Protein AF-A0A6A9T187-F1 (afdb_monomer_lite)

Structure (mmCIF, N/CA/C/O backbone):
data_AF-A0A6A9T187-F1
#
_entry.id   AF-A0A6A9T187-F1
#
loop_
_atom_site.group_PDB
_atom_site.id
_atom_site.type_symbol
_atom_site.label_atom_id
_atom_site.label_alt_id
_atom_site.label_comp_id
_atom_site.label_asym_id
_atom_site.label_entity_id
_atom_site.label_seq_id
_atom_site.pdbx_PDB_ins_code
_atom_site.Cartn_x
_atom_site.Cartn_y
_atom_site.Cartn_z
_atom_site.occupancy
_atom_site.B_iso_or_equiv
_atom_site.auth_seq_id
_atom_site.auth_comp_id
_atom_site.auth_asym_id
_atom_site.auth_atom_id
_atom_site.pdbx_PDB_model_num
ATOM 1 N N . MET A 1 1 ? 7.239 -6.940 -0.121 1.00 44.53 1 MET A N 1
ATOM 2 C CA . MET A 1 1 ? 7.703 -5.577 -0.457 1.00 44.53 1 MET A CA 1
ATOM 3 C C . MET A 1 1 ? 7.553 -4.678 0.780 1.00 44.53 1 MET A C 1
ATOM 5 O O . MET A 1 1 ? 7.033 -5.153 1.780 1.00 44.53 1 MET A O 1
ATOM 9 N N . CYS A 1 2 ? 8.043 -3.435 0.741 1.00 51.69 2 CYS A N 1
ATOM 10 C CA . CYS A 1 2 ? 7.421 -2.275 1.405 1.00 51.69 2 CYS A CA 1
ATOM 11 C C . CYS A 1 2 ? 7.199 -2.208 2.934 1.00 51.69 2 CYS A C 1
ATOM 13 O O . CYS A 1 2 ? 6.478 -1.318 3.389 1.00 51.69 2 CYS A O 1
ATOM 15 N N . LEU A 1 3 ? 7.871 -3.014 3.761 1.00 50.22 3 LEU A N 1
ATOM 16 C CA . LEU A 1 3 ? 7.910 -2.721 5.200 1.00 50.22 3 LEU A CA 1
ATOM 17 C C . LEU A 1 3 ? 8.682 -1.417 5.413 1.00 50.22 3 LEU A C 1
ATOM 19 O O . LEU A 1 3 ? 9.899 -1.395 5.205 1.00 50.22 3 LEU A O 1
ATOM 23 N N . ALA A 1 4 ? 7.987 -0.344 5.810 1.00 59.81 4 ALA A N 1
ATOM 24 C CA . ALA A 1 4 ? 8.684 0.866 6.204 1.00 59.81 4 ALA A CA 1
ATOM 25 C C . ALA A 1 4 ? 9.255 0.712 7.610 1.00 59.81 4 ALA A C 1
ATOM 27 O O . ALA A 1 4 ? 8.564 0.776 8.626 1.00 59.81 4 ALA A O 1
ATOM 28 N N . ILE A 1 5 ? 10.541 0.378 7.625 1.00 65.00 5 ILE A N 1
ATOM 29 C CA . ILE A 1 5 ? 11.295 0.021 8.817 1.00 65.00 5 ILE A CA 1
ATOM 30 C C . ILE A 1 5 ? 12.191 1.214 9.151 1.00 65.00 5 ILE A C 1
ATOM 32 O O . ILE A 1 5 ? 12.871 1.726 8.256 1.00 65.00 5 ILE A O 1
ATOM 36 N N . PRO A 1 6 ? 12.207 1.669 10.414 1.00 72.81 6 PRO A N 1
ATOM 37 C CA . PRO A 1 6 ? 13.209 2.612 10.883 1.00 72.81 6 PRO A CA 1
ATOM 38 C C . PRO A 1 6 ? 14.618 2.034 10.708 1.00 72.81 6 PRO A C 1
ATOM 40 O O . PRO A 1 6 ? 14.881 0.918 11.159 1.00 72.81 6 PRO A O 1
ATOM 43 N N . GLY A 1 7 ? 15.516 2.786 10.081 1.00 77.50 7 GLY A N 1
ATOM 44 C CA . GLY A 1 7 ? 16.931 2.432 9.966 1.00 77.50 7 GLY A CA 1
ATOM 45 C C . GLY A 1 7 ? 17.828 3.582 10.394 1.00 77.50 7 GLY A C 1
ATOM 46 O O . GLY A 1 7 ? 17.470 4.741 10.193 1.00 77.50 7 GLY A O 1
ATOM 47 N N . GLU A 1 8 ? 18.974 3.260 10.986 1.00 83.31 8 GLU A N 1
ATOM 48 C CA . GLU A 1 8 ? 20.003 4.244 11.344 1.00 83.31 8 GLU A CA 1
ATOM 49 C C . GLU A 1 8 ? 20.921 4.486 10.144 1.00 83.31 8 GLU A C 1
ATOM 51 O O . GLU A 1 8 ? 21.403 3.533 9.533 1.00 83.31 8 GLU A O 1
ATOM 56 N N . ILE A 1 9 ? 21.188 5.743 9.797 1.00 88.69 9 ILE A N 1
ATOM 57 C CA . ILE A 1 9 ? 22.170 6.074 8.766 1.00 88.69 9 ILE A CA 1
ATOM 58 C C . ILE A 1 9 ? 23.578 5.832 9.298 1.00 88.69 9 ILE A C 1
ATOM 60 O O . ILE A 1 9 ? 24.022 6.500 10.230 1.00 88.69 9 ILE A O 1
ATOM 64 N N . VAL A 1 10 ? 24.304 4.918 8.658 1.00 91.06 10 VAL A N 1
ATOM 65 C CA . VAL A 1 10 ? 25.684 4.575 9.028 1.00 91.06 10 VAL A CA 1
ATOM 66 C C . VAL A 1 10 ? 26.727 5.253 8.142 1.00 91.06 10 VAL A C 1
ATOM 68 O O . VAL A 1 10 ? 27.875 5.386 8.554 1.00 91.06 10 VAL A O 1
ATOM 71 N N . GLU A 1 11 ? 26.350 5.649 6.927 1.00 93.50 11 GLU A N 1
ATOM 72 C CA . GLU A 1 11 ? 27.231 6.293 5.948 1.00 93.50 11 GLU A CA 1
ATOM 73 C C . GLU A 1 11 ? 26.389 7.052 4.919 1.00 93.50 11 GLU A C 1
ATOM 75 O O . GLU A 1 11 ? 25.315 6.583 4.538 1.00 93.50 11 GLU A O 1
ATOM 80 N N . ILE A 1 12 ? 26.877 8.201 4.448 1.00 92.81 12 ILE A N 1
ATOM 81 C CA . ILE A 1 12 ? 26.240 8.992 3.384 1.00 92.81 12 ILE A CA 1
ATOM 82 C C . ILE A 1 12 ? 27.222 9.165 2.223 1.00 92.81 12 ILE A C 1
ATOM 84 O O . ILE A 1 12 ? 28.358 9.592 2.430 1.00 92.81 12 ILE A O 1
ATOM 88 N N . ASP A 1 13 ? 26.758 8.883 1.006 1.00 88.94 13 ASP A N 1
ATOM 89 C CA . ASP A 1 13 ? 27.475 9.118 -0.246 1.00 88.94 13 ASP A CA 1
ATOM 90 C C . ASP A 1 13 ? 26.566 9.866 -1.231 1.00 88.94 13 ASP A C 1
ATOM 92 O O . ASP A 1 13 ? 25.694 9.284 -1.872 1.00 88.94 13 ASP A O 1
ATOM 96 N N . GLY A 1 14 ? 26.748 11.187 -1.314 1.00 87.56 14 GLY A N 1
ATOM 97 C CA . GLY A 1 14 ? 25.956 12.051 -2.190 1.00 87.56 14 GLY A CA 1
ATOM 98 C C . GLY A 1 14 ? 24.475 12.106 -1.807 1.00 87.56 14 GLY A C 1
ATOM 99 O O . GLY A 1 14 ? 24.124 12.563 -0.719 1.00 87.56 14 GLY A O 1
ATOM 100 N N . ASP A 1 15 ? 23.631 11.687 -2.742 1.00 84.94 15 ASP A N 1
ATOM 101 C CA . ASP A 1 15 ? 22.172 11.555 -2.655 1.00 84.94 15 ASP A CA 1
ATOM 102 C C . ASP A 1 15 ? 21.723 10.197 -2.089 1.00 84.94 15 ASP A C 1
ATOM 104 O O . ASP A 1 15 ? 20.531 9.942 -1.909 1.00 84.94 15 ASP A O 1
ATOM 108 N N . ARG A 1 16 ? 22.670 9.321 -1.746 1.00 89.69 16 ARG A N 1
ATOM 109 C CA . ARG A 1 16 ? 22.404 8.004 -1.173 1.00 89.69 16 ARG A CA 1
ATOM 110 C C . ARG A 1 16 ? 22.979 7.878 0.223 1.00 89.69 16 ARG A C 1
ATOM 112 O O . ARG A 1 16 ? 23.977 8.496 0.589 1.00 89.69 16 ARG A O 1
ATOM 119 N N . ALA A 1 17 ? 22.365 7.012 1.014 1.00 89.94 17 ALA A N 1
ATOM 120 C CA . ALA A 1 17 ? 22.880 6.644 2.319 1.00 89.94 17 ALA A CA 1
ATOM 121 C C . ALA A 1 17 ? 22.838 5.136 2.522 1.00 89.94 17 ALA A C 1
ATOM 123 O O . ALA A 1 17 ? 21.914 4.455 2.076 1.00 89.94 17 ALA A O 1
ATOM 124 N N . ARG A 1 18 ? 23.828 4.606 3.235 1.00 89.81 18 ARG A N 1
ATOM 125 C CA . ARG A 1 18 ? 23.768 3.254 3.775 1.00 89.81 18 ARG A CA 1
ATOM 126 C C . ARG A 1 18 ? 23.070 3.328 5.125 1.00 89.81 18 ARG A C 1
ATOM 128 O O . ARG A 1 18 ? 23.533 4.011 6.037 1.00 89.81 18 ARG A O 1
ATOM 135 N N . ALA A 1 19 ? 21.956 2.619 5.234 1.00 84.88 19 ALA A N 1
ATOM 136 C CA . ALA A 1 19 ? 21.136 2.545 6.431 1.00 84.88 19 ALA A CA 1
ATOM 137 C C . ALA A 1 19 ? 21.166 1.123 7.009 1.00 84.88 19 ALA A C 1
ATOM 139 O O . ALA A 1 19 ? 21.118 0.136 6.268 1.00 84.88 19 ALA A O 1
ATOM 140 N N . GLU A 1 20 ? 21.257 1.022 8.331 1.00 77.19 20 GLU A N 1
ATOM 141 C CA . GLU A 1 20 ? 21.214 -0.223 9.090 1.00 77.19 20 GLU A CA 1
ATOM 142 C C . GLU A 1 20 ? 19.792 -0.483 9.594 1.00 77.19 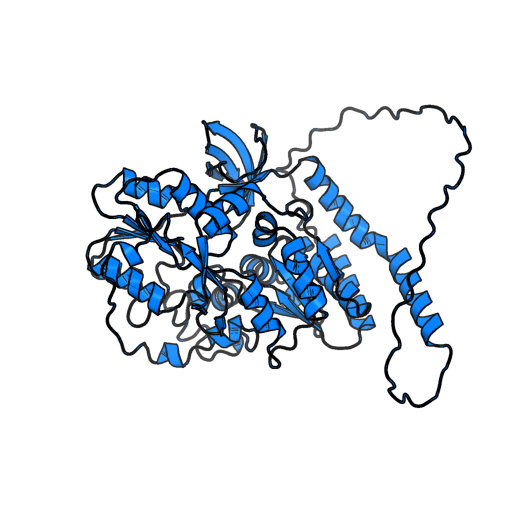20 GLU A C 1
ATOM 144 O O . GLU A 1 20 ? 19.235 0.282 10.382 1.00 77.19 20 GLU A O 1
ATOM 149 N N . PHE A 1 21 ? 19.203 -1.579 9.117 1.00 71.88 21 PHE A N 1
ATOM 150 C CA . PHE A 1 21 ? 17.890 -2.076 9.510 1.00 71.88 21 PHE A CA 1
ATOM 151 C C . PHE A 1 21 ? 18.087 -3.392 10.259 1.00 71.88 21 PHE A C 1
ATOM 153 O O . PHE A 1 21 ? 18.258 -4.451 9.644 1.00 71.88 21 PHE A O 1
ATOM 160 N N . TRP A 1 22 ? 18.084 -3.328 11.591 1.00 66.44 22 TRP A N 1
ATOM 161 C CA . TRP A 1 22 ? 18.511 -4.451 12.436 1.00 66.44 22 TRP A CA 1
ATOM 162 C C . TRP A 1 22 ? 19.930 -4.901 12.045 1.00 66.44 22 TRP A C 1
ATOM 164 O O . TRP A 1 22 ? 20.823 -4.072 12.003 1.00 66.44 22 TRP A O 1
ATOM 174 N N . ASP A 1 23 ? 20.147 -6.174 11.710 1.00 66.75 23 ASP A N 1
ATOM 175 C CA . ASP A 1 23 ? 21.468 -6.696 11.326 1.00 66.75 23 ASP A CA 1
ATOM 176 C C . ASP A 1 23 ? 21.751 -6.614 9.807 1.00 66.75 23 ASP A C 1
ATOM 178 O O . ASP A 1 23 ? 22.689 -7.243 9.309 1.00 66.75 23 ASP A O 1
ATOM 182 N N . VAL A 1 24 ? 20.924 -5.894 9.034 1.00 72.38 24 VAL A N 1
ATOM 183 C CA . VAL A 1 24 ? 21.046 -5.788 7.569 1.00 72.38 24 VAL A CA 1
ATOM 184 C C . VAL A 1 24 ? 21.294 -4.343 7.156 1.00 72.38 24 VAL A C 1
ATOM 186 O O . VAL A 1 24 ? 20.483 -3.462 7.425 1.00 72.38 24 VAL A O 1
ATOM 189 N N . GLN A 1 25 ? 22.380 -4.106 6.421 1.00 83.00 25 GLN A N 1
ATOM 190 C CA . GLN A 1 25 ? 22.677 -2.801 5.829 1.00 83.00 25 GLN A CA 1
ATOM 191 C C . GLN A 1 25 ? 22.238 -2.751 4.366 1.00 83.00 25 GLN A C 1
ATOM 193 O O . GLN A 1 25 ? 22.510 -3.682 3.603 1.00 83.00 25 GLN A O 1
ATOM 198 N N . LYS A 1 26 ? 21.577 -1.662 3.966 1.00 82.19 26 LYS A N 1
ATOM 199 C CA . LYS A 1 26 ? 21.155 -1.420 2.579 1.00 82.19 26 LYS A CA 1
ATOM 200 C C . LYS A 1 26 ? 21.381 0.031 2.175 1.00 82.19 26 LYS A C 1
ATOM 202 O O . LYS A 1 26 ? 21.327 0.922 3.018 1.00 82.19 26 LYS A O 1
ATOM 207 N N . TRP A 1 27 ? 21.605 0.246 0.883 1.00 86.06 27 TRP A N 1
ATOM 208 C CA . TRP A 1 27 ? 21.588 1.579 0.293 1.00 86.06 27 TRP A CA 1
ATOM 209 C C . TRP A 1 27 ? 20.149 2.059 0.119 1.00 86.06 27 TRP A C 1
ATOM 211 O O . TRP A 1 27 ? 19.282 1.285 -0.292 1.00 86.06 27 TRP A O 1
ATOM 221 N N . VAL A 1 28 ? 19.913 3.324 0.451 1.00 87.75 28 VAL A N 1
ATOM 222 C CA . VAL A 1 28 ? 18.643 4.025 0.262 1.00 87.75 28 VAL A CA 1
ATOM 223 C C . VAL A 1 28 ? 18.897 5.370 -0.413 1.00 87.75 28 VAL A C 1
ATOM 225 O O . VAL A 1 28 ? 19.903 6.020 -0.126 1.00 87.75 28 VAL A O 1
ATOM 228 N N . SER A 1 29 ? 17.997 5.783 -1.303 1.00 86.38 29 SER A N 1
ATOM 229 C CA . SER A 1 29 ? 17.996 7.147 -1.851 1.00 86.38 29 SER A CA 1
ATOM 230 C C . SER A 1 29 ? 17.461 8.136 -0.807 1.00 86.38 29 SER A C 1
ATOM 232 O O . SER A 1 29 ? 16.551 7.813 -0.035 1.00 86.38 29 SER A O 1
ATOM 234 N N . LEU A 1 30 ? 18.041 9.336 -0.776 1.00 89.06 30 LEU A N 1
ATOM 235 C CA . LEU A 1 30 ? 17.619 10.463 0.051 1.00 89.06 30 LEU A CA 1
ATOM 236 C C . LEU A 1 30 ? 16.797 11.504 -0.729 1.00 89.06 30 LEU A C 1
ATOM 238 O O . LEU A 1 30 ? 16.356 12.478 -0.123 1.00 89.06 30 LEU A O 1
ATOM 242 N N . ASP A 1 31 ? 16.553 11.313 -2.028 1.00 85.62 31 ASP A N 1
ATOM 243 C CA . ASP A 1 31 ? 16.024 12.352 -2.934 1.00 85.62 31 ASP A CA 1
ATOM 244 C C . ASP A 1 31 ? 14.688 12.941 -2.476 1.00 85.62 31 ASP A C 1
ATOM 246 O O . ASP A 1 31 ? 14.421 14.136 -2.612 1.00 85.62 31 ASP A O 1
ATOM 250 N N . ILE A 1 32 ? 13.858 12.102 -1.856 1.00 85.94 32 ILE A N 1
ATOM 251 C CA . ILE A 1 32 ? 12.515 12.471 -1.415 1.00 85.94 32 ILE A CA 1
ATOM 252 C C . ILE A 1 32 ? 12.385 12.602 0.101 1.00 85.94 32 ILE A C 1
ATOM 254 O O . ILE A 1 32 ? 11.271 12.769 0.580 1.00 85.94 32 ILE A O 1
ATOM 258 N N . VAL A 1 33 ? 13.464 12.539 0.888 1.00 88.19 33 VAL A N 1
ATOM 259 C CA . VAL A 1 33 ? 13.360 12.517 2.364 1.00 88.19 33 VAL A CA 1
ATOM 260 C C . VAL A 1 33 ? 12.836 13.833 2.953 1.00 88.19 33 VAL A C 1
ATOM 262 O O . VAL A 1 33 ? 12.320 13.850 4.071 1.00 88.19 33 VAL A O 1
ATOM 265 N N . GLY A 1 34 ? 12.951 14.932 2.200 1.00 75.81 34 GLY A N 1
ATOM 266 C CA . GLY A 1 34 ? 12.460 16.271 2.547 1.00 75.81 34 GLY A CA 1
ATOM 267 C C . GLY A 1 34 ? 13.310 17.032 3.574 1.00 75.81 34 GLY A C 1
ATOM 268 O O . GLY A 1 34 ? 13.391 18.256 3.505 1.00 75.81 34 GLY A O 1
ATOM 269 N N . ASP A 1 35 ? 13.991 16.323 4.478 1.00 80.81 35 ASP A N 1
ATOM 270 C CA . ASP A 1 35 ? 14.840 16.886 5.534 1.00 80.81 35 ASP A CA 1
ATOM 271 C C . ASP A 1 35 ? 16.339 16.651 5.290 1.00 80.81 35 ASP A C 1
ATOM 273 O O . ASP A 1 35 ? 16.749 15.688 4.652 1.00 80.81 35 ASP A O 1
ATOM 277 N N . SER A 1 36 ? 17.209 17.488 5.865 1.00 82.81 36 SER A N 1
ATOM 278 C CA . SER A 1 36 ? 18.649 17.200 5.851 1.00 82.81 36 SER A CA 1
ATOM 279 C C . SER A 1 36 ? 18.977 16.010 6.761 1.00 82.81 36 SER A C 1
ATOM 281 O O . SER A 1 36 ? 18.654 16.039 7.957 1.00 82.81 36 SER A O 1
ATOM 283 N N . VAL A 1 37 ? 19.678 15.018 6.215 1.00 88.06 37 VAL A N 1
ATOM 284 C CA . VAL A 1 37 ? 20.084 13.792 6.915 1.00 88.06 37 VAL A CA 1
ATOM 285 C C . VAL A 1 37 ? 21.600 13.777 7.137 1.00 88.06 37 VAL A C 1
ATOM 287 O O . VAL A 1 37 ? 22.374 14.237 6.300 1.00 88.06 37 VAL A O 1
ATOM 290 N N . THR A 1 38 ? 22.019 13.271 8.291 1.00 89.81 38 THR A N 1
ATOM 291 C CA . THR A 1 38 ? 23.404 13.108 8.745 1.00 89.81 38 THR A CA 1
ATOM 292 C C . THR A 1 38 ? 23.615 11.709 9.330 1.00 89.81 38 THR A C 1
ATOM 294 O O . THR A 1 38 ? 22.657 11.037 9.704 1.00 89.81 38 THR A O 1
ATOM 297 N N . GLU A 1 39 ? 24.864 11.243 9.396 1.00 89.75 39 GLU A N 1
ATOM 298 C CA . GLU A 1 39 ? 25.197 9.959 10.033 1.00 89.75 39 GLU A CA 1
ATOM 299 C C . GLU A 1 39 ? 24.721 9.918 11.495 1.00 89.75 39 GLU A C 1
ATOM 301 O O . GLU A 1 39 ? 24.909 10.879 12.244 1.00 89.75 39 GLU A O 1
ATOM 306 N N . GLY A 1 40 ? 24.111 8.800 11.889 1.00 83.69 40 GLY A N 1
ATOM 307 C CA . GLY A 1 40 ? 23.449 8.604 13.180 1.00 83.69 40 GLY A CA 1
ATOM 308 C C . GLY A 1 40 ? 21.968 8.997 13.201 1.00 83.69 40 GLY A C 1
ATOM 309 O O . GLY A 1 40 ? 21.253 8.585 14.111 1.00 83.69 40 GLY A O 1
ATOM 310 N N . ASP A 1 41 ? 21.475 9.737 12.200 1.00 86.69 41 ASP A N 1
ATOM 311 C CA . ASP A 1 41 ? 20.040 10.001 12.083 1.00 86.69 41 ASP A CA 1
ATOM 312 C C . ASP A 1 41 ? 19.267 8.720 11.755 1.00 86.69 41 ASP A C 1
ATOM 314 O O . ASP A 1 41 ? 19.745 7.841 11.036 1.00 86.69 41 ASP A O 1
ATOM 318 N N . TYR A 1 42 ? 18.017 8.658 12.211 1.00 83.50 42 TYR A N 1
ATOM 319 C CA . TYR A 1 42 ? 17.094 7.594 11.840 1.00 83.50 42 TYR A CA 1
ATOM 320 C C . TYR A 1 42 ? 16.184 8.043 10.703 1.00 83.50 42 TYR A C 1
ATOM 322 O O . TYR A 1 42 ? 15.677 9.165 10.691 1.00 83.50 42 TYR A O 1
ATOM 330 N N . ILE A 1 43 ? 15.930 7.145 9.759 1.00 85.38 43 ILE A N 1
ATOM 331 C CA . ILE A 1 43 ? 15.031 7.371 8.627 1.00 85.38 43 ILE A CA 1
ATOM 332 C C . ILE A 1 43 ? 13.976 6.279 8.555 1.00 85.38 43 ILE A C 1
ATOM 334 O O . ILE A 1 43 ? 14.200 5.139 8.963 1.00 85.38 43 ILE A O 1
ATOM 338 N N . LEU A 1 44 ? 12.820 6.627 8.005 1.00 82.19 44 LEU A N 1
ATOM 339 C CA . LEU A 1 44 ? 11.816 5.668 7.579 1.00 82.19 44 LEU A CA 1
ATOM 340 C C . LEU A 1 44 ? 12.069 5.332 6.107 1.00 82.19 44 LEU A C 1
ATOM 342 O O . LEU A 1 44 ? 11.943 6.202 5.248 1.00 82.19 44 LEU A O 1
ATOM 346 N N . ASN A 1 45 ? 12.451 4.089 5.821 1.00 81.00 45 ASN A N 1
ATOM 347 C CA . ASN A 1 45 ? 12.732 3.634 4.459 1.00 81.00 45 ASN A CA 1
ATOM 348 C C . ASN A 1 45 ? 11.514 2.950 3.856 1.00 81.00 45 ASN A C 1
ATOM 350 O O . ASN A 1 45 ? 10.989 2.043 4.480 1.00 81.00 45 ASN A O 1
ATOM 354 N N . HIS A 1 46 ? 11.129 3.274 2.630 1.00 79.62 46 HIS A N 1
ATOM 355 C CA . HIS A 1 46 ? 10.094 2.560 1.894 1.00 79.62 46 HIS A CA 1
ATOM 356 C C . HIS A 1 46 ? 10.521 2.372 0.438 1.00 79.62 46 HIS A C 1
ATOM 358 O O . HIS A 1 46 ? 10.950 3.320 -0.208 1.00 79.62 46 HIS A O 1
ATOM 364 N N . ALA A 1 47 ? 10.436 1.135 -0.062 1.00 77.12 47 ALA A N 1
ATOM 365 C CA . ALA A 1 47 ? 10.819 0.771 -1.432 1.00 77.12 47 ALA A CA 1
ATOM 366 C C . ALA A 1 47 ? 12.222 1.262 -1.869 1.00 77.12 47 ALA A C 1
ATOM 368 O O . ALA A 1 47 ? 12.431 1.571 -3.036 1.00 77.12 47 ALA A O 1
ATOM 369 N N . GLY A 1 48 ? 13.183 1.337 -0.936 1.00 77.62 48 GLY A N 1
ATOM 370 C CA . GLY A 1 48 ? 14.559 1.780 -1.207 1.00 77.62 48 GLY A CA 1
ATOM 371 C C . GLY A 1 48 ? 14.790 3.289 -1.077 1.00 77.62 48 GLY A C 1
ATOM 372 O O . GLY A 1 48 ? 15.881 3.756 -1.393 1.00 77.62 48 GLY A O 1
ATOM 373 N N . PHE A 1 49 ? 13.800 4.046 -0.604 1.00 85.25 49 PHE A N 1
ATOM 374 C CA . PHE A 1 49 ? 13.878 5.493 -0.428 1.00 85.25 49 PHE A CA 1
ATOM 375 C C . PHE A 1 49 ? 13.631 5.877 1.025 1.00 85.25 49 PHE A C 1
ATOM 377 O O . PHE A 1 49 ? 12.699 5.387 1.667 1.00 85.25 49 PHE A O 1
ATOM 384 N N . ALA A 1 50 ? 14.429 6.805 1.543 1.00 85.50 50 ALA A N 1
ATOM 385 C CA . ALA A 1 50 ? 14.131 7.483 2.790 1.00 85.50 50 ALA A CA 1
ATOM 386 C C . ALA A 1 50 ? 12.940 8.422 2.557 1.00 85.50 50 ALA A C 1
ATOM 388 O O . ALA A 1 50 ? 13.069 9.452 1.905 1.00 85.50 50 ALA A O 1
ATOM 389 N N . ILE A 1 51 ? 11.768 8.069 3.086 1.00 83.62 51 ILE A N 1
ATOM 390 C CA . ILE A 1 51 ? 10.546 8.871 2.922 1.00 83.62 51 ILE A CA 1
ATOM 391 C C . ILE A 1 51 ? 10.372 9.912 4.026 1.00 83.62 51 ILE A C 1
ATOM 393 O O . ILE A 1 51 ? 9.512 10.782 3.911 1.00 83.62 51 ILE A O 1
ATOM 397 N N . ARG A 1 52 ? 11.137 9.805 5.118 1.00 85.75 52 ARG A N 1
ATOM 398 C CA . ARG A 1 52 ? 11.142 10.773 6.218 1.00 85.75 52 ARG A CA 1
ATOM 399 C C . ARG A 1 52 ? 12.324 10.556 7.155 1.00 85.75 52 ARG A C 1
ATOM 401 O O . ARG A 1 52 ? 12.647 9.411 7.473 1.00 85.75 52 ARG A O 1
ATOM 408 N N . LYS A 1 53 ? 12.885 11.642 7.687 1.00 86.75 53 LYS A N 1
ATOM 409 C CA . LYS A 1 53 ? 13.767 11.604 8.859 1.00 86.75 53 LYS A CA 1
ATOM 410 C C . LYS A 1 53 ? 12.944 11.502 10.149 1.00 86.75 53 LYS A C 1
ATOM 412 O O . LYS A 1 53 ? 12.026 12.287 10.379 1.00 86.75 53 LYS A O 1
ATOM 417 N N . LEU A 1 54 ? 13.271 10.534 10.999 1.00 81.62 54 LEU A N 1
ATOM 418 C CA . LEU A 1 54 ? 12.643 10.335 12.303 1.00 81.62 54 LEU A CA 1
ATOM 419 C C . LEU A 1 54 ? 13.392 11.162 13.361 1.00 81.62 54 LEU A C 1
ATOM 421 O O . LEU A 1 54 ? 14.586 10.939 13.565 1.00 81.62 54 LEU A O 1
ATOM 425 N N . PRO A 1 55 ? 12.737 12.114 14.046 1.00 73.94 55 PRO A N 1
ATOM 426 C CA . PRO A 1 55 ? 13.395 12.894 15.091 1.00 73.94 55 PRO A CA 1
ATOM 427 C C . PRO A 1 55 ? 13.697 12.026 16.319 1.00 73.94 55 PRO A C 1
ATOM 429 O O . PRO A 1 55 ? 12.806 11.325 16.802 1.00 73.94 55 PRO A O 1
ATOM 432 N N . GLU A 1 56 ? 14.912 12.120 16.872 1.00 63.44 56 GLU A N 1
ATOM 433 C CA . GLU A 1 56 ? 15.318 11.366 18.075 1.00 63.44 56 GLU A CA 1
ATOM 434 C C . GLU A 1 56 ? 14.357 11.602 19.257 1.00 63.44 56 GLU A C 1
ATOM 436 O O . GLU A 1 56 ? 13.884 10.652 19.881 1.00 63.44 56 GLU A O 1
ATOM 441 N N . GLU A 1 57 ? 13.965 12.860 19.497 1.00 60.94 57 GLU A N 1
ATOM 442 C CA . GLU A 1 57 ? 13.016 13.235 20.558 1.00 60.94 57 GLU A CA 1
ATOM 443 C C . GLU A 1 57 ? 11.622 12.601 20.373 1.00 60.94 57 GLU A C 1
ATOM 445 O O . GLU A 1 57 ? 10.894 12.394 21.344 1.00 60.94 57 GLU A O 1
ATOM 450 N N . GLN A 1 58 ? 11.224 12.266 19.138 1.00 58.66 58 GLN A N 1
ATOM 451 C CA . GLN A 1 58 ? 9.890 11.726 18.855 1.00 58.66 58 GLN A CA 1
ATOM 452 C C . GLN A 1 58 ? 9.768 10.226 19.145 1.00 58.66 58 GLN A C 1
ATOM 454 O O . GLN A 1 58 ? 8.654 9.734 19.353 1.00 58.66 58 GLN A O 1
ATOM 459 N N . VAL A 1 59 ? 10.884 9.495 19.224 1.00 54.03 59 VAL A N 1
ATOM 460 C CA . VAL A 1 59 ? 10.876 8.094 19.670 1.00 54.03 59 VAL A CA 1
ATOM 461 C C . VAL A 1 59 ? 10.523 8.023 21.159 1.00 54.03 59 VAL A C 1
ATOM 463 O O . VAL A 1 59 ? 9.631 7.262 21.537 1.00 54.03 59 VAL A O 1
ATOM 466 N N . GLU A 1 60 ? 11.136 8.880 21.982 1.00 51.44 60 GLU A N 1
ATOM 467 C CA . GLU A 1 60 ? 10.829 9.006 23.414 1.00 51.44 60 GLU A CA 1
ATOM 468 C C . GLU A 1 60 ? 9.410 9.554 23.646 1.00 51.44 60 GLU A C 1
ATOM 470 O O . GLU A 1 60 ? 8.640 8.962 24.407 1.00 51.44 60 GLU A O 1
ATOM 475 N N . GLN A 1 61 ? 8.997 10.596 22.908 1.00 52.53 61 GLN A N 1
ATOM 476 C CA . GLN A 1 61 ? 7.630 11.137 22.987 1.00 52.53 61 GLN A CA 1
ATOM 477 C C . GLN A 1 61 ? 6.561 10.103 22.625 1.00 52.53 61 GLN A C 1
ATOM 479 O O . GLN A 1 61 ? 5.456 10.165 23.148 1.00 52.53 61 GLN A O 1
ATOM 484 N N . THR A 1 62 ? 6.847 9.124 21.764 1.00 53.59 62 THR A N 1
ATOM 485 C CA . THR A 1 62 ? 5.860 8.085 21.417 1.00 53.59 62 THR A CA 1
ATOM 486 C C . THR A 1 62 ? 5.530 7.180 22.606 1.00 53.59 62 THR A C 1
ATOM 488 O O . THR A 1 62 ? 4.383 6.755 22.763 1.00 53.59 62 THR A O 1
ATOM 491 N N . LEU A 1 63 ? 6.501 6.924 23.484 1.00 53.84 63 LEU A N 1
ATOM 492 C CA . LEU A 1 63 ? 6.269 6.166 24.714 1.00 53.84 63 LEU A CA 1
ATOM 493 C C . LEU A 1 63 ? 5.454 6.980 25.724 1.00 53.84 63 LEU A C 1
ATOM 495 O O . LEU A 1 63 ? 4.499 6.447 26.294 1.00 53.84 63 LEU A O 1
ATOM 499 N N . GLU A 1 64 ? 5.767 8.270 25.875 1.00 58.91 64 GL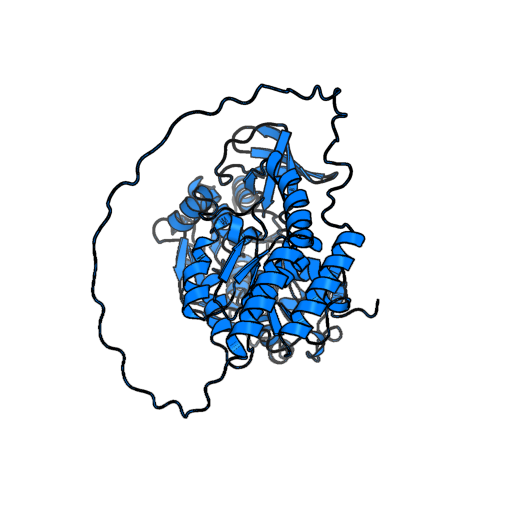U A N 1
ATOM 500 C CA . GLU A 1 64 ? 4.970 9.208 26.679 1.00 58.91 64 GLU A CA 1
ATOM 501 C C . GLU A 1 64 ? 3.550 9.358 26.126 1.00 58.91 64 GLU A C 1
ATOM 503 O O . GLU A 1 64 ? 2.590 9.480 26.880 1.00 58.91 64 GLU A O 1
ATOM 508 N N . ILE A 1 65 ? 3.390 9.302 24.805 1.00 59.50 65 ILE A N 1
ATOM 509 C CA . ILE A 1 65 ? 2.098 9.341 24.131 1.00 59.50 65 ILE A CA 1
ATOM 510 C C . ILE A 1 65 ? 1.258 8.128 24.542 1.00 59.50 65 ILE A C 1
ATOM 512 O O . ILE A 1 65 ? 0.118 8.315 24.964 1.00 59.50 65 ILE A O 1
ATOM 516 N N . TYR A 1 66 ? 1.803 6.908 24.522 1.00 62.75 66 TYR A N 1
ATOM 517 C CA . TYR A 1 66 ? 1.067 5.737 25.013 1.00 62.75 66 TYR A CA 1
ATOM 518 C C . TYR A 1 66 ? 0.703 5.852 26.489 1.00 62.75 66 TYR A C 1
ATOM 520 O O . TYR A 1 66 ? -0.411 5.501 26.872 1.00 62.75 66 TYR A O 1
ATOM 528 N N . GLU A 1 67 ? 1.612 6.364 27.315 1.00 64.12 67 GLU A N 1
ATOM 529 C CA . GLU A 1 67 ? 1.342 6.591 28.735 1.00 64.12 67 GLU A CA 1
ATOM 530 C C . GLU A 1 67 ? 0.239 7.633 28.917 1.00 64.12 67 GLU A C 1
ATOM 532 O O . GLU A 1 67 ? -0.750 7.348 29.582 1.00 64.12 67 GLU A O 1
ATOM 537 N N . SER A 1 68 ? 0.284 8.752 28.194 1.00 63.75 68 SER A N 1
ATOM 538 C CA . SER A 1 68 ? -0.787 9.753 28.174 1.00 63.75 68 SER A CA 1
ATOM 539 C C . SER A 1 68 ? -2.123 9.178 27.687 1.00 63.75 68 SER A C 1
ATOM 541 O O . SER A 1 68 ? -3.189 9.594 28.139 1.00 63.75 68 SER A O 1
ATOM 543 N N . PHE A 1 69 ? -2.096 8.195 26.783 1.00 63.38 69 PHE A N 1
ATOM 544 C CA . PHE A 1 69 ? -3.290 7.539 26.250 1.00 63.38 69 PHE A CA 1
ATOM 545 C C . PHE A 1 69 ? -3.902 6.543 27.235 1.00 63.38 69 PHE A C 1
ATOM 547 O O . PHE A 1 69 ? -5.125 6.346 27.225 1.00 63.38 69 PHE A O 1
ATOM 554 N N . LEU A 1 70 ? -3.064 5.949 28.083 1.00 60.53 70 LEU A N 1
ATOM 555 C CA . LEU A 1 70 ? -3.464 5.134 29.224 1.00 60.53 70 LEU A CA 1
ATOM 556 C C . LEU A 1 70 ? -3.906 6.007 30.417 1.00 60.53 70 LEU A C 1
ATOM 558 O O . LEU A 1 70 ? -4.802 5.608 31.153 1.00 60.53 70 LEU A O 1
ATOM 562 N N . GLU A 1 71 ? -3.329 7.199 30.593 1.00 56.66 71 GLU A N 1
ATOM 563 C CA . GLU A 1 71 ? -3.563 8.099 31.735 1.00 56.66 71 GLU A CA 1
ATOM 564 C C . GLU A 1 71 ? -4.688 9.130 31.524 1.00 56.66 71 GLU A C 1
ATOM 566 O O . GLU A 1 71 ? -5.329 9.543 32.493 1.00 56.66 71 GLU A O 1
ATOM 571 N N . GLY A 1 72 ? -4.999 9.524 30.280 1.00 53.31 72 GLY A N 1
ATOM 572 C CA . GLY A 1 72 ? -6.062 10.486 29.915 1.00 53.31 72 GLY A CA 1
ATOM 573 C C . GLY A 1 72 ? -7.502 10.056 30.266 1.00 53.31 72 GLY A C 1
ATOM 574 O O . GLY A 1 72 ? -8.482 10.716 29.900 1.00 53.31 72 GLY A O 1
ATOM 575 N N . ASP A 1 73 ? -7.629 8.948 30.989 1.00 50.34 73 ASP A N 1
ATOM 576 C CA . ASP A 1 73 ? -8.845 8.260 31.398 1.00 50.34 73 ASP A CA 1
ATOM 577 C C . ASP A 1 73 ? -9.665 9.059 32.437 1.00 50.34 73 ASP A C 1
ATOM 579 O O . ASP A 1 73 ? -10.896 9.097 32.378 1.00 50.34 73 ASP A O 1
ATOM 583 N N . GLU A 1 74 ? -9.032 9.826 33.337 1.00 42.94 74 GLU A N 1
ATOM 584 C CA . GLU A 1 74 ? -9.786 10.564 34.369 1.00 42.94 74 GLU A CA 1
ATOM 585 C C . GLU A 1 74 ? -10.605 11.739 33.804 1.00 42.94 74 GLU A C 1
ATOM 587 O O . GLU A 1 74 ? -11.723 12.013 34.256 1.00 42.94 74 GLU A O 1
ATOM 592 N N . THR A 1 75 ? -10.097 12.430 32.781 1.00 42.47 75 THR A N 1
ATOM 593 C CA . THR A 1 75 ? -10.761 13.610 32.199 1.00 42.47 75 THR A CA 1
ATOM 594 C C . THR A 1 75 ? -11.830 13.233 31.174 1.00 42.47 75 THR A C 1
ATOM 596 O O . THR A 1 75 ? -12.892 13.866 31.138 1.00 42.47 75 THR A O 1
ATOM 599 N N . THR A 1 76 ? -11.601 12.181 30.384 1.00 42.66 76 THR A N 1
ATOM 600 C CA . THR A 1 76 ? -12.549 11.683 29.372 1.00 42.66 76 THR A CA 1
ATOM 601 C C . THR A 1 76 ? -13.744 10.993 30.028 1.00 42.66 76 THR A C 1
ATOM 603 O O . THR A 1 76 ? -14.896 11.327 29.728 1.00 42.66 76 THR A O 1
ATOM 606 N N . ARG A 1 77 ? -13.505 10.151 31.045 1.00 44.81 77 ARG A N 1
ATOM 607 C CA . ARG A 1 77 ? -14.563 9.554 31.875 1.00 44.81 77 ARG A CA 1
ATOM 608 C C . ARG A 1 77 ? -15.388 10.615 32.602 1.00 44.81 77 ARG A C 1
ATOM 610 O O . ARG A 1 77 ? -16.616 10.514 32.663 1.00 44.81 77 ARG A O 1
ATOM 617 N N . TRP A 1 78 ? -14.749 11.681 33.096 1.00 38.94 78 TRP A N 1
ATOM 618 C CA . TRP A 1 78 ? -15.451 12.818 33.695 1.00 38.94 78 TRP A CA 1
ATOM 619 C C . TRP A 1 78 ? -16.340 13.551 32.677 1.00 38.94 78 TRP A C 1
ATOM 621 O O . TRP A 1 78 ? -17.527 13.750 32.957 1.00 38.94 78 TRP A O 1
ATOM 631 N N . ARG A 1 79 ? -15.834 13.873 31.473 1.00 43.38 79 ARG A N 1
ATOM 632 C CA . ARG A 1 79 ? -16.622 14.501 30.389 1.00 43.38 79 ARG A CA 1
ATOM 633 C C . ARG A 1 79 ? -17.816 13.641 29.958 1.00 43.38 79 ARG A C 1
ATOM 635 O O . ARG A 1 79 ? -18.918 14.174 29.811 1.00 43.38 79 ARG A O 1
ATOM 642 N N . ARG A 1 80 ? -17.642 12.320 29.840 1.00 49.56 80 ARG A N 1
ATOM 643 C CA . ARG A 1 80 ? -18.719 11.363 29.514 1.00 49.56 80 ARG A CA 1
ATOM 644 C C . ARG A 1 80 ? -19.752 11.240 30.634 1.00 49.56 80 ARG A C 1
ATOM 646 O O . ARG A 1 80 ? -20.957 11.284 30.375 1.00 49.56 80 ARG A O 1
ATOM 653 N N . SER A 1 81 ? -19.308 11.207 31.893 1.00 46.56 81 SER A N 1
ATOM 654 C CA . SER A 1 81 ? -20.205 11.235 33.057 1.00 46.56 81 SER A CA 1
ATOM 655 C C . SER A 1 81 ? -21.013 12.540 33.145 1.00 46.56 81 SER A C 1
ATOM 657 O O . SER A 1 81 ? -22.173 12.523 33.561 1.00 46.56 81 SER A O 1
ATOM 659 N N . ALA A 1 82 ? -20.434 13.664 32.709 1.00 45.50 82 ALA A N 1
ATOM 660 C CA . ALA A 1 82 ? -21.105 14.956 32.635 1.00 45.50 82 ALA A CA 1
ATOM 661 C C . ALA A 1 82 ? -22.112 15.017 31.470 1.00 45.50 82 ALA A C 1
ATOM 663 O O . AL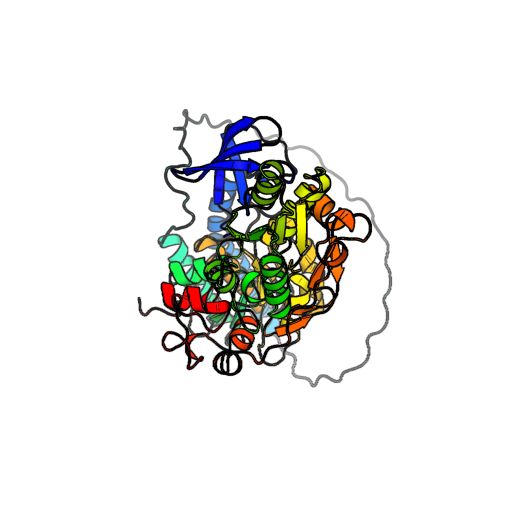A A 1 82 ? -23.240 15.463 31.685 1.00 45.50 82 ALA A O 1
ATOM 664 N N . ARG A 1 83 ? -21.776 14.496 30.275 1.00 44.31 83 ARG A N 1
ATOM 665 C CA . ARG A 1 83 ? -22.715 14.386 29.136 1.00 44.31 83 ARG A CA 1
ATOM 666 C C . ARG A 1 83 ? -23.909 13.465 29.454 1.00 44.31 83 ARG A C 1
ATOM 668 O O . ARG A 1 83 ? -25.039 13.891 29.235 1.00 44.31 83 ARG A O 1
ATOM 675 N N . ARG A 1 84 ? -23.714 12.288 30.078 1.00 45.16 84 ARG A N 1
ATOM 676 C CA . ARG A 1 84 ? -24.825 11.403 30.531 1.00 45.16 84 ARG A CA 1
ATOM 677 C C . ARG A 1 84 ? -25.736 12.052 31.589 1.00 45.16 84 ARG A C 1
ATOM 679 O O . ARG A 1 84 ? -26.938 11.779 31.642 1.00 45.16 84 ARG A O 1
ATOM 686 N N . ARG A 1 85 ? -25.201 12.940 32.437 1.00 42.00 85 ARG A N 1
ATOM 687 C CA . ARG A 1 85 ? -26.010 13.728 33.394 1.00 42.00 85 ARG A CA 1
ATOM 688 C C . ARG A 1 85 ? -26.788 14.862 32.725 1.00 42.00 85 ARG A C 1
ATOM 690 O O . ARG A 1 85 ? -27.828 15.256 33.240 1.00 42.00 85 ARG A O 1
ATOM 697 N N . LEU A 1 86 ? -26.310 15.374 31.592 1.00 39.81 86 LEU A N 1
ATOM 698 C CA . LEU A 1 86 ? -26.987 16.427 30.832 1.00 39.81 86 LEU A CA 1
ATOM 699 C C . LEU A 1 86 ? -28.090 15.869 29.917 1.00 39.81 86 LEU A C 1
ATOM 701 O O . LEU A 1 86 ? -29.117 16.521 29.759 1.00 39.81 86 LEU A O 1
ATOM 705 N N . THR A 1 87 ? -27.941 14.652 29.382 1.00 38.12 87 THR A N 1
ATOM 706 C CA . THR A 1 87 ? -28.969 13.996 28.546 1.00 38.12 87 THR A CA 1
ATOM 707 C C . THR A 1 87 ? -30.098 13.327 29.340 1.00 38.12 87 THR A C 1
ATOM 709 O O . THR A 1 87 ? -31.142 13.018 28.772 1.00 38.12 87 THR A O 1
ATOM 712 N N . SER A 1 88 ? -29.949 13.154 30.659 1.00 33.91 88 SER A N 1
ATOM 713 C CA . SER A 1 88 ? -30.999 12.614 31.544 1.00 33.91 88 SER A CA 1
ATOM 714 C C . SER A 1 88 ? -31.974 13.670 32.091 1.00 33.91 88 SER A C 1
ATOM 716 O O . SER A 1 88 ? -32.908 13.329 32.820 1.00 33.91 88 SER A O 1
ATOM 718 N N . VAL A 1 89 ? -31.830 14.945 31.701 1.00 36.34 89 VAL A N 1
ATOM 719 C CA . VAL A 1 89 ? -32.812 15.996 32.006 1.00 36.34 89 VAL A CA 1
ATOM 720 C C . VAL A 1 89 ? -33.762 16.170 30.815 1.00 36.34 89 VAL A C 1
ATOM 722 O O . VAL A 1 89 ? -33.433 16.779 29.807 1.00 36.34 89 VAL A O 1
ATOM 725 N N . SER A 1 90 ? -34.943 15.571 30.971 1.00 32.75 90 SER A N 1
ATOM 726 C CA . SER A 1 90 ? -36.138 15.553 30.114 1.00 32.75 90 SER A CA 1
ATOM 727 C C . SER A 1 90 ? -36.231 16.524 28.924 1.00 32.75 90 SER A C 1
ATOM 729 O O . SER A 1 90 ? -36.150 17.740 29.089 1.00 32.75 90 SER A O 1
ATOM 731 N N . THR A 1 91 ? -36.709 16.007 27.789 1.00 30.03 91 THR A N 1
ATOM 732 C CA . THR A 1 91 ? -37.865 16.602 27.087 1.00 30.03 91 THR A CA 1
ATOM 733 C C . THR A 1 91 ? -38.605 15.536 26.275 1.00 30.03 91 THR A C 1
ATOM 735 O O . THR A 1 91 ? -38.160 15.081 25.229 1.00 30.03 91 THR A O 1
ATOM 738 N N . THR A 1 92 ? -39.769 15.134 26.779 1.00 31.78 92 THR A N 1
ATOM 739 C CA . THR A 1 92 ? -40.832 14.475 26.021 1.00 31.78 92 THR A CA 1
ATOM 740 C C . THR A 1 92 ? -41.512 15.510 25.116 1.00 31.78 92 THR A C 1
ATOM 742 O O . THR A 1 92 ? -42.085 16.481 25.603 1.00 31.78 92 THR A O 1
ATOM 745 N N . GLY A 1 93 ? -41.469 15.311 23.797 1.00 30.11 93 GLY A N 1
ATOM 746 C CA . GLY A 1 93 ? -42.241 16.097 22.827 1.00 30.11 93 GLY A CA 1
ATOM 747 C C . GLY A 1 93 ? -41.866 15.759 21.376 1.00 30.11 93 GLY A C 1
ATOM 748 O O . GLY A 1 93 ? -40.681 15.584 21.095 1.00 30.11 93 GLY A O 1
ATOM 749 N N . PRO A 1 94 ? -42.833 15.623 20.447 1.00 29.58 94 PRO A N 1
ATOM 750 C CA . PRO A 1 94 ? -42.561 15.136 19.096 1.00 29.58 94 PRO A CA 1
ATOM 751 C C . PRO A 1 94 ? -41.821 16.190 18.259 1.00 29.58 94 PRO A C 1
ATOM 753 O O . PRO A 1 94 ? -42.213 17.356 18.213 1.00 29.58 94 PRO A O 1
ATOM 756 N N . ARG A 1 95 ? -40.754 15.765 17.570 1.00 30.22 95 ARG A N 1
ATOM 757 C CA . ARG A 1 95 ? -39.993 16.585 16.619 1.00 30.22 95 ARG A CA 1
ATOM 758 C C . ARG A 1 95 ? -40.799 16.780 15.331 1.00 30.22 95 ARG A C 1
ATOM 760 O O . ARG A 1 95 ? -40.947 15.850 14.546 1.00 30.22 95 ARG A O 1
ATOM 767 N N . THR A 1 96 ? -41.273 17.998 15.086 1.00 29.67 96 THR A N 1
ATOM 768 C CA . THR A 1 96 ? -41.666 18.464 13.747 1.00 29.67 96 THR A CA 1
ATOM 769 C C . THR A 1 96 ? -40.504 19.231 13.123 1.00 29.67 96 THR A C 1
ATOM 771 O O . THR A 1 96 ? -40.026 20.206 13.703 1.00 29.67 96 THR A O 1
ATOM 774 N N . VAL A 1 97 ? -40.054 18.784 11.951 1.00 33.97 97 VAL A N 1
ATOM 775 C CA . VAL A 1 97 ? -39.004 19.421 11.145 1.00 33.97 97 VAL A CA 1
ATOM 776 C C . VAL A 1 97 ? -39.556 20.702 10.509 1.00 33.97 97 VAL A C 1
ATOM 778 O O . VAL A 1 97 ? -40.583 20.674 9.836 1.00 33.97 97 VAL A O 1
ATOM 781 N N . GLY A 1 98 ? -38.867 21.824 10.720 1.00 29.06 98 GLY A N 1
ATOM 782 C CA . GLY A 1 98 ? -39.100 23.102 10.043 1.00 29.06 98 GLY A CA 1
ATOM 783 C C . GLY A 1 98 ? -37.760 23.775 9.707 1.00 29.06 98 GLY A C 1
ATOM 784 O O . GLY A 1 98 ? -36.777 23.532 10.412 1.00 29.06 98 GLY A O 1
ATOM 785 N N . PRO A 1 99 ? -37.678 24.572 8.624 1.00 30.73 99 PRO A N 1
ATOM 786 C CA . PRO A 1 99 ? -36.407 24.987 8.035 1.00 30.73 99 PRO A CA 1
ATOM 787 C C . PRO A 1 99 ? -35.696 26.075 8.856 1.00 30.73 99 PRO A C 1
ATOM 789 O O . PRO A 1 99 ? -36.326 26.967 9.427 1.00 30.73 99 PRO A O 1
ATOM 792 N N . ARG A 1 100 ? -34.359 25.991 8.893 1.00 31.62 100 ARG A N 1
ATOM 793 C CA . ARG A 1 100 ? -33.447 26.921 9.583 1.00 31.62 100 ARG A CA 1
ATOM 794 C C . ARG A 1 100 ? -33.449 28.313 8.921 1.00 31.62 100 ARG A C 1
ATOM 796 O O . ARG A 1 100 ? -33.362 28.376 7.695 1.00 31.62 100 ARG A O 1
ATOM 803 N N . PRO A 1 101 ? -33.455 29.425 9.684 1.00 29.89 101 PRO A N 1
ATOM 804 C CA . PRO A 1 101 ? -33.171 30.745 9.139 1.00 29.89 101 PRO A CA 1
ATOM 805 C C . PRO A 1 101 ? -31.681 31.116 9.232 1.00 29.89 101 PRO A C 1
ATOM 807 O O . PRO A 1 101 ? -30.916 30.582 10.033 1.00 29.89 101 PRO A O 1
ATOM 810 N N . ALA A 1 102 ? -31.318 32.055 8.361 1.00 27.64 102 ALA A N 1
ATOM 811 C CA . ALA A 1 102 ? -29.979 32.453 7.959 1.00 27.64 102 ALA A CA 1
ATOM 812 C C . ALA A 1 102 ? -29.116 33.152 9.030 1.00 27.64 102 ALA A C 1
ATOM 814 O O . ALA A 1 102 ? -29.594 33.804 9.958 1.00 27.64 102 ALA A O 1
ATOM 815 N N . SER A 1 103 ? -27.808 33.041 8.795 1.00 29.78 103 SER A N 1
ATOM 816 C CA . SER A 1 103 ? -26.662 33.620 9.497 1.00 29.78 103 SER A CA 1
ATOM 817 C C . SER A 1 103 ? -26.754 35.124 9.783 1.00 29.78 103 SER A C 1
ATOM 819 O O . SER A 1 103 ? -26.983 35.925 8.874 1.00 29.78 103 SER A O 1
ATOM 821 N N . VAL A 1 104 ? -26.413 35.521 11.013 1.00 29.75 104 VAL A N 1
ATOM 822 C CA . VAL A 1 104 ? -26.091 36.910 11.375 1.00 29.75 104 VAL A CA 1
ATOM 823 C C . VAL A 1 104 ? -24.642 36.977 11.853 1.00 29.75 104 VAL A C 1
ATOM 825 O O . VAL A 1 104 ? -24.293 36.438 12.901 1.00 29.75 104 VAL A O 1
ATOM 828 N N . ARG A 1 105 ? -23.808 37.674 11.071 1.00 28.98 105 ARG A N 1
ATOM 829 C CA . ARG A 1 105 ? -22.451 38.106 11.428 1.00 28.98 105 ARG A CA 1
ATOM 830 C C . ARG A 1 105 ? -22.474 38.993 12.675 1.00 28.98 105 ARG A C 1
ATOM 832 O O . ARG A 1 105 ? -23.286 39.916 12.758 1.00 28.98 105 ARG A O 1
ATOM 839 N N . ARG A 1 106 ? -21.514 38.799 13.582 1.00 31.11 106 ARG A N 1
ATOM 840 C CA . ARG A 1 106 ? -21.092 39.834 14.535 1.00 31.11 106 ARG A CA 1
ATOM 841 C C . ARG A 1 106 ? -19.578 39.849 14.695 1.00 31.11 106 ARG A C 1
ATOM 843 O O . ARG A 1 106 ? -19.001 39.005 15.367 1.00 31.11 106 ARG A O 1
ATOM 850 N N . ASP A 1 107 ? -18.989 40.887 14.118 1.00 27.31 107 ASP A N 1
ATOM 851 C CA . ASP A 1 107 ? -17.692 41.432 14.488 1.00 27.31 107 ASP A CA 1
ATOM 852 C C . ASP A 1 107 ? -17.718 41.932 15.940 1.00 27.31 107 ASP A C 1
ATOM 854 O O . ASP A 1 107 ? -18.676 42.608 16.337 1.00 27.31 107 ASP A O 1
ATOM 858 N N . ARG A 1 108 ? -16.653 41.650 16.705 1.00 30.86 108 ARG A N 1
ATOM 859 C CA . ARG A 1 108 ? -16.011 42.570 17.672 1.00 30.86 108 ARG A CA 1
ATOM 860 C C . ARG A 1 108 ? -14.859 41.875 18.406 1.00 30.86 108 ARG A C 1
ATOM 862 O O . ARG A 1 108 ? -15.067 41.188 19.399 1.00 30.86 108 ARG A O 1
ATOM 869 N N . TRP A 1 109 ? -13.641 42.144 17.944 1.00 28.56 109 TRP A N 1
ATOM 870 C CA . TRP A 1 109 ? -12.419 42.022 18.736 1.00 28.56 109 TRP A CA 1
ATOM 871 C C . TRP A 1 109 ? -12.220 43.296 19.568 1.00 28.56 109 TRP A C 1
ATOM 873 O O . TRP A 1 109 ? -12.311 44.408 19.048 1.00 28.56 109 TRP A O 1
ATOM 883 N N . GLY A 1 110 ? -11.945 43.131 20.860 1.00 28.17 110 GLY A N 1
ATOM 884 C CA . GLY A 1 110 ? -11.462 44.176 21.760 1.00 28.17 110 GLY A CA 1
ATOM 885 C C . GLY A 1 110 ? -10.393 43.574 22.684 1.00 28.17 110 GLY A C 1
ATOM 886 O O . GLY A 1 110 ? -10.587 42.450 23.146 1.00 28.17 110 GLY A O 1
ATOM 887 N N . PRO A 1 111 ? -9.258 44.254 22.926 1.00 31.81 111 PRO A N 1
ATOM 888 C CA . PRO A 1 111 ? -8.114 43.661 23.613 1.00 31.81 111 PRO A CA 1
ATOM 889 C C . PRO A 1 111 ? -8.316 43.624 25.134 1.00 31.81 111 PRO A C 1
ATOM 891 O O . PRO A 1 111 ? -8.816 44.578 25.733 1.00 31.81 111 PRO A O 1
ATOM 894 N N . THR A 1 112 ? -7.885 42.529 25.761 1.00 32.62 112 THR A N 1
ATOM 895 C CA . THR A 1 112 ? -7.895 42.345 27.224 1.00 32.62 112 THR A CA 1
ATOM 896 C C . THR A 1 112 ? -6.503 42.683 27.791 1.00 32.62 112 THR A C 1
ATOM 898 O O . THR A 1 112 ? -5.512 42.378 27.126 1.00 32.62 112 THR A O 1
ATOM 901 N N . PRO A 1 113 ? -6.366 43.327 28.970 1.00 31.88 113 PRO A N 1
ATOM 902 C CA . PRO A 1 113 ? -5.092 43.885 29.420 1.00 31.88 113 PRO A CA 1
ATOM 903 C C . PRO A 1 113 ? -4.210 42.871 30.163 1.00 31.88 113 PRO A C 1
ATOM 905 O O . PRO A 1 113 ? -4.674 42.129 31.027 1.00 31.88 113 PRO A O 1
ATOM 908 N N . VAL A 1 114 ? -2.908 42.937 29.879 1.00 30.12 114 VAL A N 1
ATOM 909 C CA . VAL A 1 114 ? -1.813 42.237 30.570 1.00 30.12 114 VAL A CA 1
ATOM 910 C C . VAL A 1 114 ? -1.553 42.871 31.945 1.00 30.12 114 VAL A C 1
ATOM 912 O O . VAL A 1 114 ? -1.492 44.096 32.068 1.00 30.12 114 VAL A O 1
ATOM 915 N N . ARG A 1 115 ? -1.349 42.047 32.983 1.00 28.58 115 ARG A N 1
ATOM 916 C CA . ARG A 1 115 ? -0.801 42.457 34.292 1.00 28.58 115 ARG A CA 1
ATOM 917 C C . ARG A 1 115 ? 0.528 41.732 34.573 1.00 28.58 115 ARG A C 1
ATOM 919 O O . ARG A 1 115 ? 0.630 40.561 34.222 1.00 28.58 115 ARG A O 1
ATOM 926 N N . PRO A 1 116 ? 1.526 42.387 35.202 1.00 29.52 116 PRO A N 1
ATOM 927 C CA . PRO A 1 116 ? 2.891 41.870 35.283 1.00 29.52 116 PRO A CA 1
ATOM 928 C C . PRO A 1 116 ? 3.229 41.188 36.622 1.00 29.52 116 PRO A C 1
ATOM 930 O O . PRO A 1 116 ? 2.761 41.613 37.676 1.00 29.52 116 PRO A O 1
ATOM 933 N N . GLY A 1 117 ? 4.157 40.226 36.553 1.00 25.98 117 GLY A N 1
ATOM 934 C CA . GLY A 1 117 ? 5.205 40.001 37.557 1.00 25.98 117 GLY A CA 1
ATOM 935 C C . GLY A 1 117 ? 4.890 39.077 38.738 1.00 25.98 117 GLY A C 1
ATOM 936 O O . GLY A 1 117 ? 4.340 39.516 39.743 1.00 25.98 117 GLY A O 1
ATOM 937 N N . ALA A 1 118 ? 5.400 37.844 38.679 1.00 28.25 118 ALA A N 1
ATOM 938 C CA . ALA A 1 118 ? 5.812 37.086 39.861 1.00 28.25 118 ALA A CA 1
ATOM 939 C C . ALA A 1 118 ? 6.996 36.171 39.501 1.00 28.25 118 ALA A C 1
ATOM 941 O O . ALA A 1 118 ? 6.852 35.160 38.822 1.00 28.25 118 ALA A O 1
ATOM 942 N N . THR A 1 119 ? 8.183 36.579 39.942 1.00 26.27 119 THR A N 1
ATOM 943 C CA . THR A 1 119 ? 9.440 35.822 39.935 1.00 26.27 119 THR A CA 1
ATOM 944 C C . THR A 1 119 ? 9.356 34.620 40.877 1.00 26.27 119 THR A C 1
ATOM 946 O O . THR A 1 119 ? 9.021 34.793 42.049 1.00 26.27 119 THR A O 1
ATOM 949 N N . THR A 1 120 ? 9.734 33.431 40.408 1.00 27.94 120 THR A N 1
ATOM 950 C CA . THR A 1 120 ? 10.058 32.271 41.258 1.00 27.94 120 THR A CA 1
ATOM 951 C C . THR A 1 120 ? 11.480 31.791 40.943 1.00 27.94 120 THR A C 1
ATOM 953 O O . THR A 1 120 ? 11.937 31.980 39.815 1.00 27.94 120 THR A O 1
ATOM 956 N N . PRO A 1 121 ? 12.236 31.296 41.941 1.00 27.09 121 PRO A N 1
ATOM 957 C CA . PRO A 1 121 ? 13.672 31.104 41.815 1.00 27.09 121 PRO A CA 1
ATOM 958 C C . PRO A 1 121 ? 14.021 29.788 41.116 1.00 27.09 121 PRO A C 1
ATOM 960 O O . PRO A 1 121 ? 13.444 28.739 41.400 1.00 27.09 121 PRO A O 1
ATOM 963 N N . ASP A 1 122 ? 15.026 29.906 40.257 1.00 25.80 122 ASP A N 1
ATOM 964 C CA . ASP A 1 122 ? 15.784 28.858 39.588 1.00 25.80 122 ASP A CA 1
ATOM 965 C C . ASP A 1 122 ? 16.192 27.732 40.558 1.00 25.80 122 ASP A C 1
ATOM 967 O O . ASP A 1 122 ? 16.899 27.948 41.550 1.00 25.80 122 ASP A O 1
ATOM 971 N N . ARG A 1 123 ? 15.695 26.525 40.286 1.00 27.00 123 ARG A N 1
ATOM 972 C CA . ARG A 1 123 ? 16.155 25.268 40.876 1.00 27.00 123 ARG A CA 1
ATOM 973 C C . ARG A 1 123 ? 16.457 24.322 39.727 1.00 27.00 123 ARG A C 1
ATOM 975 O O . ARG A 1 123 ? 15.587 23.578 39.289 1.00 27.00 123 ARG A O 1
ATOM 982 N N . THR A 1 124 ? 17.698 24.350 39.271 1.00 23.69 124 THR A N 1
ATOM 983 C CA . THR A 1 124 ? 18.291 23.297 38.451 1.00 23.69 124 THR A CA 1
ATOM 984 C C . THR A 1 124 ? 18.397 22.004 39.272 1.00 23.69 124 THR A C 1
ATOM 986 O O . THR A 1 124 ? 19.039 22.000 40.327 1.00 23.69 124 THR A O 1
ATOM 989 N N . PRO A 1 125 ? 17.778 20.888 38.847 1.00 28.03 125 PRO A N 1
ATOM 990 C CA . PRO A 1 125 ? 18.104 19.571 39.367 1.00 28.03 125 PRO A CA 1
ATOM 991 C C . PRO A 1 125 ? 19.350 19.067 38.636 1.00 28.03 125 PRO A C 1
ATOM 993 O O . PRO A 1 125 ? 19.346 18.886 37.422 1.00 28.03 125 PRO A O 1
ATOM 996 N N . THR A 1 126 ? 20.429 18.847 39.380 1.00 25.14 126 THR A N 1
ATOM 997 C CA . THR A 1 126 ? 21.635 18.175 38.894 1.00 25.14 126 THR A CA 1
ATOM 998 C C . THR A 1 126 ? 21.301 16.712 38.589 1.00 25.14 126 THR A C 1
ATOM 1000 O O . THR A 1 126 ? 21.158 15.909 39.511 1.00 25.14 126 THR A O 1
ATOM 1003 N N . THR A 1 127 ? 21.159 16.351 37.315 1.00 29.14 127 THR A N 1
ATOM 1004 C CA . THR A 1 127 ? 21.102 14.953 36.875 1.00 29.14 127 THR A CA 1
ATOM 1005 C C . THR A 1 127 ? 22.522 14.397 36.753 1.00 29.14 127 THR A C 1
ATOM 1007 O O . THR A 1 127 ? 23.428 15.028 36.209 1.00 29.14 127 THR A O 1
ATOM 1010 N N . ALA A 1 128 ? 22.737 13.223 37.347 1.00 26.77 128 ALA A N 1
ATOM 1011 C CA . ALA A 1 128 ? 23.943 12.422 37.160 1.00 26.77 128 ALA A CA 1
ATOM 1012 C C . ALA A 1 128 ? 24.090 12.031 35.672 1.00 26.77 128 ALA A C 1
ATOM 1014 O O . ALA A 1 128 ? 23.075 11.983 34.976 1.00 26.77 128 ALA A O 1
ATOM 1015 N N . PRO A 1 129 ? 25.307 11.742 35.168 1.00 28.31 129 PRO A N 1
ATOM 1016 C CA . PRO A 1 129 ? 25.486 11.391 33.765 1.00 28.31 129 PRO A CA 1
ATOM 1017 C C . PRO A 1 129 ? 24.730 10.094 33.466 1.00 28.31 129 PRO A C 1
ATOM 1019 O O . PRO A 1 129 ? 25.058 9.037 34.010 1.00 28.31 129 PRO A O 1
ATOM 1022 N N . GLY A 1 130 ? 23.682 10.221 32.651 1.00 29.08 130 GLY A N 1
ATOM 1023 C CA . GLY A 1 130 ? 22.853 9.122 32.181 1.00 29.08 130 GLY A CA 1
ATOM 1024 C C . GLY A 1 130 ? 23.678 8.149 31.351 1.00 29.08 130 GLY A C 1
ATOM 1025 O O . GLY A 1 130 ? 24.531 8.546 30.556 1.00 29.08 130 GLY A O 1
ATOM 1026 N N . ALA A 1 131 ? 23.437 6.860 31.570 1.00 28.03 131 ALA A N 1
ATOM 1027 C CA . ALA A 1 131 ? 23.869 5.830 30.649 1.00 28.03 131 ALA A CA 1
ATOM 1028 C C . ALA A 1 131 ? 23.245 6.127 29.279 1.00 28.03 131 ALA A C 1
ATOM 1030 O O . ALA A 1 131 ? 22.035 6.315 29.185 1.00 28.03 131 ALA A O 1
ATOM 1031 N N . VAL A 1 132 ? 24.075 6.190 28.241 1.00 29.59 132 VAL A N 1
ATOM 1032 C CA . VAL A 1 132 ? 23.614 6.246 26.853 1.00 29.59 132 VAL A CA 1
ATOM 1033 C C . VAL A 1 132 ? 22.929 4.912 26.571 1.00 29.59 132 VAL A C 1
ATOM 1035 O O . VAL A 1 132 ? 23.600 3.890 26.419 1.00 29.59 132 VAL A O 1
ATOM 1038 N N . VAL A 1 133 ? 21.597 4.904 26.598 1.00 31.16 133 VAL A N 1
ATOM 1039 C CA . VAL A 1 133 ? 20.800 3.761 26.156 1.00 31.16 133 VAL A CA 1
ATOM 1040 C C . VAL A 1 133 ? 20.934 3.716 24.640 1.00 31.16 133 VAL A C 1
ATOM 1042 O O . VAL A 1 133 ? 20.557 4.658 23.952 1.00 31.16 133 VAL A O 1
ATOM 1045 N N . ARG A 1 134 ? 21.544 2.654 24.114 1.00 31.36 134 ARG A N 1
ATOM 1046 C CA . ARG A 1 134 ? 21.582 2.414 22.670 1.00 31.36 134 ARG A CA 1
ATOM 1047 C C . ARG A 1 134 ? 20.201 1.919 22.246 1.00 31.36 134 ARG A C 1
ATOM 1049 O O . ARG A 1 134 ? 19.709 0.958 22.828 1.00 31.36 134 ARG A O 1
ATOM 1056 N N . MET A 1 135 ? 19.602 2.553 21.239 1.00 42.69 135 MET A N 1
ATOM 1057 C CA . MET A 1 135 ? 18.218 2.305 20.798 1.00 42.69 135 MET A CA 1
ATOM 1058 C C . MET A 1 135 ? 17.967 0.868 20.293 1.00 42.69 135 MET A C 1
ATOM 1060 O O . MET A 1 135 ? 16.819 0.439 20.193 1.00 42.69 135 MET A O 1
ATOM 1064 N N . GLY A 1 136 ? 19.036 0.097 20.045 1.00 40.09 136 GLY A N 1
ATOM 1065 C CA . GLY A 1 136 ? 18.979 -1.341 19.758 1.00 40.09 136 GLY A CA 1
ATOM 1066 C C . GLY A 1 136 ? 18.475 -2.208 20.922 1.00 40.09 136 GLY A C 1
ATOM 1067 O O . GLY A 1 136 ? 17.915 -3.276 20.682 1.00 40.09 136 GLY A O 1
ATOM 1068 N N . ASP A 1 137 ? 18.582 -1.744 22.171 1.00 37.62 137 ASP A N 1
ATOM 1069 C CA . ASP A 1 137 ? 18.018 -2.441 23.329 1.00 37.62 137 ASP A CA 1
ATOM 1070 C C . ASP A 1 137 ? 16.574 -1.961 23.580 1.00 37.62 137 ASP A C 1
ATOM 1072 O O . ASP A 1 137 ? 16.299 -1.075 24.387 1.00 37.62 137 ASP A O 1
ATOM 1076 N N . THR A 1 138 ? 15.626 -2.622 22.908 1.00 43.94 138 THR A N 1
ATOM 1077 C CA . THR A 1 138 ? 14.158 -2.570 23.100 1.00 43.94 138 THR A CA 1
ATOM 1078 C C . THR A 1 138 ? 13.423 -1.280 22.709 1.00 43.94 138 THR A C 1
ATOM 1080 O O . THR A 1 138 ? 13.031 -0.465 23.540 1.00 43.94 138 THR A O 1
ATOM 1083 N N . LEU A 1 139 ? 13.045 -1.213 21.430 1.00 47.31 139 LEU A N 1
ATOM 1084 C CA . LEU A 1 139 ? 11.812 -0.568 20.966 1.00 47.31 139 LEU A CA 1
ATOM 1085 C C . LEU A 1 139 ? 10.606 -1.104 21.781 1.00 47.31 139 LEU A C 1
ATOM 1087 O O . LEU A 1 139 ? 10.089 -2.185 21.499 1.00 47.31 139 LEU A O 1
ATOM 1091 N N . GLN A 1 140 ? 10.146 -0.376 22.806 1.00 58.06 140 GLN A N 1
ATOM 1092 C CA . GLN A 1 140 ? 9.046 -0.772 23.713 1.00 58.06 140 GLN A CA 1
ATOM 1093 C C . GLN A 1 140 ? 7.639 -0.703 23.070 1.00 58.06 140 GLN A C 1
ATOM 1095 O O . GLN A 1 140 ? 6.627 -0.578 23.756 1.00 58.06 140 GLN A O 1
ATOM 1100 N N . PHE A 1 141 ? 7.544 -0.810 21.743 1.00 60.03 141 PHE A N 1
ATOM 1101 C CA . PHE A 1 141 ? 6.283 -0.791 20.986 1.00 60.03 141 PHE A CA 1
ATOM 1102 C C . PHE A 1 141 ? 5.531 -2.136 21.016 1.00 60.03 141 PHE A C 1
ATOM 1104 O O . PHE A 1 141 ? 4.470 -2.283 20.413 1.00 60.03 141 PHE A O 1
ATOM 1111 N N . ARG A 1 142 ? 6.080 -3.120 21.739 1.00 74.88 142 ARG A N 1
ATOM 1112 C CA . ARG A 1 142 ? 5.565 -4.492 21.876 1.00 74.88 142 ARG A CA 1
ATOM 1113 C C . ARG A 1 142 ? 5.409 -4.921 23.339 1.00 74.88 142 ARG A C 1
ATOM 1115 O O . ARG A 1 142 ? 5.541 -6.099 23.650 1.00 74.88 142 ARG A O 1
ATOM 1122 N N . ASP A 1 143 ? 5.172 -3.967 24.238 1.00 80.38 143 ASP A N 1
ATOM 1123 C CA . ASP A 1 143 ? 4.982 -4.218 25.672 1.00 80.38 143 ASP A CA 1
ATOM 1124 C C . ASP A 1 143 ? 3.639 -4.945 25.945 1.00 80.38 143 ASP A C 1
ATOM 1126 O O . ASP A 1 143 ? 2.568 -4.361 25.728 1.00 80.38 143 ASP A O 1
ATOM 1130 N N . PRO A 1 144 ? 3.659 -6.199 26.447 1.00 84.88 144 PRO A N 1
ATOM 1131 C CA . PRO A 1 144 ? 2.441 -6.968 26.710 1.00 84.88 144 PRO A CA 1
ATOM 1132 C C . PRO A 1 144 ? 1.553 -6.388 27.821 1.00 84.88 144 PRO A C 1
ATOM 1134 O O . PRO A 1 144 ? 0.328 -6.552 27.784 1.00 84.88 144 PRO A O 1
ATOM 1137 N N . GLU A 1 145 ? 2.131 -5.705 28.816 1.00 86.94 145 GLU A N 1
ATOM 1138 C CA . GLU A 1 145 ? 1.359 -5.078 29.892 1.00 86.94 145 GLU A CA 1
ATOM 1139 C C . GLU A 1 145 ? 0.564 -3.888 29.349 1.00 86.94 145 GLU A C 1
ATOM 1141 O O . GLU A 1 145 ? -0.629 -3.750 29.637 1.00 86.94 145 GLU A O 1
ATOM 1146 N N . LYS A 1 146 ? 1.195 -3.062 28.502 1.00 86.69 146 LYS A N 1
ATOM 1147 C CA . LYS A 1 146 ? 0.518 -1.950 27.814 1.00 86.69 146 LYS A CA 1
ATOM 1148 C C . LYS A 1 146 ? -0.574 -2.466 26.871 1.00 86.69 146 LYS A C 1
ATOM 1150 O O . LYS A 1 146 ? -1.682 -1.927 26.886 1.00 86.69 146 LYS A O 1
ATOM 1155 N N . ALA A 1 147 ? -0.315 -3.547 26.131 1.00 89.06 147 ALA A N 1
ATOM 1156 C CA . ALA A 1 147 ? -1.312 -4.177 25.261 1.00 89.06 147 ALA A CA 1
ATOM 1157 C C . ALA A 1 147 ? -2.537 -4.672 26.051 1.00 89.06 147 ALA A C 1
ATOM 1159 O O . ALA A 1 147 ? -3.676 -4.431 25.651 1.00 89.06 147 ALA A O 1
ATOM 1160 N N . THR A 1 148 ? -2.316 -5.289 27.218 1.00 90.25 148 THR A N 1
ATOM 1161 C CA . THR A 1 148 ? -3.396 -5.755 28.104 1.00 90.25 148 THR A CA 1
ATOM 1162 C C . THR A 1 148 ? -4.284 -4.601 28.571 1.00 90.25 148 THR A C 1
ATOM 1164 O O . THR A 1 148 ? -5.509 -4.710 28.524 1.00 90.25 148 THR A O 1
ATOM 1167 N N . ARG A 1 149 ? -3.690 -3.469 28.967 1.00 91.88 149 ARG A N 1
ATOM 1168 C CA . ARG A 1 149 ? -4.452 -2.280 29.385 1.00 91.88 149 ARG A CA 1
ATOM 1169 C C . ARG A 1 149 ? -5.239 -1.658 28.232 1.00 91.88 149 ARG A C 1
ATOM 1171 O O . ARG A 1 149 ? -6.385 -1.262 28.424 1.00 91.88 149 ARG A O 1
ATOM 1178 N N . LEU A 1 150 ? -4.655 -1.590 27.033 1.00 92.38 150 LEU A N 1
ATOM 1179 C CA . LEU A 1 150 ? -5.362 -1.104 25.842 1.00 92.38 150 LEU A CA 1
ATOM 1180 C C . LEU A 1 150 ? -6.542 -2.007 25.485 1.00 92.38 150 LEU A C 1
ATOM 1182 O O . LEU A 1 150 ? -7.616 -1.499 25.182 1.00 92.38 150 LEU A O 1
ATOM 1186 N N . ARG A 1 151 ? -6.382 -3.329 25.594 1.00 94.06 151 ARG A N 1
ATOM 1187 C CA . ARG A 1 151 ? -7.483 -4.282 25.418 1.00 94.06 151 ARG A CA 1
ATOM 1188 C C . ARG A 1 151 ? -8.625 -4.020 26.399 1.00 94.06 151 ARG A C 1
ATOM 1190 O O . ARG A 1 151 ? -9.777 -3.946 25.986 1.00 94.06 151 ARG A O 1
ATOM 1197 N N . GLU A 1 152 ? -8.321 -3.871 27.689 1.00 94.94 152 GLU A N 1
ATOM 1198 C CA . GLU A 1 152 ? -9.331 -3.569 28.717 1.00 94.94 152 GLU A CA 1
ATOM 1199 C C . GLU A 1 152 ? -10.054 -2.246 28.435 1.00 94.94 152 GLU A C 1
ATOM 1201 O O . GLU A 1 152 ? -11.273 -2.155 28.589 1.00 94.94 152 GLU A O 1
ATOM 1206 N N . LYS A 1 153 ? -9.318 -1.235 27.961 1.00 94.69 153 LYS A N 1
ATOM 1207 C CA . LYS A 1 153 ? -9.886 0.045 27.536 1.00 94.69 153 LYS A CA 1
ATOM 1208 C C . LYS A 1 153 ? -10.816 -0.112 26.330 1.00 94.69 153 LYS A C 1
ATOM 1210 O O . LYS A 1 153 ? -11.934 0.391 26.379 1.00 94.69 153 LYS A O 1
ATOM 1215 N N . ILE A 1 154 ? -10.387 -0.824 25.286 1.00 97.19 154 ILE A N 1
ATOM 1216 C CA . ILE A 1 154 ? -11.196 -1.107 24.089 1.00 97.19 154 ILE A CA 1
ATOM 1217 C C . ILE A 1 154 ? -12.483 -1.842 24.476 1.00 97.19 154 ILE A C 1
ATOM 1219 O O . ILE A 1 154 ? -13.560 -1.455 24.031 1.00 97.19 154 ILE A O 1
ATOM 1223 N N . ALA A 1 155 ? -12.402 -2.840 25.361 1.00 96.44 155 ALA A N 1
ATOM 1224 C CA . ALA A 1 155 ? -13.579 -3.543 25.867 1.00 96.44 155 ALA A CA 1
ATOM 1225 C C . ALA A 1 155 ? -14.561 -2.592 26.573 1.00 96.44 155 ALA A C 1
ATOM 1227 O O . ALA A 1 155 ? -15.748 -2.589 26.259 1.00 96.44 155 ALA A O 1
ATOM 1228 N N . ALA A 1 156 ? -14.067 -1.714 27.452 1.00 96.44 156 ALA A N 1
ATOM 1229 C CA . ALA A 1 156 ? -14.906 -0.717 28.116 1.00 96.44 156 ALA A CA 1
ATOM 1230 C C . ALA A 1 156 ? -15.527 0.301 27.136 1.00 96.44 156 ALA A C 1
ATOM 1232 O O . ALA A 1 156 ? -16.662 0.732 27.334 1.00 96.44 156 ALA A O 1
ATOM 1233 N N . GLN A 1 157 ? -14.805 0.687 26.077 1.00 96.62 157 GLN A N 1
ATOM 1234 C CA . GLN A 1 157 ? -15.321 1.565 25.020 1.00 96.62 157 GLN A CA 1
ATOM 1235 C C . GLN A 1 157 ? -16.444 0.884 24.227 1.00 96.62 157 GLN A C 1
ATOM 1237 O O . GLN A 1 157 ? -17.477 1.504 23.984 1.00 96.62 157 GLN A O 1
ATOM 1242 N N . MET A 1 158 ? -16.272 -0.393 23.881 1.00 97.31 158 MET A N 1
ATOM 1243 C CA . MET A 1 158 ? -17.299 -1.196 23.212 1.00 97.31 158 MET A CA 1
ATOM 1244 C C . MET A 1 158 ? -18.553 -1.368 24.082 1.00 97.31 158 MET A C 1
ATOM 1246 O O . MET A 1 158 ? -19.665 -1.174 23.588 1.00 97.31 158 MET A O 1
ATOM 1250 N N . ASP A 1 159 ? -18.392 -1.629 25.385 1.00 95.62 159 ASP A N 1
ATOM 1251 C CA . ASP A 1 159 ? -19.506 -1.681 26.345 1.00 95.62 159 ASP A CA 1
ATOM 1252 C C . ASP A 1 159 ? -20.281 -0.350 26.406 1.00 95.62 159 ASP A C 1
ATOM 1254 O O . ASP A 1 159 ? -21.512 -0.333 26.498 1.00 95.62 159 ASP A O 1
ATOM 1258 N N . ASP A 1 160 ? -19.569 0.781 26.356 1.00 94.69 160 ASP A N 1
ATOM 1259 C CA . ASP A 1 160 ? -20.164 2.120 26.373 1.00 94.69 160 ASP A CA 1
ATOM 1260 C C . ASP A 1 160 ? -20.936 2.444 25.083 1.00 94.69 160 ASP A C 1
ATOM 1262 O O . ASP A 1 160 ? -21.979 3.108 25.152 1.00 94.69 160 ASP A O 1
ATOM 1266 N N . ILE A 1 161 ? -20.426 1.992 23.934 1.00 95.81 161 ILE A N 1
ATOM 1267 C CA . ILE A 1 161 ? -21.045 2.136 22.609 1.00 95.81 161 ILE A CA 1
ATOM 1268 C C . ILE A 1 161 ? -22.317 1.281 22.511 1.00 95.81 161 ILE A C 1
ATOM 1270 O O . ILE A 1 161 ? -23.343 1.756 22.018 1.00 95.81 161 ILE A O 1
ATOM 1274 N N . GLY A 1 162 ? -22.279 0.045 23.018 1.00 95.50 162 GLY A N 1
ATOM 1275 C CA . GLY A 1 162 ? -23.452 -0.825 23.138 1.00 95.50 162 GLY A CA 1
ATOM 1276 C C . GLY A 1 162 ? -24.025 -1.341 21.812 1.00 95.50 162 GLY A C 1
ATOM 1277 O O . GLY A 1 162 ? -25.208 -1.684 21.760 1.00 95.50 162 GLY A O 1
ATOM 1278 N N . ARG A 1 163 ? -23.214 -1.375 20.751 1.00 95.56 163 ARG A N 1
ATOM 1279 C CA . ARG A 1 163 ? -23.509 -1.993 19.449 1.00 95.56 163 ARG A CA 1
ATOM 1280 C C . ARG A 1 163 ? -22.218 -2.502 18.809 1.00 95.56 163 ARG A C 1
ATOM 1282 O O . ARG A 1 163 ? -21.136 -2.077 19.217 1.00 95.56 163 ARG A O 1
ATOM 1289 N N . ASP A 1 164 ? -22.358 -3.340 17.792 1.00 95.94 164 ASP A N 1
ATOM 1290 C CA . ASP A 1 164 ? -21.223 -3.797 16.996 1.00 95.94 164 ASP A CA 1
ATOM 1291 C C . ASP A 1 164 ? -20.621 -2.627 16.208 1.00 95.94 164 ASP A C 1
ATOM 1293 O O . ASP A 1 164 ? -21.346 -1.732 15.749 1.00 95.94 164 ASP A O 1
ATOM 1297 N N . ILE A 1 165 ? -19.292 -2.635 16.110 1.00 96.00 165 ILE A N 1
ATOM 1298 C CA . ILE A 1 165 ? -18.480 -1.650 15.403 1.00 96.00 165 ILE A CA 1
ATOM 1299 C C . ILE A 1 165 ? -17.640 -2.352 14.345 1.00 96.00 165 ILE A C 1
ATOM 1301 O O . ILE A 1 165 ? -16.949 -3.331 14.640 1.00 96.00 165 ILE A O 1
ATOM 1305 N N . ARG A 1 166 ? -17.626 -1.796 13.135 1.00 94.94 166 ARG A N 1
ATOM 1306 C CA . ARG A 1 166 ? -16.743 -2.230 12.054 1.00 94.94 166 ARG A CA 1
ATOM 1307 C C . ARG A 1 166 ? -15.732 -1.148 11.704 1.00 94.94 166 ARG A C 1
ATOM 1309 O O . ARG A 1 166 ? -16.074 -0.100 11.165 1.00 94.94 166 ARG A O 1
ATOM 1316 N N . VAL A 1 167 ? -14.465 -1.428 11.978 1.00 95.62 167 VAL A N 1
ATOM 1317 C CA . VAL A 1 167 ? -13.335 -0.592 11.571 1.00 95.62 167 VAL A CA 1
ATOM 1318 C C . VAL A 1 167 ? -12.698 -1.185 10.329 1.00 95.62 167 VAL A C 1
ATOM 1320 O O . VAL A 1 167 ? -12.369 -2.371 10.305 1.00 95.62 167 VAL A O 1
ATOM 1323 N N . MET A 1 168 ? -12.461 -0.348 9.326 1.00 95.50 168 MET A N 1
ATOM 1324 C CA . MET A 1 168 ? -11.682 -0.735 8.160 1.00 95.50 168 MET A CA 1
ATOM 1325 C C . MET A 1 168 ? -10.284 -0.132 8.231 1.00 95.50 168 MET A C 1
ATOM 1327 O O . MET A 1 168 ? -10.128 1.062 8.468 1.00 95.50 168 MET A O 1
ATOM 1331 N N . HIS A 1 169 ? -9.251 -0.930 7.992 1.00 94.69 169 HIS A N 1
ATOM 1332 C CA . HIS A 1 169 ? -7.918 -0.404 7.695 1.00 94.69 169 HIS A CA 1
ATOM 1333 C C . HIS A 1 169 ? -7.626 -0.580 6.203 1.00 94.69 169 HIS A C 1
ATOM 1335 O O . HIS A 1 169 ? -8.148 -1.494 5.570 1.00 94.69 169 HIS A O 1
ATOM 1341 N N . VAL A 1 170 ? -6.821 0.304 5.617 1.00 89.38 170 VAL A N 1
ATOM 1342 C CA . VAL A 1 170 ? -6.515 0.278 4.171 1.00 89.38 170 VAL A CA 1
ATOM 1343 C C . VAL A 1 170 ? -5.010 0.130 3.975 1.00 89.38 170 VAL A C 1
ATOM 1345 O O . VAL A 1 170 ? -4.362 0.931 3.305 1.00 89.38 170 VAL A O 1
ATOM 1348 N N . CYS A 1 171 ? -4.421 -0.876 4.632 1.00 91.94 171 CYS A N 1
ATOM 1349 C CA . CYS A 1 171 ? -2.994 -1.152 4.521 1.00 91.94 171 CYS A CA 1
ATOM 1350 C C . CYS A 1 171 ? -2.645 -2.622 4.770 1.00 91.94 171 CYS A C 1
ATOM 1352 O O . CYS A 1 171 ? -2.853 -3.139 5.867 1.00 91.94 171 CYS A O 1
ATOM 1354 N N . GLY A 1 172 ? -1.987 -3.273 3.809 1.00 89.12 172 GLY A N 1
ATOM 1355 C CA . GLY A 1 172 ? -1.486 -4.637 4.000 1.00 89.12 172 GLY A CA 1
ATOM 1356 C C . GLY A 1 172 ? -0.497 -4.775 5.164 1.00 89.12 172 GLY A C 1
ATOM 1357 O O . GLY A 1 172 ? -0.495 -5.786 5.860 1.00 89.12 172 GLY A O 1
ATOM 1358 N N . SER A 1 173 ? 0.294 -3.738 5.464 1.00 88.19 173 SER A N 1
ATOM 1359 C CA . SER A 1 173 ? 1.186 -3.742 6.638 1.00 88.19 173 SER A CA 1
ATOM 1360 C C . SER A 1 173 ? 0.423 -3.702 7.972 1.00 88.19 173 SER A C 1
ATOM 1362 O O . SER A 1 173 ? 0.875 -4.305 8.946 1.00 88.19 173 SER A O 1
ATOM 1364 N N . HIS A 1 174 ? -0.739 -3.034 8.039 1.00 93.00 174 HIS A N 1
ATOM 1365 C CA . HIS A 1 174 ? -1.618 -3.135 9.213 1.00 93.00 174 HIS A CA 1
ATOM 1366 C C . HIS A 1 174 ? -2.194 -4.539 9.334 1.00 93.00 174 HIS A C 1
ATOM 1368 O O . HIS A 1 174 ? -2.148 -5.098 10.426 1.00 93.00 174 HIS A O 1
ATOM 1374 N N . GLU A 1 175 ? -2.655 -5.133 8.230 1.00 93.31 175 GLU A N 1
ATOM 1375 C CA . GLU A 1 175 ? -3.161 -6.512 8.232 1.00 93.31 175 GLU A CA 1
ATOM 1376 C C . GLU A 1 175 ? -2.110 -7.501 8.728 1.00 93.31 175 GLU A C 1
ATOM 1378 O O . GLU A 1 175 ? -2.397 -8.320 9.600 1.00 93.31 175 GLU A O 1
ATOM 1383 N N . GLN A 1 176 ? -0.873 -7.385 8.237 1.00 89.25 176 GLN A N 1
ATOM 1384 C CA . GLN A 1 176 ? 0.236 -8.209 8.705 1.00 89.25 176 GLN A CA 1
ATOM 1385 C C . GLN A 1 176 ? 0.460 -8.044 10.204 1.00 89.25 176 GLN A C 1
ATOM 1387 O O . GLN A 1 176 ? 0.603 -9.041 10.903 1.00 89.25 176 GLN A O 1
ATOM 1392 N N . ALA A 1 177 ? 0.497 -6.809 10.715 1.00 88.94 177 ALA A N 1
ATOM 1393 C CA . ALA A 1 177 ? 0.681 -6.569 12.143 1.00 88.94 177 ALA A CA 1
ATOM 1394 C C . ALA A 1 177 ? -0.471 -7.170 12.964 1.00 88.94 177 ALA A C 1
ATOM 1396 O O . ALA A 1 177 ? -0.235 -7.864 13.955 1.00 88.94 177 ALA A O 1
ATOM 1397 N N . ILE A 1 178 ? -1.712 -6.959 12.526 1.00 92.25 178 ILE A N 1
ATOM 1398 C CA . ILE A 1 178 ? -2.915 -7.486 13.172 1.00 92.25 178 ILE A CA 1
ATOM 1399 C C . ILE A 1 178 ? -2.874 -9.016 13.235 1.00 92.25 178 ILE A C 1
ATOM 1401 O O . ILE A 1 178 ? -3.073 -9.576 14.313 1.00 92.25 178 ILE A O 1
ATOM 1405 N N . ALA A 1 179 ? -2.584 -9.685 12.119 1.00 90.94 179 ALA A N 1
ATOM 1406 C CA . ALA A 1 179 ? -2.569 -11.142 12.039 1.00 90.94 179 ALA A CA 1
ATOM 1407 C C . ALA A 1 179 ? -1.362 -11.748 12.773 1.00 90.94 179 ALA A C 1
ATOM 1409 O O . ALA A 1 179 ? -1.521 -12.610 13.635 1.00 90.94 179 ALA A O 1
ATOM 1410 N N . LYS A 1 180 ? -0.151 -11.240 12.519 1.00 87.25 180 LYS A N 1
ATOM 1411 C CA . LYS A 1 180 ? 1.100 -11.746 13.108 1.00 87.25 180 LYS A CA 1
ATOM 1412 C C . LYS A 1 180 ? 1.120 -11.687 14.632 1.00 87.25 180 LYS A C 1
ATOM 1414 O O . LYS A 1 180 ? 1.697 -12.566 15.268 1.00 87.25 180 LYS A O 1
ATOM 1419 N N . PHE A 1 181 ? 0.533 -10.643 15.218 1.00 88.69 181 PHE A N 1
ATOM 1420 C CA . PHE A 1 181 ? 0.432 -10.495 16.672 1.00 88.69 181 PHE A CA 1
ATOM 1421 C C . PHE A 1 181 ? -0.892 -11.021 17.242 1.00 88.69 181 PHE A C 1
ATOM 1423 O O . PHE A 1 181 ? -1.128 -10.867 18.439 1.00 88.69 181 PHE A O 1
ATOM 1430 N N . GLY A 1 182 ? -1.748 -11.634 16.414 1.00 90.50 182 GLY A N 1
ATOM 1431 C CA . GLY A 1 182 ? -3.020 -12.212 16.842 1.00 90.50 182 GLY A CA 1
ATOM 1432 C C . GLY A 1 182 ? -3.963 -11.190 17.475 1.00 90.50 182 GLY A C 1
ATOM 1433 O O . GLY A 1 182 ? -4.692 -11.516 18.410 1.00 90.50 182 GLY A O 1
ATOM 1434 N N . LEU A 1 183 ? -3.931 -9.934 17.009 1.00 92.56 183 LEU A N 1
ATOM 1435 C CA . LEU A 1 183 ? -4.683 -8.852 17.641 1.00 92.56 183 LEU A CA 1
ATOM 1436 C C . LEU A 1 183 ? -6.190 -9.116 17.587 1.00 92.56 183 LEU A C 1
ATOM 1438 O O . LEU A 1 183 ? -6.865 -8.862 18.576 1.00 92.56 183 LEU A O 1
ATOM 1442 N N . ARG A 1 184 ? -6.715 -9.691 16.494 1.00 92.75 184 ARG A N 1
ATOM 1443 C CA . ARG A 1 184 ? -8.148 -10.031 16.381 1.00 92.75 184 ARG A CA 1
ATOM 1444 C C . ARG A 1 184 ? -8.636 -10.924 17.520 1.00 92.75 184 ARG A C 1
ATOM 1446 O O . ARG A 1 184 ? -9.710 -10.677 18.048 1.00 92.75 184 ARG A O 1
ATOM 1453 N N . SER A 1 185 ? -7.822 -11.881 17.954 1.00 90.50 185 SER A N 1
ATOM 1454 C CA . SER A 1 185 ? -8.167 -12.832 19.018 1.00 90.50 185 SER A CA 1
ATOM 1455 C C . SER A 1 185 ? -8.264 -12.203 20.409 1.00 90.50 185 SER A C 1
ATOM 1457 O O . SER A 1 185 ? -8.797 -12.821 21.327 1.00 90.50 185 SER A O 1
ATOM 1459 N N . ILE A 1 186 ? -7.727 -10.993 20.598 1.00 91.00 186 ILE A N 1
ATOM 1460 C CA . ILE A 1 186 ? -7.806 -10.275 21.876 1.00 91.00 186 ILE A CA 1
ATOM 1461 C C . ILE A 1 186 ? -8.831 -9.138 21.863 1.00 91.00 186 ILE A C 1
ATOM 1463 O O . ILE A 1 186 ? -9.078 -8.555 22.920 1.00 91.00 186 ILE A O 1
ATOM 1467 N N . LEU A 1 187 ? -9.394 -8.790 20.702 1.00 94.31 187 LEU A N 1
ATOM 1468 C CA . LEU A 1 187 ? -10.425 -7.759 20.594 1.00 94.31 187 LEU A CA 1
ATOM 1469 C C . LEU A 1 187 ? -11.791 -8.306 21.050 1.00 94.31 187 LEU A C 1
ATOM 1471 O O . LEU A 1 187 ? -12.018 -9.513 20.999 1.00 94.31 187 LEU A O 1
ATOM 1475 N N . PRO A 1 188 ? -12.710 -7.445 21.523 1.00 94.19 188 PRO A N 1
ATOM 1476 C CA . PRO A 1 188 ? -14.072 -7.862 21.856 1.00 94.19 188 PRO A CA 1
ATOM 1477 C C . PRO A 1 188 ? -14.837 -8.365 20.622 1.00 94.19 188 PRO A C 1
ATOM 1479 O O . PRO A 1 188 ? -14.702 -7.771 19.557 1.00 94.19 188 PRO A O 1
ATOM 1482 N N . ASP A 1 189 ? -15.721 -9.357 20.788 1.00 90.50 189 ASP A N 1
ATOM 1483 C CA . ASP A 1 189 ? -16.490 -9.975 19.686 1.00 90.50 189 ASP A CA 1
ATOM 1484 C C . ASP A 1 189 ? -17.281 -8.967 18.827 1.00 90.50 189 ASP A C 1
ATOM 1486 O O . ASP A 1 189 ? -17.441 -9.159 17.626 1.00 90.50 189 ASP A O 1
ATOM 1490 N N . GLY A 1 190 ? -17.768 -7.876 19.429 1.00 93.75 190 GLY A N 1
ATOM 1491 C CA . GLY A 1 190 ? -18.509 -6.824 18.722 1.00 93.75 190 GLY A CA 1
ATOM 1492 C C . GLY A 1 190 ? -17.635 -5.853 17.919 1.00 93.75 190 GLY A C 1
ATOM 1493 O O . GLY A 1 190 ? -18.174 -4.943 17.296 1.00 93.75 190 GLY A O 1
ATOM 1494 N N . LEU A 1 191 ? -16.303 -5.975 17.959 1.00 96.31 191 LEU A N 1
ATOM 1495 C CA . LEU A 1 191 ? -15.374 -5.122 17.215 1.00 96.31 191 LEU A CA 1
ATOM 1496 C C . LEU A 1 191 ? -14.761 -5.894 16.045 1.00 96.31 191 LEU A C 1
ATOM 1498 O O . LEU A 1 191 ? -13.822 -6.672 16.211 1.00 96.31 191 LEU A O 1
ATOM 1502 N N . SER A 1 192 ? -15.246 -5.612 14.841 1.00 93.50 192 SER A N 1
ATOM 1503 C CA . SER A 1 192 ? -14.690 -6.151 13.604 1.00 93.50 192 SER A CA 1
ATOM 1504 C C . SER A 1 192 ? -13.608 -5.220 13.054 1.00 93.50 192 SER A C 1
ATOM 1506 O O . SER A 1 192 ? -13.829 -4.016 12.926 1.00 93.50 192 SER A O 1
ATOM 1508 N N . VAL A 1 193 ? -12.440 -5.777 12.719 1.00 94.38 193 VAL A N 1
ATOM 1509 C CA . VAL A 1 193 ? -11.343 -5.057 12.053 1.00 94.38 193 VAL A CA 1
ATOM 1510 C C . VAL A 1 193 ? -11.059 -5.722 10.710 1.00 94.38 193 VAL A C 1
ATOM 1512 O O . VAL A 1 193 ? -10.492 -6.820 10.657 1.00 94.38 193 VAL A O 1
ATOM 1515 N N . VAL A 1 194 ? -11.468 -5.052 9.635 1.00 92.19 194 VAL A N 1
ATOM 1516 C CA . VAL A 1 194 ? -11.477 -5.579 8.264 1.00 92.19 194 VAL A CA 1
ATOM 1517 C C . VAL A 1 194 ? -10.421 -4.867 7.423 1.00 92.19 194 VAL A C 1
ATOM 1519 O O . VAL A 1 194 ? -10.203 -3.664 7.573 1.00 92.19 194 VAL A O 1
ATOM 1522 N N . MET A 1 195 ? -9.753 -5.613 6.546 1.00 91.56 195 MET A N 1
ATOM 1523 C CA . MET A 1 195 ? -8.859 -5.038 5.549 1.00 91.56 195 MET A CA 1
ATOM 1524 C C . MET A 1 195 ? -9.674 -4.578 4.341 1.00 91.56 195 MET A C 1
ATOM 1526 O O . MET A 1 195 ? -10.385 -5.372 3.744 1.00 91.56 195 MET A O 1
ATOM 1530 N N . GLY A 1 196 ? -9.555 -3.303 3.990 1.00 91.06 196 GLY A N 1
ATOM 1531 C CA . GLY A 1 196 ? -10.042 -2.756 2.730 1.00 91.06 196 GLY A CA 1
ATOM 1532 C C . GLY A 1 196 ? -9.014 -2.903 1.600 1.00 91.06 196 GLY A C 1
ATOM 1533 O O . GLY A 1 196 ? -8.091 -3.721 1.687 1.00 91.06 196 GLY A O 1
ATOM 1534 N N . PRO A 1 197 ? -9.081 -2.056 0.558 1.00 89.50 197 PRO A N 1
ATOM 1535 C CA . PRO A 1 197 ? -8.242 -2.175 -0.634 1.00 89.50 197 PRO A CA 1
ATOM 1536 C C . PRO A 1 197 ? -6.833 -1.600 -0.425 1.00 89.50 197 PRO A C 1
ATOM 1538 O O . PRO A 1 197 ? -6.406 -0.657 -1.085 1.00 89.50 197 PRO A O 1
ATOM 1541 N N . GLY A 1 198 ? -6.111 -2.164 0.544 1.00 89.25 198 GLY A N 1
ATOM 1542 C CA . GLY A 1 198 ? -4.813 -1.697 1.032 1.00 89.25 198 GLY A CA 1
ATOM 1543 C C . GLY A 1 198 ? -3.602 -2.466 0.507 1.00 89.25 198 GLY A C 1
ATOM 1544 O O . GLY A 1 198 ? -2.521 -2.312 1.071 1.00 89.25 198 GLY A O 1
ATOM 1545 N N . CYS A 1 199 ? -3.775 -3.306 -0.515 1.00 92.94 199 CYS A N 1
ATOM 1546 C CA . CYS A 1 199 ? -2.708 -4.071 -1.160 1.00 92.94 199 CYS A CA 1
ATOM 1547 C C . CYS A 1 199 ? -2.603 -3.629 -2.627 1.00 92.94 199 CYS A C 1
ATOM 1549 O O . CYS A 1 199 ? -3.468 -4.009 -3.420 1.00 92.94 199 CYS A O 1
ATOM 1551 N N . PRO A 1 200 ? -1.572 -2.859 -3.021 1.00 92.75 200 PRO A N 1
ATOM 1552 C CA . PRO A 1 200 ? -1.499 -2.304 -4.372 1.00 92.75 200 PRO A CA 1
ATOM 1553 C C . PRO A 1 200 ? -1.386 -3.390 -5.444 1.00 92.75 200 PRO A C 1
ATOM 1555 O O . PRO A 1 200 ? -2.000 -3.291 -6.497 1.00 92.75 200 PRO A O 1
ATOM 1558 N N . VAL A 1 201 ? -0.658 -4.464 -5.137 1.00 92.69 201 VAL A N 1
ATOM 1559 C CA . VAL A 1 201 ? -0.540 -5.647 -5.993 1.00 92.69 201 VAL A CA 1
ATOM 1560 C C . VAL A 1 201 ? -1.898 -6.297 -6.251 1.00 92.69 201 VAL A C 1
ATOM 1562 O O . VAL A 1 201 ? -2.223 -6.658 -7.378 1.00 92.69 201 VAL A O 1
ATOM 1565 N N . CYS A 1 202 ? -2.706 -6.430 -5.202 1.00 93.19 202 CYS A N 1
ATOM 1566 C CA . CYS A 1 202 ? -3.981 -7.127 -5.256 1.00 93.19 202 CYS A CA 1
ATOM 1567 C C . CYS A 1 202 ? -5.014 -6.372 -6.102 1.00 93.19 202 CYS A C 1
ATOM 1569 O O . CYS A 1 202 ? -5.859 -7.000 -6.736 1.00 93.19 202 CYS A O 1
ATOM 1571 N N . VAL A 1 203 ? -4.919 -5.039 -6.134 1.00 93.06 203 VAL A N 1
ATOM 1572 C CA . VAL A 1 203 ? -5.826 -4.159 -6.884 1.00 93.06 203 VAL A CA 1
ATOM 1573 C C . VAL A 1 203 ? -5.344 -3.862 -8.311 1.00 93.06 203 VAL A C 1
ATOM 1575 O O . VAL A 1 203 ? -6.082 -3.244 -9.084 1.00 93.06 203 VAL A O 1
ATOM 1578 N N . THR A 1 204 ? -4.136 -4.298 -8.690 1.00 93.56 204 THR A N 1
ATOM 1579 C CA . THR A 1 204 ? -3.644 -4.239 -10.075 1.00 93.56 204 THR A CA 1
ATOM 1580 C C . THR A 1 204 ? -4.544 -5.079 -10.978 1.00 93.56 204 THR A C 1
ATOM 1582 O O . THR A 1 204 ? -4.793 -6.256 -10.707 1.00 93.56 204 THR A O 1
ATOM 1585 N N . SER A 1 205 ? -5.069 -4.466 -12.041 1.00 91.06 205 SER A N 1
ATOM 1586 C CA . SER A 1 205 ? -5.997 -5.122 -12.962 1.00 91.06 205 SER A CA 1
ATOM 1587 C C . SER A 1 205 ? -5.287 -6.198 -13.789 1.00 91.06 205 SER A C 1
ATOM 1589 O O . SER A 1 205 ? -4.098 -6.079 -14.083 1.00 91.06 205 SER A O 1
ATOM 1591 N N . MET A 1 206 ? -6.022 -7.246 -14.177 1.00 91.00 206 MET A N 1
ATOM 1592 C CA . MET A 1 206 ? -5.486 -8.296 -15.055 1.00 91.00 206 MET A CA 1
ATOM 1593 C C . MET A 1 206 ? -4.960 -7.720 -16.382 1.00 91.00 206 MET A C 1
ATOM 1595 O O . MET A 1 206 ? -3.818 -8.033 -16.704 1.00 91.00 206 MET A O 1
ATOM 1599 N N . PRO A 1 207 ? -5.658 -6.773 -17.053 1.00 92.12 207 PRO A N 1
ATOM 1600 C CA . PRO A 1 207 ? -5.121 -6.118 -18.244 1.00 92.12 207 PRO A CA 1
ATOM 1601 C C . PRO A 1 207 ? -3.741 -5.481 -18.047 1.00 92.12 207 PRO A C 1
ATOM 1603 O O . PRO A 1 207 ? -2.905 -5.586 -18.929 1.00 92.12 207 PRO A O 1
ATOM 1606 N N . ALA A 1 208 ? -3.452 -4.867 -16.893 1.00 94.50 208 ALA A N 1
ATOM 1607 C CA . ALA A 1 208 ? -2.131 -4.279 -16.653 1.00 94.50 208 ALA A CA 1
ATOM 1608 C C . ALA A 1 208 ? -1.021 -5.342 -16.542 1.00 94.50 208 ALA A C 1
ATOM 1610 O O . ALA A 1 208 ? 0.119 -5.084 -16.919 1.00 94.50 208 ALA A O 1
ATOM 1611 N N . VAL A 1 209 ? -1.347 -6.535 -16.029 1.00 95.38 209 VAL A N 1
ATOM 1612 C CA . VAL A 1 209 ? -0.425 -7.682 -16.032 1.00 95.38 209 VAL A CA 1
ATOM 1613 C C . VAL A 1 209 ? -0.252 -8.206 -17.457 1.00 95.38 209 VAL A C 1
ATOM 1615 O O . VAL A 1 209 ? 0.877 -8.466 -17.862 1.00 95.38 209 VAL A O 1
ATOM 1618 N N . ASP A 1 210 ? -1.336 -8.290 -18.230 1.00 95.56 210 ASP A N 1
ATOM 1619 C CA . ASP A 1 210 ? -1.302 -8.742 -19.625 1.00 95.56 210 ASP A CA 1
ATOM 1620 C C . ASP A 1 210 ? -0.446 -7.814 -20.506 1.00 95.56 210 ASP A C 1
ATOM 1622 O O . ASP A 1 210 ? 0.337 -8.291 -21.322 1.00 95.56 210 ASP A O 1
ATOM 1626 N N . GLU A 1 211 ? -0.521 -6.493 -20.308 1.00 97.31 211 GLU A N 1
ATOM 1627 C CA . GLU A 1 211 ? 0.361 -5.514 -20.963 1.00 97.31 211 GLU A CA 1
ATOM 1628 C C . GLU A 1 211 ? 1.843 -5.771 -20.635 1.00 97.31 211 GLU A C 1
ATOM 1630 O O . GLU A 1 211 ? 2.693 -5.734 -21.525 1.00 97.31 211 GLU A O 1
ATOM 1635 N N . ALA A 1 212 ? 2.164 -6.062 -19.370 1.00 97.75 212 ALA A N 1
ATOM 1636 C CA . ALA A 1 212 ? 3.530 -6.368 -18.947 1.00 97.75 212 ALA A CA 1
ATOM 1637 C C . ALA A 1 212 ? 4.035 -7.692 -19.546 1.00 97.75 212 ALA A C 1
ATOM 1639 O O . ALA A 1 212 ? 5.172 -7.755 -20.013 1.00 97.75 212 ALA A O 1
ATOM 1640 N N . VAL A 1 213 ? 3.190 -8.730 -19.569 1.00 97.25 213 VAL A N 1
ATOM 1641 C CA . VAL A 1 213 ? 3.486 -10.020 -20.215 1.00 97.25 213 VAL A CA 1
ATOM 1642 C C . VAL A 1 213 ? 3.729 -9.818 -21.709 1.00 97.25 213 VAL A C 1
ATOM 1644 O O . VAL A 1 213 ? 4.752 -10.262 -22.221 1.00 97.25 213 VAL A O 1
ATOM 1647 N N . HIS A 1 214 ? 2.864 -9.067 -22.388 1.00 97.38 214 HIS A N 1
ATOM 1648 C CA . HIS A 1 214 ? 2.997 -8.780 -23.813 1.00 97.38 214 HIS A CA 1
ATOM 1649 C C . HIS A 1 214 ? 4.321 -8.081 -24.149 1.00 97.38 214 HIS A C 1
ATOM 1651 O O . HIS A 1 214 ? 5.007 -8.459 -25.097 1.00 97.38 214 HIS A O 1
ATOM 1657 N N . LEU A 1 215 ? 4.723 -7.087 -23.352 1.00 97.69 215 LEU A N 1
ATOM 1658 C CA . LEU A 1 215 ? 6.020 -6.425 -23.517 1.00 97.69 215 LEU A CA 1
ATOM 1659 C C . LEU A 1 215 ? 7.193 -7.395 -23.293 1.00 97.69 215 LEU A C 1
ATOM 1661 O O . LEU A 1 215 ? 8.194 -7.325 -24.010 1.00 97.69 215 LEU A O 1
ATOM 1665 N N . ALA A 1 216 ? 7.066 -8.331 -22.348 1.00 97.44 216 ALA A N 1
ATOM 1666 C CA . ALA A 1 216 ? 8.060 -9.380 -22.125 1.00 97.44 216 ALA A CA 1
ATOM 1667 C C . ALA A 1 216 ? 8.194 -10.295 -23.358 1.00 97.44 216 ALA A C 1
ATOM 1669 O O . ALA A 1 216 ? 9.302 -10.590 -23.808 1.00 97.44 216 ALA A O 1
ATOM 1670 N N . GLU A 1 217 ? 7.068 -10.697 -23.955 1.00 95.62 217 GLU A N 1
ATOM 1671 C CA . GLU A 1 217 ? 7.014 -11.523 -25.169 1.00 95.62 217 GLU A CA 1
ATOM 1672 C C . GLU A 1 217 ? 7.577 -10.810 -26.408 1.00 95.62 217 GLU A C 1
ATOM 1674 O O . GLU A 1 217 ? 8.120 -11.454 -27.312 1.00 95.62 217 GLU A O 1
ATOM 1679 N N . GLN A 1 218 ? 7.501 -9.476 -26.449 1.00 95.62 218 GLN A N 1
ATOM 1680 C CA . GLN A 1 218 ? 8.152 -8.652 -27.472 1.00 95.62 218 GLN A CA 1
ATOM 1681 C C . GLN A 1 218 ? 9.686 -8.602 -27.323 1.00 95.62 218 GLN A C 1
ATOM 1683 O O . GLN A 1 218 ? 10.376 -8.111 -28.222 1.00 95.62 218 GLN A O 1
ATOM 1688 N N . GLY A 1 219 ? 10.234 -9.160 -26.239 1.00 95.94 219 GLY A N 1
ATOM 1689 C CA . GLY A 1 219 ? 11.669 -9.242 -25.974 1.00 95.94 219 GLY A CA 1
ATOM 1690 C C . GLY A 1 219 ? 12.228 -8.068 -25.171 1.00 95.94 219 GLY A C 1
ATOM 1691 O O . GLY A 1 219 ? 13.446 -7.894 -25.141 1.00 95.94 219 GLY A O 1
ATOM 1692 N N . HIS A 1 220 ? 11.368 -7.259 -24.546 1.00 97.88 220 HIS A N 1
ATOM 1693 C CA . HIS A 1 220 ? 11.789 -6.235 -23.591 1.00 97.88 220 HIS A CA 1
ATOM 1694 C C . HIS A 1 220 ? 12.129 -6.865 -22.235 1.00 97.88 220 HIS A C 1
ATOM 1696 O O . HIS A 1 220 ? 11.551 -7.880 -21.847 1.00 97.88 220 HIS A O 1
ATOM 1702 N N . VAL A 1 221 ? 13.055 -6.248 -21.498 1.00 98.44 221 VAL A N 1
ATOM 1703 C CA . VAL A 1 221 ? 13.377 -6.667 -20.130 1.00 98.44 221 VAL A CA 1
ATOM 1704 C C . VAL A 1 221 ? 12.331 -6.078 -19.193 1.00 98.44 221 VAL A C 1
ATOM 1706 O O . VAL A 1 221 ? 12.233 -4.857 -19.060 1.00 98.44 221 VAL A O 1
ATOM 1709 N N . ILE A 1 222 ? 11.560 -6.924 -18.513 1.00 98.56 222 ILE A N 1
ATOM 1710 C CA . ILE A 1 222 ? 10.562 -6.461 -17.547 1.00 98.56 222 ILE A CA 1
ATOM 1711 C C . ILE A 1 222 ? 11.176 -6.422 -16.155 1.00 98.56 222 ILE A C 1
ATOM 1713 O O . ILE A 1 222 ? 11.412 -7.458 -15.538 1.00 98.56 222 ILE A O 1
ATOM 1717 N N . ALA A 1 223 ? 11.392 -5.220 -15.629 1.00 98.25 223 ALA A N 1
ATOM 1718 C CA . ALA A 1 223 ? 11.710 -5.025 -14.223 1.00 98.25 223 ALA A CA 1
ATOM 1719 C C . ALA A 1 223 ? 10.406 -4.959 -13.420 1.00 98.25 223 ALA A C 1
ATOM 1721 O O . ALA A 1 223 ? 9.530 -4.149 -13.713 1.00 98.25 223 ALA A O 1
ATOM 1722 N N . THR A 1 224 ? 10.251 -5.790 -12.394 1.00 97.25 224 THR A N 1
ATOM 1723 C CA . THR A 1 224 ? 9.034 -5.793 -11.568 1.00 97.25 224 THR A CA 1
ATOM 1724 C C . THR A 1 224 ? 9.350 -6.076 -10.110 1.00 97.25 224 THR A C 1
ATOM 1726 O O . THR A 1 224 ? 10.394 -6.637 -9.782 1.00 97.25 224 THR A O 1
ATOM 1729 N N . TYR A 1 225 ? 8.451 -5.718 -9.203 1.00 93.62 225 TYR A N 1
ATOM 1730 C CA . TYR A 1 225 ? 8.608 -6.128 -7.819 1.00 93.62 225 TYR A CA 1
ATOM 1731 C C . TYR A 1 225 ? 8.314 -7.623 -7.634 1.00 93.62 225 TYR A C 1
ATOM 1733 O O . TYR A 1 225 ? 7.468 -8.209 -8.306 1.00 93.62 225 TYR A O 1
ATOM 1741 N N . GLY A 1 226 ? 8.998 -8.260 -6.681 1.00 89.50 226 GLY A N 1
ATOM 1742 C CA . GLY A 1 226 ? 8.955 -9.721 -6.534 1.00 89.50 226 GLY A CA 1
ATOM 1743 C C . GLY A 1 226 ? 7.582 -10.331 -6.210 1.00 89.50 226 GLY A C 1
ATOM 1744 O O . GLY A 1 226 ? 7.364 -11.504 -6.494 1.00 89.50 226 GLY A O 1
ATOM 1745 N N . ASP A 1 227 ? 6.653 -9.578 -5.625 1.00 87.31 227 ASP A N 1
ATOM 1746 C CA . ASP A 1 227 ? 5.279 -10.041 -5.377 1.00 87.31 227 ASP A CA 1
ATOM 1747 C C . ASP A 1 227 ? 4.352 -9.875 -6.588 1.00 87.31 227 ASP A C 1
ATOM 1749 O O . ASP A 1 227 ? 3.364 -10.597 -6.669 1.00 87.31 227 ASP A O 1
ATOM 1753 N N . MET A 1 228 ? 4.684 -9.008 -7.548 1.00 93.12 228 MET A N 1
ATOM 1754 C CA . MET A 1 228 ? 3.981 -8.917 -8.830 1.00 93.12 228 MET A CA 1
ATOM 1755 C C . MET A 1 228 ? 4.322 -10.061 -9.778 1.00 93.12 228 MET A C 1
ATOM 1757 O O . MET A 1 228 ? 3.513 -10.411 -10.633 1.00 93.12 228 MET A O 1
ATOM 1761 N N . PHE A 1 229 ? 5.487 -10.680 -9.593 1.00 92.88 229 PHE A N 1
ATOM 1762 C CA . PHE A 1 229 ? 6.028 -11.709 -10.477 1.00 92.88 229 PHE A CA 1
ATOM 1763 C C . PHE A 1 229 ? 5.061 -12.875 -10.755 1.00 92.88 229 PHE A C 1
ATOM 1765 O O . PHE A 1 229 ? 5.008 -13.384 -11.867 1.00 92.88 229 PHE A O 1
ATOM 1772 N N . ARG A 1 230 ? 4.265 -13.283 -9.759 1.00 92.44 230 ARG A N 1
ATOM 1773 C CA . ARG A 1 230 ? 3.314 -14.407 -9.867 1.00 92.44 230 ARG A CA 1
ATOM 1774 C C . ARG A 1 230 ? 1.853 -13.980 -9.889 1.00 92.44 230 ARG A C 1
ATOM 1776 O O . ARG A 1 230 ? 0.974 -14.808 -9.671 1.00 92.44 230 ARG A O 1
ATOM 1783 N N . VAL A 1 231 ? 1.576 -12.691 -10.052 1.00 92.19 231 VAL A N 1
ATOM 1784 C CA . VAL A 1 231 ? 0.187 -12.237 -10.098 1.00 92.19 231 VAL A CA 1
ATOM 1785 C C . VAL A 1 231 ? -0.430 -12.725 -11.401 1.00 92.19 231 VAL A C 1
ATOM 1787 O O . VAL A 1 231 ? 0.139 -12.456 -12.458 1.00 92.19 231 VAL A O 1
ATOM 1790 N N . PRO A 1 232 ? -1.571 -13.431 -11.345 1.00 90.12 232 PRO A N 1
ATOM 1791 C CA . PRO A 1 232 ? -2.217 -13.909 -12.553 1.00 90.12 232 PRO A CA 1
ATOM 1792 C C . PRO A 1 232 ? -2.808 -12.725 -13.323 1.00 90.12 232 PRO A C 1
ATOM 1794 O O . PRO A 1 232 ? -3.569 -11.928 -12.747 1.00 90.12 232 PRO A O 1
ATOM 1797 N N . GLY A 1 233 ? -2.430 -12.618 -14.600 1.00 91.06 233 GLY A N 1
ATOM 1798 C CA . GLY A 1 233 ? -3.142 -11.844 -15.612 1.00 91.06 233 GLY A CA 1
ATOM 1799 C C . GLY A 1 233 ? -4.388 -12.590 -16.083 1.00 91.06 233 GLY A C 1
ATOM 1800 O O . GLY A 1 233 ? -4.930 -13.427 -15.360 1.00 91.06 233 GLY A O 1
ATOM 1801 N N . THR A 1 234 ? -4.852 -12.285 -17.289 1.00 89.81 234 THR A N 1
A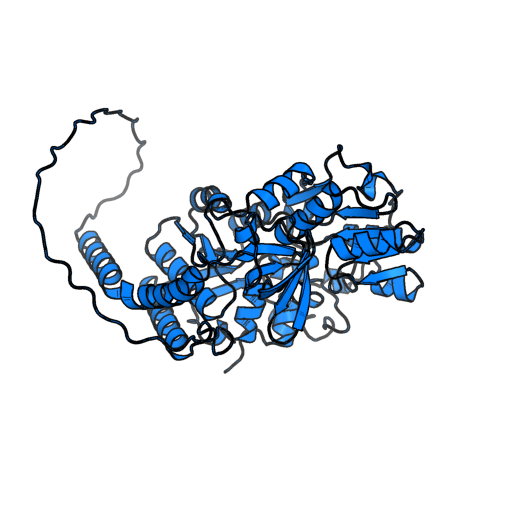TOM 1802 C CA . THR A 1 234 ? -5.993 -12.981 -17.888 1.00 89.81 234 THR A CA 1
ATOM 1803 C C . THR A 1 234 ? -5.608 -14.414 -18.253 1.00 89.81 234 THR A C 1
ATOM 1805 O O . THR A 1 234 ? -6.325 -15.338 -17.885 1.00 89.81 234 THR A O 1
ATOM 1808 N N . GLU A 1 235 ? -4.479 -14.620 -18.940 1.00 86.75 235 GLU A N 1
ATOM 1809 C CA . GLU A 1 235 ? -4.030 -15.963 -19.360 1.00 86.75 235 GLU A CA 1
ATOM 1810 C C . GLU A 1 235 ? -2.774 -16.445 -18.638 1.00 86.75 235 GLU A C 1
ATOM 1812 O O . GLU A 1 235 ? -2.642 -17.637 -18.367 1.00 86.75 235 GLU A O 1
ATOM 1817 N N . GLN A 1 236 ? -1.841 -15.538 -18.352 1.00 89.75 236 GLN A N 1
ATOM 1818 C CA . GLN A 1 236 ? -0.513 -15.869 -17.845 1.00 89.75 236 GLN A CA 1
ATOM 1819 C C . GLN A 1 236 ? -0.049 -14.836 -16.815 1.00 89.75 236 GLN A C 1
ATOM 1821 O O . GLN A 1 236 ? -0.510 -13.693 -16.783 1.00 89.75 236 GLN A O 1
ATOM 1826 N N . SER A 1 237 ? 0.875 -15.247 -15.953 1.00 94.00 237 SER A N 1
ATOM 1827 C CA . SER A 1 237 ? 1.652 -14.357 -15.092 1.00 94.00 237 SER A CA 1
ATOM 1828 C C . SER A 1 237 ? 3.016 -14.043 -15.717 1.00 94.00 237 SER A C 1
ATOM 1830 O O . SER A 1 237 ? 3.468 -14.715 -16.645 1.00 94.00 237 SER A O 1
ATOM 1832 N N . LEU A 1 238 ? 3.733 -13.059 -15.164 1.00 96.25 238 LEU A N 1
ATOM 1833 C CA . LEU A 1 238 ? 5.124 -12.796 -15.558 1.00 96.25 238 LEU A CA 1
ATOM 1834 C C . LEU A 1 238 ? 6.049 -13.997 -15.286 1.00 96.25 238 LEU A C 1
ATOM 1836 O O . LEU A 1 238 ? 7.034 -14.180 -15.996 1.00 96.25 238 LEU A O 1
ATOM 1840 N N . ALA A 1 239 ? 5.728 -14.831 -14.295 1.00 95.44 239 ALA A N 1
ATOM 1841 C CA . ALA A 1 239 ? 6.454 -16.067 -14.024 1.00 95.44 239 ALA A CA 1
ATOM 1842 C C . ALA A 1 239 ? 6.262 -17.120 -15.123 1.00 95.44 239 ALA A C 1
ATOM 1844 O O . ALA A 1 239 ? 7.201 -17.854 -15.430 1.00 95.44 239 ALA A O 1
ATOM 1845 N N . ASP A 1 240 ? 5.075 -17.181 -15.729 1.00 94.62 240 ASP A N 1
ATOM 1846 C CA . ASP A 1 240 ? 4.815 -18.066 -16.868 1.00 94.62 240 ASP A CA 1
ATOM 1847 C C . ASP A 1 240 ? 5.561 -17.565 -18.110 1.00 94.62 240 ASP A C 1
ATOM 1849 O O . ASP A 1 240 ? 6.245 -18.345 -18.770 1.00 94.62 240 ASP A O 1
ATOM 1853 N N . ALA A 1 241 ? 5.541 -16.250 -18.357 1.00 96.19 241 ALA A N 1
ATOM 1854 C CA . ALA A 1 241 ? 6.307 -15.632 -19.439 1.00 96.19 241 ALA A CA 1
ATOM 1855 C C . ALA A 1 241 ? 7.826 -15.862 -19.291 1.00 96.19 241 ALA A C 1
ATOM 1857 O O . ALA A 1 241 ? 8.504 -16.186 -20.268 1.00 96.19 241 ALA A O 1
ATOM 1858 N N . GLU A 1 242 ? 8.375 -15.751 -18.073 1.00 97.56 242 GLU A N 1
ATOM 1859 C CA . GLU A 1 242 ? 9.780 -16.091 -17.796 1.00 97.56 242 GLU A CA 1
ATOM 1860 C C . GLU A 1 242 ? 10.060 -17.577 -18.091 1.00 97.56 242 GLU A C 1
ATOM 1862 O O . GLU A 1 242 ? 11.071 -17.913 -18.714 1.00 97.56 242 GLU A O 1
ATOM 1867 N N . ALA A 1 243 ? 9.152 -18.480 -17.701 1.00 97.00 243 ALA A N 1
ATOM 1868 C CA . ALA A 1 243 ? 9.279 -19.910 -17.984 1.00 97.00 243 ALA A CA 1
ATOM 1869 C C . ALA A 1 243 ? 9.252 -20.226 -19.493 1.00 97.00 243 ALA A C 1
ATOM 1871 O O . ALA A 1 243 ? 9.932 -21.161 -19.931 1.00 97.00 243 ALA A O 1
ATOM 1872 N N . ASP A 1 244 ? 8.536 -19.419 -20.278 1.00 96.69 244 ASP A N 1
ATOM 1873 C CA . ASP A 1 244 ? 8.492 -19.472 -21.743 1.00 96.69 244 ASP A CA 1
ATOM 1874 C C . ASP A 1 244 ? 9.686 -18.759 -22.419 1.00 96.69 244 ASP A C 1
ATOM 1876 O O . ASP A 1 244 ? 9.877 -18.861 -23.636 1.00 96.69 244 ASP A O 1
ATOM 1880 N N . GLY A 1 245 ? 10.566 -18.129 -21.631 1.00 97.25 245 GLY A N 1
ATOM 1881 C CA . GLY A 1 245 ? 11.859 -17.595 -22.061 1.00 97.25 245 GLY A CA 1
ATOM 1882 C C . GLY A 1 245 ? 11.950 -16.072 -22.157 1.00 97.25 245 GLY A C 1
ATOM 1883 O O . GLY A 1 245 ? 12.947 -15.585 -22.696 1.00 97.25 245 GLY A O 1
ATOM 1884 N N . ALA A 1 246 ? 10.956 -15.327 -21.665 1.00 97.69 246 ALA A N 1
ATOM 1885 C CA . ALA A 1 246 ? 11.036 -13.872 -21.547 1.00 97.69 246 ALA A CA 1
ATOM 1886 C C . ALA A 1 246 ? 12.042 -13.437 -20.459 1.00 97.69 246 ALA A C 1
ATOM 1888 O O . ALA A 1 246 ? 12.297 -14.172 -19.504 1.00 97.69 246 ALA A O 1
ATOM 1889 N N . ASP A 1 247 ? 12.616 -12.234 -20.585 1.00 97.62 247 ASP A N 1
ATOM 1890 C CA . ASP A 1 247 ? 13.540 -11.673 -19.584 1.00 97.62 247 ASP A CA 1
ATOM 1891 C C . ASP A 1 247 ? 12.758 -10.843 -18.557 1.00 97.62 247 ASP A C 1
ATOM 1893 O O . ASP A 1 247 ? 12.422 -9.680 -18.788 1.00 97.62 247 ASP A O 1
ATOM 1897 N N . VAL A 1 248 ? 12.449 -11.460 -17.417 1.00 98.12 248 VAL A N 1
ATOM 1898 C CA . VAL A 1 248 ? 11.782 -10.806 -16.288 1.00 98.12 248 VAL A CA 1
ATOM 1899 C C . VAL A 1 248 ? 12.748 -10.749 -15.110 1.00 98.12 248 VAL A C 1
ATOM 1901 O O . VAL A 1 248 ? 13.298 -11.762 -14.690 1.00 98.12 248 VAL A O 1
ATOM 1904 N N . ARG A 1 249 ? 12.952 -9.561 -14.536 1.00 97.31 249 ARG A N 1
ATOM 1905 C CA . ARG A 1 249 ? 13.888 -9.341 -13.428 1.00 97.31 249 ARG A CA 1
ATOM 1906 C C . ARG A 1 249 ? 13.183 -8.720 -12.235 1.00 97.31 249 ARG A C 1
ATOM 1908 O O . ARG A 1 249 ? 12.546 -7.672 -12.329 1.00 97.31 249 ARG A O 1
ATOM 1915 N N . THR A 1 250 ? 13.323 -9.360 -11.078 1.00 95.38 250 THR A N 1
ATOM 1916 C CA . THR A 1 250 ? 12.766 -8.836 -9.831 1.00 95.38 250 THR A CA 1
ATOM 1917 C C . THR A 1 250 ? 13.666 -7.755 -9.243 1.00 95.38 250 THR A C 1
ATOM 1919 O O . THR A 1 250 ? 14.837 -8.028 -8.983 1.00 95.38 250 THR A O 1
ATOM 1922 N N . VAL A 1 251 ? 13.104 -6.583 -8.959 1.00 93.94 251 VAL A N 1
ATOM 1923 C CA . VAL A 1 251 ? 13.781 -5.440 -8.327 1.00 93.94 251 VAL A CA 1
ATOM 1924 C C . VAL A 1 251 ? 13.128 -5.080 -6.989 1.00 93.94 251 VAL A C 1
ATOM 1926 O O . VAL A 1 251 ? 11.982 -5.450 -6.710 1.00 93.94 251 VAL A O 1
ATOM 1929 N N . TYR A 1 252 ? 13.841 -4.342 -6.139 1.00 87.50 252 TYR A N 1
ATOM 1930 C CA . TYR A 1 252 ? 13.329 -3.837 -4.862 1.00 87.50 252 TYR A CA 1
ATOM 1931 C C . TYR A 1 252 ? 12.889 -2.372 -4.903 1.00 87.50 252 TYR A C 1
ATOM 1933 O O . TYR A 1 252 ? 12.168 -1.941 -3.998 1.00 87.50 252 TYR A O 1
ATOM 1941 N N . SER A 1 253 ? 13.320 -1.607 -5.905 1.00 90.88 253 SER A N 1
ATOM 1942 C CA . SER A 1 253 ? 13.052 -0.172 -6.020 1.00 90.88 253 SER A CA 1
ATOM 1943 C C . SER A 1 253 ? 12.976 0.282 -7.479 1.00 90.88 253 SER A C 1
ATOM 1945 O O . SER A 1 253 ? 13.465 -0.398 -8.380 1.00 90.88 253 SER A O 1
ATOM 1947 N N . ALA A 1 254 ? 12.397 1.465 -7.701 1.00 94.69 254 ALA A N 1
ATOM 1948 C CA . ALA A 1 254 ? 12.423 2.116 -9.010 1.00 94.69 254 ALA A CA 1
ATOM 1949 C C . ALA A 1 254 ? 13.861 2.475 -9.439 1.00 94.69 254 ALA A C 1
ATOM 1951 O O . ALA A 1 254 ? 14.196 2.354 -10.613 1.00 94.69 254 ALA A O 1
ATOM 1952 N N . SER A 1 255 ? 14.732 2.857 -8.493 1.00 94.12 255 SER A N 1
ATOM 1953 C CA . SER A 1 255 ? 16.142 3.143 -8.789 1.00 94.12 255 SER A CA 1
ATOM 1954 C C . SER A 1 255 ? 16.879 1.912 -9.300 1.00 94.12 255 SER A C 1
ATOM 1956 O O . SER A 1 255 ? 17.651 2.029 -10.237 1.00 94.12 255 SER A O 1
ATOM 1958 N N . GLU A 1 256 ? 16.625 0.734 -8.726 1.00 94.44 256 GLU A N 1
ATOM 1959 C CA . GLU A 1 256 ? 17.246 -0.517 -9.179 1.00 94.44 256 GLU A CA 1
ATOM 1960 C C . GLU A 1 256 ? 16.794 -0.883 -10.602 1.00 94.44 256 GLU A C 1
ATOM 1962 O O . GLU A 1 256 ? 17.588 -1.380 -11.395 1.00 94.44 256 GLU A O 1
ATOM 1967 N N . ALA A 1 257 ? 15.548 -0.569 -10.975 1.00 96.88 257 ALA A N 1
ATOM 1968 C CA . ALA A 1 257 ? 15.085 -0.722 -12.355 1.00 96.88 257 ALA A CA 1
ATOM 1969 C C . ALA A 1 257 ? 15.776 0.255 -13.329 1.00 96.88 257 ALA A C 1
ATOM 1971 O O . ALA A 1 257 ? 16.088 -0.120 -14.458 1.00 96.88 257 ALA A O 1
ATOM 1972 N N . ALA A 1 258 ? 16.050 1.491 -12.905 1.00 96.94 258 ALA A N 1
ATOM 1973 C CA . ALA A 1 258 ? 16.809 2.447 -13.714 1.00 96.94 258 ALA A CA 1
ATOM 1974 C C . ALA A 1 258 ? 18.305 2.089 -13.805 1.00 96.94 258 ALA A C 1
ATOM 1976 O O . ALA A 1 258 ? 18.910 2.231 -14.865 1.00 96.94 258 ALA A O 1
ATOM 1977 N N . GLU A 1 259 ? 18.900 1.573 -12.727 1.00 95.75 259 GLU A N 1
ATOM 1978 C CA . GLU A 1 259 ? 20.264 1.025 -12.724 1.00 95.75 259 GLU A CA 1
ATOM 1979 C C . GLU A 1 259 ? 20.383 -0.156 -13.682 1.00 95.75 259 GLU A C 1
ATOM 1981 O O . GLU A 1 259 ? 21.316 -0.210 -14.479 1.00 95.75 259 GLU A O 1
ATOM 1986 N N . LEU A 1 260 ? 19.395 -1.052 -13.670 1.00 96.56 260 LEU A N 1
ATOM 1987 C CA . LEU A 1 260 ? 19.313 -2.155 -14.615 1.00 96.56 260 LEU A CA 1
ATOM 1988 C C . LEU A 1 260 ? 19.342 -1.662 -16.069 1.00 96.56 260 LEU A C 1
ATOM 1990 O O . LEU A 1 260 ? 20.071 -2.221 -16.887 1.00 96.56 260 LEU A O 1
ATOM 1994 N N . ALA A 1 261 ? 18.598 -0.596 -16.381 1.00 97.44 261 ALA A N 1
ATOM 1995 C CA . ALA A 1 261 ? 18.616 0.034 -17.701 1.00 97.44 261 ALA A CA 1
ATOM 1996 C C . ALA A 1 261 ? 19.984 0.644 -18.048 1.00 97.44 261 ALA A C 1
ATOM 1998 O O . ALA A 1 261 ? 20.400 0.592 -19.199 1.00 97.44 261 ALA A O 1
ATOM 1999 N N . ALA A 1 262 ? 20.723 1.168 -17.067 1.00 96.44 262 ALA A N 1
ATOM 2000 C CA . ALA A 1 262 ? 22.067 1.711 -17.280 1.00 96.44 262 ALA A CA 1
ATOM 2001 C C . ALA A 1 262 ? 23.128 0.624 -17.544 1.00 96.44 262 ALA A C 1
ATOM 2003 O O . ALA A 1 262 ? 24.179 0.908 -18.125 1.00 96.44 262 ALA A O 1
ATOM 2004 N N . GLU A 1 263 ? 22.881 -0.604 -17.088 1.00 95.38 263 GLU A N 1
ATOM 2005 C CA . GLU A 1 263 ? 23.803 -1.739 -17.192 1.00 95.38 263 GLU A CA 1
ATOM 2006 C C . GLU A 1 263 ? 23.604 -2.590 -18.456 1.00 95.38 263 GLU A C 1
ATOM 2008 O O . GLU A 1 263 ? 24.425 -3.474 -18.728 1.00 95.38 263 GLU A O 1
ATOM 2013 N N . CYS A 1 264 ? 22.545 -2.342 -19.231 1.00 92.06 264 CYS A N 1
ATOM 2014 C CA . CYS A 1 264 ? 22.207 -3.118 -20.421 1.00 92.06 264 CYS A CA 1
ATOM 2015 C C . CYS A 1 264 ? 21.802 -2.231 -21.612 1.00 92.06 264 CYS A C 1
ATOM 2017 O O . CYS A 1 264 ? 21.503 -1.051 -21.447 1.00 92.06 264 CYS A O 1
ATOM 2019 N N . ASP A 1 265 ? 21.859 -2.789 -22.826 1.00 92.44 265 ASP A N 1
ATOM 2020 C CA . ASP A 1 265 ? 21.538 -2.061 -24.067 1.00 92.44 265 ASP A CA 1
ATOM 2021 C C . ASP A 1 265 ? 20.063 -2.263 -24.480 1.00 92.44 265 ASP A C 1
ATOM 2023 O O . ASP A 1 265 ? 19.556 -1.580 -25.372 1.00 92.44 265 ASP A O 1
ATOM 2027 N N . GLU A 1 266 ? 19.386 -3.238 -23.873 1.00 95.38 266 GLU A N 1
ATOM 2028 C CA . GLU A 1 266 ? 17.998 -3.606 -24.121 1.00 95.38 266 GLU A CA 1
ATOM 2029 C C . GLU A 1 266 ? 17.012 -2.577 -23.540 1.00 95.38 266 GLU A C 1
ATOM 2031 O O . GLU A 1 266 ? 17.313 -1.871 -22.580 1.00 95.38 266 GLU A O 1
ATOM 2036 N N . GLU A 1 267 ? 15.802 -2.501 -24.103 1.00 98.06 267 GLU A N 1
ATOM 2037 C CA . GLU A 1 267 ? 14.713 -1.715 -23.507 1.00 98.06 267 GLU A CA 1
ATOM 2038 C C . GLU A 1 267 ? 14.276 -2.367 -22.189 1.00 98.06 267 GLU A C 1
ATOM 2040 O O . GLU A 1 267 ? 13.873 -3.535 -22.170 1.00 98.06 267 GLU A O 1
ATOM 2045 N N . VAL A 1 268 ? 14.343 -1.601 -21.101 1.00 98.69 268 VAL A N 1
ATOM 2046 C CA . VAL A 1 268 ? 13.916 -2.008 -19.764 1.00 98.69 268 VAL A CA 1
ATOM 2047 C C . VAL A 1 268 ? 12.606 -1.311 -19.433 1.00 98.69 268 VAL A C 1
ATOM 2049 O O . VAL A 1 268 ? 12.547 -0.087 -19.300 1.00 98.69 268 VAL A O 1
ATOM 2052 N N . VAL A 1 269 ? 11.552 -2.100 -19.249 1.00 98.75 269 VAL A N 1
ATOM 2053 C CA . VAL A 1 269 ? 10.250 -1.608 -18.806 1.00 98.75 269 VAL A CA 1
ATOM 2054 C C . VAL A 1 269 ? 10.060 -1.953 -17.339 1.00 98.75 269 VAL A C 1
ATOM 2056 O O . VAL A 1 269 ? 9.946 -3.117 -16.959 1.00 98.75 269 VAL A O 1
ATOM 2059 N N . PHE A 1 270 ? 9.991 -0.928 -16.500 1.00 98.75 270 PHE A N 1
ATOM 2060 C CA . PHE A 1 270 ? 9.613 -1.067 -15.109 1.00 98.75 270 PHE A CA 1
ATOM 2061 C C . PHE A 1 270 ? 8.091 -1.166 -14.988 1.00 98.75 270 PHE A C 1
ATOM 2063 O O . PHE A 1 270 ? 7.375 -0.172 -15.138 1.00 98.75 270 PHE A O 1
ATOM 2070 N N . PHE A 1 271 ? 7.593 -2.370 -14.706 1.00 98.56 271 PHE A N 1
ATOM 2071 C CA . PHE A 1 271 ? 6.197 -2.594 -14.354 1.00 98.56 271 PHE A CA 1
ATOM 2072 C C . PHE A 1 271 ? 5.949 -2.108 -12.926 1.00 98.56 271 PHE A C 1
ATOM 2074 O O . PHE A 1 271 ? 6.163 -2.824 -11.940 1.00 98.56 271 PHE A O 1
ATOM 2081 N N . ALA A 1 272 ? 5.551 -0.842 -12.835 1.00 97.44 272 ALA A N 1
ATOM 2082 C CA . ALA A 1 272 ? 5.566 -0.075 -11.607 1.00 97.44 272 ALA A CA 1
ATOM 2083 C C . ALA A 1 272 ? 4.202 -0.130 -10.913 1.00 97.44 272 ALA A C 1
ATOM 2085 O O . ALA A 1 272 ? 3.245 0.537 -11.316 1.00 97.44 272 ALA A O 1
ATOM 2086 N N . THR A 1 273 ? 4.117 -0.934 -9.856 1.00 95.25 273 THR A N 1
ATOM 2087 C CA . THR A 1 273 ? 2.916 -1.090 -9.026 1.00 95.25 273 THR A CA 1
ATOM 2088 C C . THR A 1 273 ? 3.109 -0.469 -7.655 1.00 95.25 273 THR A C 1
ATOM 2090 O O . THR A 1 273 ? 4.187 -0.559 -7.073 1.00 95.25 273 THR A O 1
ATOM 2093 N N . GLY A 1 274 ? 2.036 0.059 -7.078 1.00 93.81 274 GLY A N 1
ATOM 2094 C CA . GLY A 1 274 ? 2.052 0.566 -5.713 1.00 93.81 274 GLY A CA 1
ATOM 2095 C C . GLY A 1 274 ? 1.126 1.758 -5.525 1.00 93.81 274 GLY A C 1
ATOM 2096 O O . GLY A 1 274 ? 0.397 2.137 -6.442 1.00 93.81 274 GLY A O 1
ATOM 2097 N N . PHE A 1 275 ? 1.136 2.326 -4.325 1.00 94.75 275 PHE A N 1
ATOM 2098 C CA . PHE A 1 275 ? 0.363 3.522 -3.999 1.00 94.75 275 PHE A CA 1
ATOM 2099 C C . PHE A 1 275 ? 1.223 4.790 -4.109 1.00 94.75 275 PHE A C 1
ATOM 2101 O O . PHE A 1 275 ? 2.303 4.772 -4.701 1.00 94.75 275 PHE A O 1
ATOM 2108 N N . GLU A 1 276 ? 0.789 5.900 -3.511 1.00 92.62 276 GLU A N 1
ATOM 2109 C CA . GLU A 1 276 ? 1.535 7.166 -3.482 1.00 92.62 276 GLU A CA 1
ATOM 2110 C C . GLU A 1 276 ? 2.959 6.984 -2.943 1.00 92.62 276 GLU A C 1
ATOM 2112 O O . GLU A 1 276 ? 3.885 7.680 -3.359 1.00 92.62 276 GLU A O 1
ATOM 2117 N N . THR A 1 277 ? 3.139 6.020 -2.033 1.00 91.50 277 THR A N 1
ATOM 2118 C CA . THR A 1 277 ? 4.414 5.716 -1.381 1.00 91.50 277 THR A CA 1
ATOM 2119 C C . THR A 1 277 ? 5.469 5.131 -2.310 1.00 91.50 277 THR A C 1
ATOM 2121 O O . THR A 1 277 ? 6.650 5.288 -2.019 1.00 91.50 277 THR A O 1
ATOM 2124 N N . THR A 1 278 ? 5.083 4.495 -3.418 1.00 94.06 278 THR A N 1
ATOM 2125 C CA . THR A 1 278 ? 6.011 3.985 -4.447 1.00 94.06 278 THR A CA 1
ATOM 2126 C C . THR A 1 278 ? 5.984 4.846 -5.712 1.00 94.06 278 THR A C 1
ATOM 2128 O O . THR A 1 278 ? 6.994 4.949 -6.412 1.00 94.06 278 THR A O 1
ATOM 2131 N N . ALA A 1 279 ? 4.859 5.518 -5.974 1.00 97.00 279 ALA A N 1
ATOM 2132 C CA . ALA A 1 279 ? 4.726 6.447 -7.086 1.00 97.00 279 ALA A CA 1
ATOM 2133 C C . ALA A 1 279 ? 5.641 7.666 -6.908 1.00 97.00 279 ALA A C 1
ATOM 2135 O O . ALA A 1 279 ? 6.291 8.072 -7.866 1.00 97.00 279 ALA A O 1
ATOM 2136 N N . ALA A 1 280 ? 5.765 8.213 -5.691 1.00 96.12 280 ALA A N 1
ATOM 2137 C CA . ALA A 1 280 ? 6.670 9.334 -5.420 1.00 96.12 280 ALA A CA 1
ATOM 2138 C C . ALA A 1 280 ? 8.158 8.987 -5.677 1.00 96.12 280 ALA A C 1
ATOM 2140 O O . ALA A 1 280 ? 8.815 9.730 -6.405 1.00 96.12 280 ALA A O 1
ATOM 2141 N N . PRO A 1 281 ? 8.694 7.851 -5.188 1.00 94.62 281 PRO A N 1
ATOM 2142 C CA . PRO A 1 281 ? 9.990 7.331 -5.625 1.00 94.62 281 PRO A CA 1
ATOM 2143 C C . PRO A 1 281 ? 10.150 7.174 -7.139 1.00 94.62 281 PRO A C 1
ATOM 2145 O O . PRO A 1 281 ? 11.162 7.586 -7.698 1.00 94.62 281 PRO A O 1
ATOM 2148 N N . THR A 1 282 ? 9.149 6.602 -7.814 1.00 97.94 282 THR A N 1
ATOM 2149 C CA . THR A 1 282 ? 9.185 6.427 -9.275 1.00 97.94 282 THR A CA 1
ATOM 2150 C C . THR A 1 282 ? 9.243 7.779 -9.987 1.00 97.94 282 THR A C 1
ATOM 2152 O O . THR A 1 282 ? 9.990 7.934 -10.947 1.00 97.94 282 THR A O 1
ATOM 2155 N N . ALA A 1 283 ? 8.511 8.777 -9.485 1.00 98.12 283 ALA A N 1
ATOM 2156 C CA . ALA A 1 283 ? 8.573 10.139 -9.994 1.00 98.12 283 ALA A CA 1
ATOM 2157 C C . ALA A 1 283 ? 9.972 10.744 -9.833 1.00 98.12 283 ALA A C 1
ATOM 2159 O O . ALA A 1 283 ? 10.464 11.359 -10.770 1.00 98.12 283 ALA A O 1
ATOM 2160 N N . SER A 1 284 ? 10.625 10.535 -8.684 1.00 96.62 284 SER A N 1
ATOM 2161 C CA . SER A 1 284 ? 12.006 10.990 -8.471 1.00 96.62 284 SER A CA 1
ATOM 2162 C C . SER A 1 284 ? 12.943 10.417 -9.531 1.00 96.62 284 SER A C 1
ATOM 2164 O O . SER A 1 284 ? 13.623 11.174 -10.207 1.00 96.62 284 SER A O 1
ATOM 2166 N N . VAL A 1 285 ? 12.878 9.101 -9.767 1.00 97.69 285 VAL A N 1
ATOM 2167 C CA . VAL A 1 285 ? 13.703 8.434 -10.787 1.00 97.69 285 VAL A CA 1
ATOM 2168 C C . VAL A 1 285 ? 13.482 9.025 -12.177 1.00 97.69 285 VAL A C 1
ATOM 2170 O O . VAL A 1 285 ? 14.447 9.213 -12.900 1.00 97.69 285 VAL A O 1
ATOM 2173 N N . VAL A 1 286 ? 12.238 9.337 -12.549 1.00 98.19 286 VAL A N 1
ATOM 2174 C CA . VAL A 1 286 ? 11.919 9.978 -13.838 1.00 98.19 286 VAL A CA 1
ATOM 2175 C C . VAL A 1 286 ? 12.465 11.412 -13.915 1.00 98.19 286 VAL A C 1
ATOM 2177 O O . VAL A 1 286 ? 12.932 11.835 -14.970 1.00 98.19 286 VAL A O 1
ATOM 2180 N N . LEU A 1 287 ? 12.421 12.168 -12.814 1.00 97.75 287 LEU A N 1
ATOM 2181 C CA . LEU A 1 287 ? 12.958 13.533 -12.745 1.00 97.75 287 LEU A CA 1
ATOM 2182 C C . LEU A 1 287 ? 14.489 13.580 -12.809 1.00 97.75 287 LEU A C 1
ATOM 2184 O O . LEU A 1 287 ? 15.035 14.588 -13.260 1.00 97.75 287 LEU A O 1
ATOM 2188 N N . ASP A 1 288 ? 15.154 12.497 -12.412 1.00 96.00 288 ASP A N 1
ATOM 2189 C CA . ASP A 1 288 ? 16.611 12.351 -12.443 1.00 96.00 288 ASP A CA 1
ATOM 2190 C C . ASP A 1 288 ? 17.162 11.924 -13.818 1.00 96.00 288 ASP A C 1
ATOM 2192 O O . ASP A 1 288 ? 18.339 11.582 -13.927 1.00 96.00 288 ASP A O 1
ATOM 2196 N N . ASP A 1 289 ? 16.339 12.005 -14.873 1.00 96.00 289 ASP A N 1
ATOM 2197 C CA . ASP A 1 289 ? 16.720 11.768 -16.276 1.00 96.00 289 ASP A CA 1
ATOM 2198 C C . ASP A 1 289 ? 17.374 10.380 -16.469 1.00 96.00 289 ASP A C 1
ATOM 2200 O O . ASP A 1 289 ? 18.572 10.276 -16.767 1.00 96.00 289 ASP A O 1
ATOM 2204 N N . PRO A 1 290 ? 16.618 9.285 -16.234 1.00 96.75 290 PRO A N 1
ATOM 2205 C CA . PRO A 1 290 ? 17.154 7.932 -16.281 1.00 96.75 290 PRO A CA 1
ATOM 2206 C C . PRO A 1 290 ? 17.570 7.562 -17.718 1.00 96.75 290 PRO A C 1
ATOM 2208 O O . PRO A 1 290 ? 17.218 8.255 -18.675 1.00 96.75 290 PRO A O 1
ATOM 2211 N N . PRO A 1 291 ? 18.318 6.459 -17.911 1.00 97.00 291 PRO A N 1
ATOM 2212 C CA . PRO A 1 291 ? 18.769 6.034 -19.234 1.00 97.00 291 PRO A CA 1
ATOM 2213 C C . PRO A 1 291 ? 17.636 5.999 -20.276 1.00 97.00 291 PRO A C 1
ATOM 2215 O O . PRO A 1 291 ? 16.517 5.606 -19.955 1.00 97.00 291 PRO A O 1
ATOM 2218 N N . PRO A 1 292 ? 17.900 6.344 -21.549 1.00 96.19 292 PRO A N 1
ATOM 2219 C CA . PRO A 1 292 ? 16.850 6.482 -22.561 1.00 96.19 292 PRO A CA 1
ATOM 2220 C C . PRO A 1 292 ? 16.114 5.171 -22.879 1.00 96.19 292 PRO A C 1
ATOM 2222 O O . PRO A 1 292 ? 15.015 5.216 -23.423 1.00 96.19 292 PRO A O 1
ATOM 2225 N N . ASN A 1 293 ? 16.693 4.014 -22.551 1.00 97.88 293 ASN A N 1
ATOM 2226 C CA . ASN A 1 293 ? 16.084 2.684 -22.658 1.00 97.88 293 ASN A CA 1
ATOM 2227 C C . ASN A 1 293 ? 15.232 2.300 -21.430 1.00 97.88 293 ASN A C 1
ATOM 2229 O O . ASN A 1 293 ? 14.718 1.188 -21.380 1.00 97.88 293 ASN A O 1
ATOM 2233 N N . PHE A 1 294 ? 15.073 3.187 -20.444 1.00 98.56 294 PHE A N 1
ATOM 2234 C CA . PHE A 1 294 ? 14.177 3.003 -19.305 1.00 98.56 294 PHE A CA 1
ATOM 2235 C C . PHE A 1 294 ? 12.770 3.512 -19.632 1.00 98.56 294 PHE A C 1
ATOM 2237 O O . PHE A 1 294 ? 12.592 4.636 -20.102 1.00 98.56 294 PHE A O 1
ATOM 2244 N N . SER A 1 295 ? 11.759 2.694 -19.350 1.00 98.69 295 SER A N 1
ATOM 2245 C CA . SER A 1 295 ? 10.343 3.059 -19.456 1.00 98.69 295 SER A CA 1
ATOM 2246 C C . SER A 1 295 ? 9.574 2.606 -18.222 1.00 98.69 295 SER A C 1
ATOM 2248 O O . SER A 1 295 ? 9.925 1.618 -17.586 1.00 98.69 295 SER A O 1
ATOM 2250 N N . VAL A 1 296 ? 8.481 3.287 -17.908 1.00 98.81 296 VAL A N 1
ATOM 2251 C CA . VAL A 1 296 ? 7.575 2.977 -16.806 1.00 98.81 296 VAL A CA 1
ATOM 2252 C C . VAL A 1 296 ? 6.241 2.528 -17.388 1.00 98.81 296 VAL A C 1
ATOM 2254 O O . VAL A 1 296 ? 5.538 3.305 -18.030 1.00 98.81 296 VAL A O 1
ATOM 2257 N N . LEU A 1 297 ? 5.858 1.281 -17.119 1.00 98.62 297 LEU A N 1
ATOM 2258 C CA . LEU A 1 297 ? 4.478 0.832 -17.272 1.00 98.62 297 LEU A CA 1
ATOM 2259 C C . LEU A 1 297 ? 3.762 1.094 -15.946 1.00 98.62 297 LEU A C 1
ATOM 2261 O O . LEU A 1 297 ? 3.816 0.277 -15.024 1.00 98.62 297 LEU A O 1
ATOM 2265 N N . SER A 1 298 ? 3.141 2.271 -15.819 1.00 98.00 298 SER A N 1
ATOM 2266 C CA . SER A 1 298 ? 2.498 2.659 -14.561 1.00 98.00 298 SER A CA 1
ATOM 2267 C C . SER A 1 298 ? 1.216 1.861 -14.332 1.00 98.00 298 SER A C 1
ATOM 2269 O O . SER A 1 298 ? 0.240 1.971 -15.081 1.00 98.00 298 SER A O 1
ATOM 2271 N N . ALA A 1 299 ? 1.217 1.096 -13.245 1.00 96.88 299 ALA A N 1
ATOM 2272 C CA . ALA A 1 299 ? 0.052 0.498 -12.608 1.00 96.88 299 ALA A CA 1
ATOM 2273 C C . ALA A 1 299 ? -0.156 1.076 -11.194 1.00 96.88 299 ALA A C 1
ATOM 2275 O O . ALA A 1 299 ? -0.825 0.476 -10.350 1.00 96.88 299 ALA A O 1
ATOM 2276 N N . HIS A 1 300 ? 0.415 2.256 -10.932 1.00 97.62 300 HIS A N 1
ATOM 2277 C CA . HIS A 1 300 ? 0.259 2.962 -9.672 1.00 97.62 300 HIS A CA 1
ATOM 2278 C C . HIS A 1 300 ? -1.191 3.370 -9.416 1.00 97.62 300 HIS A C 1
ATOM 2280 O O . HIS A 1 300 ? -1.943 3.765 -10.314 1.00 97.62 300 HIS A O 1
ATOM 2286 N N . LYS A 1 301 ? -1.559 3.308 -8.143 1.00 95.50 301 LYS A N 1
ATOM 2287 C CA . LYS A 1 301 ? -2.896 3.560 -7.630 1.00 95.50 301 LYS A CA 1
ATOM 2288 C C . LYS A 1 301 ? -2.876 4.711 -6.622 1.00 95.50 301 LYS A C 1
ATOM 2290 O O . LYS A 1 301 ? -1.869 4.959 -5.967 1.00 95.50 301 LYS A O 1
ATOM 2295 N N . TYR A 1 302 ? -3.997 5.407 -6.495 1.00 94.25 302 TYR A N 1
ATOM 2296 C CA . TYR A 1 302 ? -4.215 6.493 -5.543 1.00 94.25 302 TYR A CA 1
ATOM 2297 C C . TYR A 1 302 ? -5.334 6.077 -4.582 1.00 94.25 302 TYR A C 1
ATOM 2299 O O . TYR A 1 302 ? -6.460 5.829 -5.011 1.00 94.25 302 TYR A O 1
ATOM 2307 N N . VAL A 1 303 ? -5.023 5.943 -3.294 1.00 91.62 303 VAL A N 1
ATOM 2308 C CA . VAL A 1 303 ? -5.889 5.302 -2.288 1.00 91.62 303 VAL A CA 1
ATOM 2309 C C . VAL A 1 303 ? -7.129 6.125 -1.910 1.00 91.62 303 VAL A C 1
ATOM 2311 O O . VAL A 1 303 ? -8.204 5.532 -1.782 1.00 91.62 303 VAL A O 1
ATOM 2314 N N . PRO A 1 304 ? -7.065 7.461 -1.733 1.00 90.81 304 PRO A N 1
ATOM 2315 C CA . PRO A 1 304 ? -8.196 8.218 -1.190 1.00 90.81 304 PRO A CA 1
ATOM 2316 C C . PRO A 1 304 ? -9.521 8.058 -1.958 1.00 90.81 304 PRO A C 1
ATOM 2318 O O . PRO A 1 304 ? -10.554 7.897 -1.310 1.00 90.81 304 PRO A O 1
ATOM 2321 N N . PRO A 1 305 ? -9.558 8.047 -3.305 1.00 91.00 305 PRO A N 1
ATOM 2322 C CA . PRO A 1 305 ? -10.790 7.767 -4.039 1.00 91.00 305 PRO A CA 1
ATOM 2323 C C . PRO A 1 305 ? -11.356 6.364 -3.793 1.00 91.00 305 PRO A C 1
ATOM 2325 O O . PRO A 1 305 ? -12.573 6.218 -3.710 1.00 91.00 305 PRO A O 1
ATOM 2328 N N . ALA A 1 306 ? -10.507 5.346 -3.623 1.00 88.88 306 ALA A N 1
ATOM 2329 C CA . ALA A 1 306 ? -10.965 3.999 -3.287 1.00 88.88 306 ALA A CA 1
ATOM 2330 C C . ALA A 1 306 ? -11.604 3.963 -1.889 1.00 88.88 306 ALA A C 1
ATOM 2332 O O . ALA A 1 306 ? -12.656 3.354 -1.707 1.00 88.88 306 ALA A O 1
ATOM 2333 N N . MET A 1 307 ? -11.034 4.693 -0.922 1.00 90.12 307 MET A N 1
ATOM 2334 C CA . MET A 1 307 ? -11.635 4.842 0.409 1.00 90.12 307 MET A CA 1
ATOM 2335 C C . MET A 1 307 ? -13.030 5.478 0.347 1.00 90.12 307 MET A C 1
ATOM 2337 O O . MET A 1 307 ? -13.925 5.040 1.066 1.00 90.12 307 MET A O 1
ATOM 2341 N N . ARG A 1 308 ? -13.238 6.475 -0.527 1.00 89.69 308 ARG A N 1
ATOM 2342 C CA . ARG A 1 308 ? -14.564 7.081 -0.751 1.00 89.69 308 ARG A CA 1
ATOM 2343 C C . ARG A 1 308 ? -15.570 6.076 -1.296 1.00 89.69 308 ARG A C 1
ATOM 2345 O O . ARG A 1 308 ? -16.668 5.977 -0.764 1.00 89.69 308 ARG A O 1
ATOM 2352 N N . VAL A 1 309 ? -15.178 5.299 -2.309 1.00 88.38 309 VAL A N 1
ATOM 2353 C CA . VAL A 1 309 ? -16.046 4.259 -2.881 1.00 88.38 309 VAL A CA 1
ATOM 2354 C C . VAL A 1 309 ? -16.486 3.271 -1.806 1.00 88.38 309 VAL A C 1
ATOM 2356 O O . VAL A 1 309 ? -17.670 2.969 -1.721 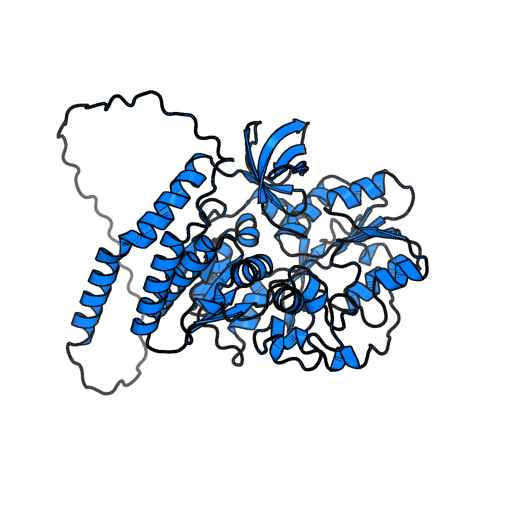1.00 88.38 309 VAL A O 1
ATOM 2359 N N . VAL A 1 310 ? -15.571 2.816 -0.949 1.00 87.19 310 VAL A N 1
ATOM 2360 C CA . VAL A 1 310 ? -15.918 1.883 0.133 1.00 87.19 310 VAL A CA 1
ATOM 2361 C C . VAL A 1 310 ? -16.783 2.543 1.213 1.00 87.19 310 VAL A C 1
ATOM 2363 O O . VAL A 1 310 ? -17.726 1.925 1.696 1.00 87.19 310 VAL A O 1
ATOM 2366 N N . ALA A 1 311 ? -16.537 3.811 1.557 1.00 87.56 311 ALA A N 1
ATOM 2367 C CA . ALA A 1 311 ? -17.385 4.553 2.496 1.00 87.56 311 ALA A CA 1
ATOM 2368 C C . ALA A 1 311 ? -18.834 4.729 1.993 1.00 87.56 311 ALA A C 1
ATOM 2370 O O . ALA A 1 311 ? -19.758 4.852 2.795 1.00 87.56 311 ALA A O 1
ATOM 2371 N N . GLU A 1 312 ? -19.044 4.725 0.675 1.00 86.81 312 GLU A N 1
ATOM 2372 C CA . GLU A 1 312 ? -20.364 4.834 0.045 1.00 86.81 312 GLU A CA 1
ATOM 2373 C C . GLU A 1 312 ? -21.084 3.490 -0.119 1.00 86.81 312 GLU A C 1
ATOM 2375 O O . GLU A 1 312 ? -22.284 3.478 -0.410 1.00 86.81 312 GLU A O 1
ATOM 2380 N N . GLN A 1 313 ? -20.386 2.363 0.058 1.00 82.25 313 GLN A N 1
ATOM 2381 C CA . GLN A 1 313 ? -20.946 1.028 -0.141 1.00 82.25 313 GLN A CA 1
ATOM 2382 C C . GLN A 1 313 ? -21.872 0.622 1.017 1.00 82.25 313 GLN A C 1
ATOM 2384 O O . GLN A 1 313 ? -21.412 0.402 2.140 1.00 82.25 313 GLN A O 1
ATOM 2389 N N . PRO A 1 314 ? -23.183 0.431 0.765 1.00 75.56 314 PRO A N 1
ATOM 2390 C CA . PRO A 1 314 ? -24.121 0.056 1.821 1.00 75.56 314 PRO A CA 1
ATOM 2391 C C . PRO A 1 314 ? -23.909 -1.362 2.369 1.00 75.56 314 PRO A C 1
ATOM 2393 O O . PRO A 1 314 ? -24.420 -1.671 3.438 1.00 75.56 314 PRO A O 1
ATOM 2396 N N . SER A 1 315 ? -23.217 -2.234 1.629 1.00 76.38 315 SER A N 1
ATOM 2397 C CA . SER A 1 315 ? -22.956 -3.633 1.993 1.00 76.38 315 SER A CA 1
ATOM 2398 C C . SER A 1 315 ? -21.926 -3.789 3.115 1.00 76.38 315 SER A C 1
ATOM 2400 O O . SER A 1 315 ? -21.954 -4.794 3.824 1.00 76.38 315 SER A O 1
ATOM 2402 N N . VAL A 1 316 ? -21.039 -2.806 3.299 1.00 75.69 316 VAL A N 1
ATOM 2403 C CA . VAL A 1 316 ? -19.883 -2.929 4.196 1.00 75.69 316 VAL A CA 1
ATOM 2404 C C . VAL A 1 316 ? -20.112 -2.233 5.541 1.00 75.69 316 VAL A C 1
ATOM 2406 O O . VAL A 1 316 ? -19.514 -2.670 6.514 1.00 75.69 316 VAL A O 1
ATOM 2409 N N . GLU A 1 317 ? -20.993 -1.225 5.640 1.00 83.75 317 GLU A N 1
ATOM 2410 C CA . GLU A 1 317 ? -21.290 -0.442 6.866 1.00 83.75 317 GLU A CA 1
ATOM 2411 C C . GLU A 1 317 ? -20.044 -0.186 7.747 1.00 83.75 317 GLU A C 1
ATOM 2413 O O . GLU A 1 317 ? -19.866 -0.781 8.810 1.00 83.75 317 GLU A O 1
ATOM 2418 N N . VAL A 1 318 ? -19.146 0.691 7.285 1.00 91.31 318 VAL A N 1
ATOM 2419 C CA . VAL A 1 318 ? -17.917 1.061 8.009 1.00 91.31 318 VAL A CA 1
ATOM 2420 C C . VAL A 1 318 ? -18.207 2.162 9.034 1.00 91.31 318 VAL A C 1
ATOM 2422 O O . VAL A 1 318 ? -18.750 3.206 8.688 1.00 91.31 318 VAL A O 1
ATOM 2425 N N . ASP A 1 319 ? -17.787 1.964 10.285 1.00 93.94 319 ASP A N 1
ATOM 2426 C CA . ASP A 1 319 ? -17.914 2.945 11.375 1.00 93.94 319 ASP A CA 1
ATOM 2427 C C . ASP A 1 319 ? -16.699 3.870 11.518 1.00 93.94 319 ASP A C 1
ATOM 2429 O O . ASP A 1 319 ? -16.743 4.841 12.272 1.00 93.94 319 ASP A O 1
ATOM 2433 N N . GLY A 1 320 ? -15.596 3.566 10.835 1.00 94.94 320 GLY A N 1
ATOM 2434 C CA . GLY A 1 320 ? -14.408 4.410 10.787 1.00 94.94 320 GLY A CA 1
ATOM 2435 C C . GLY A 1 320 ? -13.221 3.743 10.103 1.00 94.94 320 GLY A C 1
ATOM 2436 O O . GLY A 1 320 ? -13.188 2.522 9.920 1.00 94.94 320 GLY A O 1
ATOM 2437 N N . PHE A 1 321 ? -12.216 4.555 9.773 1.00 95.81 321 PHE A N 1
ATOM 2438 C CA . PHE A 1 321 ? -11.001 4.103 9.103 1.00 95.81 321 PHE A CA 1
ATOM 2439 C C . PHE A 1 321 ? -9.758 4.201 9.989 1.00 95.81 321 PHE A C 1
ATOM 2441 O O . PHE A 1 321 ? -9.461 5.255 10.555 1.00 95.81 321 PHE A O 1
ATOM 2448 N N . LEU A 1 322 ? -8.974 3.126 10.032 1.00 96.19 322 LEU A N 1
ATOM 2449 C CA . LEU A 1 322 ? -7.574 3.163 10.446 1.00 96.19 322 LEU A CA 1
ATOM 2450 C C . LEU A 1 322 ? -6.712 3.397 9.194 1.00 96.19 322 LEU A C 1
ATOM 2452 O O . LEU A 1 322 ? -6.430 2.476 8.427 1.00 96.19 322 LEU A O 1
ATOM 2456 N N . ALA A 1 323 ? -6.343 4.651 8.951 1.00 94.31 323 ALA A N 1
ATOM 2457 C CA . ALA A 1 323 ? -5.595 5.058 7.767 1.00 94.31 323 ALA A CA 1
ATOM 2458 C C . ALA A 1 323 ? -4.109 4.672 7.863 1.00 94.31 323 ALA A C 1
ATOM 2460 O O . ALA A 1 323 ? -3.494 4.714 8.935 1.00 94.31 323 ALA A O 1
ATOM 2461 N N . ALA A 1 324 ? -3.531 4.322 6.712 1.00 90.69 324 ALA A N 1
ATOM 2462 C CA . ALA A 1 324 ? -2.166 3.829 6.583 1.00 90.69 324 ALA A CA 1
ATOM 2463 C C . ALA A 1 324 ? -1.127 4.900 6.956 1.00 90.69 324 ALA A C 1
ATOM 2465 O O . ALA A 1 324 ? -0.990 5.912 6.265 1.00 90.69 324 ALA A O 1
ATOM 2466 N N . GLY A 1 325 ? -0.332 4.645 7.999 1.00 88.81 325 GLY A N 1
ATOM 2467 C CA . GLY A 1 325 ? 0.719 5.561 8.447 1.00 88.81 325 GLY A CA 1
ATOM 2468 C C . GLY A 1 325 ? 1.737 5.923 7.361 1.00 88.81 325 GLY A C 1
ATOM 2469 O O . GLY A 1 325 ? 2.029 7.096 7.182 1.00 88.81 325 GLY A O 1
ATOM 2470 N N . HIS A 1 326 ? 2.236 4.951 6.589 1.00 87.31 326 HIS A N 1
ATOM 2471 C CA . HIS A 1 326 ? 3.239 5.199 5.542 1.00 87.31 326 HIS A CA 1
ATOM 2472 C C . HIS A 1 326 ? 2.700 6.042 4.380 1.00 87.31 326 HIS A C 1
ATOM 2474 O O . HIS A 1 326 ? 3.389 6.945 3.914 1.00 87.31 326 HIS A O 1
ATOM 2480 N N . ALA A 1 327 ? 1.459 5.805 3.944 1.00 89.25 327 ALA A N 1
ATOM 2481 C CA . ALA A 1 327 ? 0.826 6.647 2.927 1.00 89.25 327 ALA A CA 1
ATOM 2482 C C . ALA A 1 327 ? 0.603 8.073 3.449 1.00 89.25 327 ALA A C 1
ATOM 2484 O O . ALA A 1 327 ? 0.882 9.049 2.749 1.00 89.25 327 ALA A O 1
ATOM 2485 N N . ALA A 1 328 ? 0.187 8.203 4.711 1.00 92.75 328 ALA A N 1
ATOM 2486 C CA . ALA A 1 328 ? 0.045 9.490 5.380 1.00 92.75 328 ALA A CA 1
ATOM 2487 C C . ALA A 1 328 ? 1.394 10.192 5.631 1.00 92.75 328 ALA A C 1
ATOM 2489 O O . ALA A 1 328 ? 1.437 11.416 5.692 1.00 92.75 328 ALA A O 1
ATOM 2490 N N . THR A 1 329 ? 2.517 9.470 5.725 1.00 91.69 329 THR A N 1
ATOM 2491 C CA . THR A 1 329 ? 3.852 10.090 5.770 1.00 91.69 329 THR A CA 1
ATOM 2492 C C . THR A 1 329 ? 4.133 10.883 4.494 1.00 91.69 329 THR A C 1
ATOM 2494 O O . THR A 1 329 ? 4.710 11.965 4.578 1.00 91.69 329 THR A O 1
ATOM 2497 N N . ILE A 1 330 ? 3.683 10.388 3.336 1.00 93.25 330 ILE A N 1
ATOM 2498 C CA . ILE A 1 330 ? 3.805 11.098 2.058 1.00 93.25 330 ILE A CA 1
ATOM 2499 C C . ILE A 1 330 ? 2.766 12.208 1.955 1.00 93.25 330 ILE A C 1
ATOM 2501 O O . ILE A 1 330 ? 3.120 13.364 1.763 1.00 93.25 330 ILE A O 1
ATOM 2505 N N . THR A 1 331 ? 1.492 11.861 2.105 1.00 93.44 331 THR A N 1
ATOM 2506 C CA . THR A 1 331 ? 0.361 12.741 1.766 1.00 93.44 331 THR A CA 1
ATOM 2507 C C . THR A 1 331 ? -0.053 13.710 2.872 1.00 93.44 331 THR A C 1
ATOM 2509 O O . THR A 1 331 ? -0.696 14.719 2.600 1.00 93.44 331 THR A O 1
ATOM 2512 N N . GLY A 1 332 ? 0.316 13.423 4.118 1.00 94.38 332 GLY A N 1
ATOM 2513 C CA . GLY A 1 332 ? -0.131 14.163 5.290 1.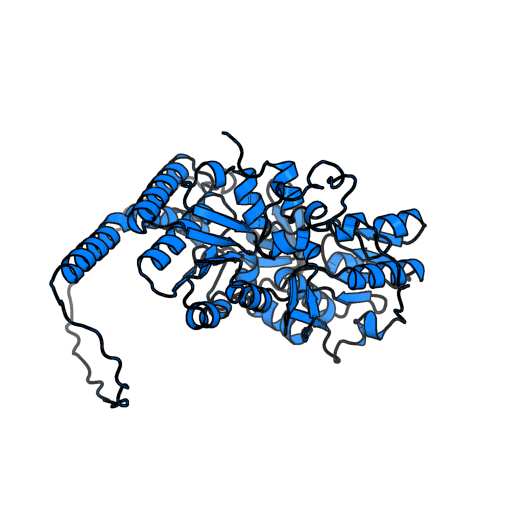00 94.38 332 GLY A CA 1
ATOM 2514 C C . GLY A 1 332 ? -1.506 13.735 5.784 1.00 94.38 332 GLY A C 1
ATOM 2515 O O . GLY A 1 332 ? -2.229 12.972 5.145 1.00 94.38 332 GLY A O 1
ATOM 2516 N N . THR A 1 333 ? -1.884 14.231 6.961 1.00 94.62 333 THR A N 1
ATOM 2517 C CA . THR A 1 333 ? -3.217 13.957 7.511 1.00 94.62 333 THR A CA 1
ATOM 2518 C C . THR A 1 333 ? -4.301 14.816 6.868 1.00 94.62 333 THR A C 1
ATOM 2520 O O . THR A 1 333 ? -5.437 14.363 6.781 1.00 94.62 333 THR A O 1
ATOM 2523 N N . GLU A 1 334 ? -3.971 16.029 6.403 1.00 93.19 334 GLU A N 1
ATOM 2524 C CA . GLU A 1 334 ? -4.934 16.977 5.805 1.00 93.19 334 GLU A CA 1
ATOM 2525 C C . GLU A 1 334 ? -5.733 16.383 4.645 1.00 93.19 334 GLU A C 1
ATOM 2527 O O . GLU A 1 334 ? -6.900 16.721 4.462 1.00 93.19 334 GLU A O 1
ATOM 2532 N N . LEU A 1 335 ? -5.140 15.442 3.908 1.00 92.44 335 LEU A N 1
ATOM 2533 C CA . LEU A 1 335 ? -5.801 14.723 2.824 1.00 92.44 335 LEU A CA 1
ATOM 2534 C C . LEU A 1 335 ? -7.128 14.074 3.249 1.00 92.44 335 LEU A C 1
ATOM 2536 O O . LEU A 1 335 ? -8.074 14.016 2.462 1.00 92.44 335 LEU A O 1
ATOM 2540 N N . PHE A 1 336 ? -7.190 13.572 4.483 1.00 93.44 336 PHE A N 1
ATOM 2541 C CA . PHE A 1 336 ? -8.331 12.820 4.996 1.00 93.44 336 PHE A CA 1
ATOM 2542 C C . PHE A 1 336 ? -9.400 13.711 5.638 1.00 93.44 336 PHE A C 1
ATOM 2544 O O . PHE A 1 336 ? -10.507 13.236 5.879 1.00 93.44 336 PHE A O 1
ATOM 2551 N N . GLU A 1 337 ? -9.111 14.991 5.900 1.00 92.62 337 GLU A N 1
ATOM 2552 C CA . GLU A 1 337 ? -10.041 15.901 6.582 1.00 92.62 337 GLU A CA 1
ATOM 2553 C C . GLU A 1 337 ? -11.361 16.074 5.808 1.00 92.62 337 GLU A C 1
ATOM 2555 O O . GLU A 1 337 ? -12.415 15.838 6.405 1.00 92.62 337 GLU A O 1
ATOM 2560 N N . PRO A 1 338 ? -11.359 16.335 4.481 1.00 92.25 338 PRO A N 1
ATOM 2561 C CA . PRO A 1 338 ? -12.602 16.425 3.720 1.00 92.25 338 PRO A CA 1
ATOM 2562 C C . PRO A 1 338 ? -13.414 15.130 3.758 1.00 92.25 338 PRO A C 1
ATOM 2564 O O . PRO A 1 338 ? -14.635 15.181 3.808 1.00 92.25 338 PRO A O 1
ATOM 2567 N N . MET A 1 339 ? -12.745 13.972 3.756 1.00 91.50 339 MET A N 1
ATOM 2568 C CA . MET A 1 339 ? -13.417 12.673 3.786 1.00 91.50 339 MET A CA 1
ATOM 2569 C C . MET A 1 339 ? -14.084 12.420 5.144 1.00 91.50 339 MET A C 1
ATOM 2571 O O . MET A 1 339 ? -15.233 11.986 5.186 1.00 91.50 339 MET A O 1
ATOM 2575 N N . ALA A 1 340 ? -13.391 12.713 6.247 1.00 92.56 340 ALA A N 1
ATOM 2576 C CA . ALA A 1 340 ? -13.960 12.565 7.584 1.00 92.56 340 ALA A CA 1
ATOM 2577 C C . ALA A 1 340 ? -15.224 13.427 7.753 1.00 92.56 340 ALA A C 1
ATOM 2579 O O . ALA A 1 340 ? -16.224 12.962 8.297 1.00 92.56 340 ALA A O 1
ATOM 2580 N N . GLU A 1 341 ? -15.200 14.664 7.245 1.00 91.94 341 GLU A N 1
ATOM 2581 C CA . GLU A 1 341 ? -16.345 15.581 7.286 1.00 91.94 341 GLU A CA 1
ATOM 2582 C C . GLU A 1 341 ? -17.487 15.178 6.340 1.00 91.94 341 GLU A C 1
ATOM 2584 O O . GLU A 1 341 ? -18.655 15.272 6.717 1.00 91.94 341 GLU A O 1
ATOM 2589 N N . GLU A 1 342 ? -17.166 14.756 5.114 1.00 91.44 342 GLU A N 1
ATOM 2590 C CA . GLU A 1 342 ? -18.143 14.418 4.073 1.00 91.44 342 GLU A CA 1
ATOM 2591 C C . GLU A 1 342 ? -18.978 13.186 4.437 1.00 91.44 342 GLU A C 1
ATOM 2593 O O . GLU A 1 342 ? -20.199 13.202 4.261 1.00 91.44 342 GLU A O 1
ATOM 2598 N N . TYR A 1 343 ? -18.332 12.150 4.979 1.00 90.38 343 TYR A N 1
ATOM 2599 C CA . TYR A 1 343 ? -18.980 10.875 5.298 1.00 90.38 343 TYR A CA 1
ATOM 2600 C C . TYR A 1 343 ? -19.399 10.740 6.765 1.00 90.38 343 TYR A C 1
ATOM 2602 O O . TYR A 1 343 ? -20.015 9.743 7.125 1.00 90.38 343 TYR A O 1
ATOM 2610 N N . ASP A 1 344 ? -19.113 11.739 7.605 1.00 90.62 344 ASP A N 1
ATOM 2611 C CA . ASP A 1 344 ? -19.360 11.693 9.053 1.00 90.62 344 ASP A CA 1
ATOM 2612 C C . ASP A 1 344 ? -18.657 10.496 9.735 1.00 90.62 344 ASP A C 1
ATOM 2614 O O . ASP A 1 344 ? -19.189 9.873 10.655 1.00 90.62 344 ASP A O 1
ATOM 2618 N N . LEU A 1 345 ? -17.452 10.152 9.255 1.00 92.00 345 LEU A N 1
ATOM 2619 C CA . LEU A 1 345 ? -16.684 8.985 9.698 1.00 92.00 345 LEU A CA 1
ATOM 2620 C C . LEU A 1 345 ? -15.382 9.400 10.396 1.00 92.00 345 LEU A C 1
ATOM 2622 O O . LEU A 1 345 ? -14.635 10.236 9.879 1.00 92.00 345 LEU A O 1
ATOM 2626 N N . PRO A 1 346 ? -15.044 8.802 11.550 1.00 95.00 346 PRO A N 1
ATOM 2627 C CA . PRO A 1 346 ? -13.743 8.991 12.159 1.00 95.00 346 PRO A CA 1
ATOM 2628 C C . PRO A 1 346 ? -12.644 8.308 11.340 1.00 95.00 346 PRO A C 1
ATOM 2630 O O . PRO A 1 346 ? -12.770 7.155 10.924 1.00 95.00 346 PRO A O 1
ATOM 2633 N N . ILE A 1 347 ? -11.537 9.022 11.154 1.00 95.94 347 ILE A N 1
ATOM 2634 C CA . ILE A 1 347 ? -10.333 8.540 10.483 1.00 95.94 347 ILE A CA 1
ATOM 2635 C C . ILE A 1 347 ? -9.156 8.738 11.434 1.00 95.94 347 ILE A C 1
ATOM 2637 O O . ILE A 1 347 ? -8.848 9.854 11.849 1.00 95.94 347 ILE A O 1
ATOM 2641 N N . VAL A 1 348 ? -8.478 7.650 11.781 1.00 96.06 348 VAL A N 1
ATOM 2642 C CA . VAL A 1 348 ? -7.289 7.689 12.634 1.00 96.06 348 VAL A CA 1
ATOM 2643 C C . VAL A 1 348 ? -6.097 7.185 11.842 1.00 96.06 348 VAL A C 1
ATOM 2645 O O . VAL A 1 348 ? -6.103 6.057 11.365 1.00 96.06 348 VAL A O 1
ATOM 2648 N N . VAL A 1 349 ? -5.056 8.003 11.710 1.00 95.56 349 VAL A N 1
ATOM 2649 C CA . VAL A 1 349 ? -3.797 7.572 11.090 1.00 95.56 349 VAL A CA 1
ATOM 2650 C C . VAL A 1 349 ? -2.991 6.775 12.111 1.00 95.56 349 VAL A C 1
ATOM 2652 O O . VAL A 1 349 ? -2.621 7.313 13.156 1.00 95.56 349 VAL A O 1
ATOM 2655 N N . GLY A 1 350 ? -2.731 5.499 11.818 1.00 92.06 350 GLY A N 1
ATOM 2656 C CA . GLY A 1 350 ? -2.064 4.565 12.728 1.00 92.06 350 GLY A CA 1
ATOM 2657 C C . GLY A 1 350 ? -0.688 4.105 12.245 1.00 92.06 350 GLY A C 1
ATOM 2658 O O . GLY A 1 350 ? -0.448 3.970 11.045 1.00 92.06 350 GLY A O 1
ATOM 2659 N N . GLY A 1 351 ? 0.203 3.816 13.196 1.00 89.94 351 GLY A N 1
ATOM 2660 C CA . GLY A 1 351 ? 1.473 3.125 12.944 1.00 89.94 351 GLY A CA 1
ATOM 2661 C C . GLY A 1 351 ? 1.298 1.611 12.789 1.00 89.94 351 GLY A C 1
ATOM 2662 O O . GLY A 1 351 ? 0.176 1.115 12.742 1.00 89.94 351 GLY A O 1
ATOM 2663 N N . PHE A 1 352 ? 2.406 0.873 12.716 1.00 87.75 352 PHE A N 1
ATOM 2664 C CA . PHE A 1 352 ? 2.428 -0.540 12.301 1.00 87.75 352 PHE A CA 1
ATOM 2665 C C . PHE A 1 352 ? 2.869 -1.512 13.399 1.00 87.75 352 PHE A C 1
ATOM 2667 O O . PHE A 1 352 ? 2.922 -2.719 13.176 1.00 87.75 352 PHE A O 1
ATOM 2674 N N . GLU A 1 353 ? 3.184 -1.008 14.591 1.00 85.88 353 GLU A N 1
ATOM 2675 C CA . GLU A 1 353 ? 3.446 -1.853 15.753 1.00 85.88 353 GLU A CA 1
ATOM 2676 C C . GLU A 1 353 ? 2.126 -2.219 16.455 1.00 85.88 353 GLU A C 1
ATOM 2678 O O . GLU A 1 353 ? 1.148 -1.471 16.366 1.00 85.88 353 GLU A O 1
ATOM 2683 N N . PRO A 1 354 ? 2.051 -3.347 17.187 1.00 88.06 354 PRO A N 1
ATOM 2684 C CA . PRO A 1 354 ? 0.792 -3.807 17.771 1.00 88.06 354 PRO A CA 1
ATOM 2685 C C . PRO A 1 354 ? 0.177 -2.782 18.733 1.00 88.06 354 PRO A C 1
ATOM 2687 O O . PRO A 1 354 ? -1.041 -2.607 18.750 1.00 88.06 354 PRO A O 1
ATOM 2690 N N . LEU A 1 355 ? 1.004 -2.052 19.494 1.00 89.38 355 LEU A N 1
ATOM 2691 C CA . LEU A 1 355 ? 0.515 -0.963 20.340 1.00 89.38 355 LEU A CA 1
ATOM 2692 C C . LEU A 1 355 ? -0.002 0.234 19.529 1.00 89.38 355 LEU A C 1
ATOM 2694 O O . LEU A 1 355 ? -0.982 0.839 19.953 1.00 89.38 355 LEU A O 1
ATOM 2698 N N . ASP A 1 356 ? 0.582 0.554 18.367 1.00 91.12 356 ASP A N 1
ATOM 2699 C CA . ASP A 1 356 ? 0.049 1.616 17.499 1.00 91.12 356 ASP A CA 1
ATOM 2700 C C . ASP A 1 356 ? -1.346 1.265 16.992 1.00 91.12 356 ASP A C 1
ATOM 2702 O O . ASP A 1 356 ? -2.236 2.112 17.015 1.00 91.12 356 ASP A O 1
ATOM 2706 N N . VAL A 1 357 ? -1.538 0.017 16.555 1.00 93.81 357 VAL A N 1
ATOM 2707 C CA . VAL A 1 357 ? -2.830 -0.460 16.056 1.00 93.81 357 VAL A CA 1
ATOM 2708 C C . VAL A 1 357 ? -3.877 -0.383 17.166 1.00 93.81 357 VAL A C 1
ATOM 2710 O O . VAL A 1 357 ? -4.928 0.223 16.974 1.00 93.81 357 VAL A O 1
ATOM 2713 N N . LEU A 1 358 ? -3.583 -0.919 18.355 1.00 94.62 358 LEU A N 1
ATOM 2714 C CA . LEU A 1 358 ? -4.511 -0.883 19.492 1.00 94.62 358 LEU A CA 1
ATOM 2715 C C . LEU A 1 358 ? -4.839 0.550 19.940 1.00 94.62 358 LEU A C 1
ATOM 2717 O O . LEU A 1 358 ? -5.986 0.856 20.264 1.00 94.62 358 LEU A O 1
ATOM 2721 N N . VAL A 1 359 ? -3.852 1.446 19.939 1.00 93.44 359 VAL A N 1
ATOM 2722 C CA . VAL A 1 359 ? -4.071 2.870 20.213 1.00 93.44 359 VAL A CA 1
ATOM 2723 C C . VAL A 1 359 ? -4.958 3.503 19.145 1.00 93.44 359 VAL A C 1
ATOM 2725 O O . VAL A 1 359 ? -5.913 4.194 19.500 1.00 93.44 359 VAL A O 1
ATOM 2728 N N . GLY A 1 360 ? -4.680 3.252 17.865 1.00 94.88 360 GLY A N 1
ATOM 2729 C CA . GLY A 1 360 ? -5.474 3.755 16.748 1.00 94.88 360 GLY A CA 1
ATOM 2730 C C . GLY A 1 360 ? -6.936 3.319 16.850 1.00 94.88 360 GLY A C 1
ATOM 2731 O O . GLY A 1 360 ? -7.832 4.160 16.791 1.00 94.88 360 GLY A O 1
ATOM 2732 N N . LEU A 1 361 ? -7.173 2.033 17.128 1.00 96.31 361 LEU A N 1
ATOM 2733 C CA . LEU A 1 361 ? -8.509 1.484 17.378 1.00 96.31 361 LEU A CA 1
ATOM 2734 C C . LEU A 1 361 ? -9.185 2.151 18.582 1.00 96.31 361 LEU A C 1
ATOM 2736 O O . LEU A 1 361 ? -10.322 2.600 18.476 1.00 96.31 361 LEU A O 1
ATOM 2740 N N . SER A 1 362 ? -8.490 2.285 19.716 1.00 96.00 362 SER A N 1
ATOM 2741 C CA . SER A 1 362 ? -9.052 2.938 20.905 1.00 96.00 362 SER A CA 1
ATOM 2742 C C . SER A 1 362 ? -9.453 4.395 20.633 1.00 96.00 362 SER A C 1
ATOM 2744 O O . SER A 1 362 ? -10.503 4.842 21.096 1.00 96.00 362 SER A O 1
ATOM 2746 N N . ARG A 1 363 ? -8.662 5.146 19.857 1.00 93.88 363 ARG A N 1
ATOM 2747 C CA . ARG A 1 363 ? -8.979 6.533 19.471 1.00 93.88 363 ARG A CA 1
ATOM 2748 C C . ARG A 1 363 ? -10.162 6.631 18.524 1.00 93.88 363 ARG A C 1
ATOM 2750 O O . ARG A 1 363 ? -11.019 7.497 18.699 1.00 93.88 363 ARG A O 1
ATOM 2757 N N . LEU A 1 364 ? -10.237 5.711 17.574 1.00 95.56 364 LEU A N 1
ATOM 2758 C CA . LEU A 1 364 ? -11.358 5.618 16.657 1.00 95.56 364 LEU A CA 1
ATOM 2759 C C . LEU A 1 364 ? -12.653 5.336 17.429 1.00 95.56 364 LEU A C 1
ATOM 2761 O O . LEU A 1 364 ? -13.632 6.056 17.256 1.00 95.56 364 LEU A O 1
ATOM 2765 N N . LEU A 1 365 ? -12.637 4.386 18.369 1.00 95.81 365 LEU A N 1
ATOM 2766 C CA . LEU A 1 365 ? -13.788 4.098 19.231 1.00 95.81 365 LEU A CA 1
ATOM 2767 C C . LEU A 1 365 ? -14.190 5.288 20.109 1.00 95.81 365 LEU A C 1
ATOM 2769 O O . LEU A 1 365 ? -15.380 5.513 20.326 1.00 95.81 365 LEU A O 1
ATOM 2773 N N . ASP A 1 366 ? -13.229 6.083 20.592 1.00 94.19 366 ASP A N 1
ATOM 2774 C CA . ASP A 1 366 ? -13.547 7.322 21.306 1.00 94.19 366 ASP A CA 1
ATOM 2775 C C . ASP A 1 366 ? -14.316 8.312 20.421 1.00 94.19 366 ASP A C 1
ATOM 2777 O O . ASP A 1 366 ? -15.261 8.940 20.903 1.00 94.19 366 ASP A O 1
ATOM 2781 N N . ALA A 1 367 ? -13.939 8.441 19.147 1.00 92.75 367 ALA A N 1
ATOM 2782 C CA . ALA A 1 367 ? -14.630 9.299 18.189 1.00 92.75 367 ALA A CA 1
ATOM 2783 C C . ALA A 1 367 ? -16.028 8.767 17.828 1.00 92.75 367 ALA A C 1
ATOM 2785 O O . ALA A 1 367 ? -16.996 9.529 17.860 1.00 92.75 367 ALA A O 1
ATOM 2786 N N . VAL A 1 368 ? -16.155 7.455 17.596 1.00 93.50 368 VAL A N 1
ATOM 2787 C CA . VAL A 1 368 ? -17.448 6.789 17.358 1.00 93.50 368 VAL A CA 1
ATOM 2788 C C . VAL A 1 368 ? -18.398 7.005 18.538 1.00 93.50 368 VAL A C 1
ATOM 2790 O O . VAL A 1 368 ? -19.554 7.380 18.347 1.00 93.50 368 VAL A O 1
ATOM 2793 N N . ALA A 1 369 ? -17.917 6.826 19.771 1.00 92.56 369 ALA A N 1
ATOM 2794 C CA . ALA A 1 369 ? -18.719 7.025 20.977 1.00 92.56 369 ALA A CA 1
ATOM 2795 C C . ALA A 1 369 ? -19.169 8.486 21.169 1.00 92.56 369 ALA A C 1
ATOM 2797 O O . ALA A 1 369 ? -20.238 8.742 21.732 1.00 92.56 369 ALA A O 1
ATOM 2798 N N . ASP A 1 370 ? -18.359 9.449 20.722 1.00 91.19 370 ASP A N 1
ATOM 2799 C CA . ASP A 1 370 ? -18.688 10.873 20.793 1.00 91.19 370 ASP A CA 1
ATOM 2800 C C . ASP A 1 370 ? -19.692 11.305 19.704 1.00 91.19 370 ASP A C 1
ATOM 2802 O O . ASP A 1 370 ? -20.357 12.334 19.882 1.00 91.19 370 ASP A O 1
ATOM 2806 N N . GLY A 1 371 ? -19.846 10.505 18.638 1.00 85.31 371 GLY A N 1
ATOM 2807 C CA . GLY A 1 371 ? -20.709 10.786 17.488 1.00 85.31 371 GLY A CA 1
ATOM 2808 C C . GLY A 1 371 ? -20.244 12.006 16.693 1.00 85.31 371 GLY A C 1
ATOM 2809 O O . GLY A 1 371 ? -21.074 12.812 16.275 1.00 85.31 371 GLY A O 1
ATOM 2810 N N . GLU A 1 372 ? -18.928 12.200 16.595 1.00 79.94 372 GLU A N 1
ATOM 2811 C CA . GLU A 1 372 ? -18.300 13.346 15.936 1.00 79.94 372 GLU A CA 1
ATOM 2812 C C . GLU A 1 372 ? -17.329 12.837 14.854 1.00 79.94 372 GLU A C 1
ATOM 2814 O O . GLU A 1 372 ? -16.490 11.982 15.170 1.00 79.94 372 GLU A O 1
ATOM 2819 N N . PRO A 1 373 ? -17.376 13.376 13.619 1.00 83.62 373 PRO A N 1
ATOM 2820 C CA . PRO A 1 373 ? -16.361 13.083 12.621 1.00 83.62 373 PRO A CA 1
ATOM 2821 C C . PRO A 1 373 ? -15.038 13.637 13.133 1.00 83.62 373 PRO A C 1
ATOM 2823 O O . PRO A 1 373 ? -14.948 14.790 13.570 1.00 83.62 373 PRO A O 1
ATOM 2826 N N . ARG A 1 374 ? -14.013 12.788 13.159 1.00 88.81 374 ARG A N 1
ATOM 2827 C CA . ARG A 1 374 ? -12.728 13.128 13.765 1.00 88.81 374 ARG A CA 1
ATOM 2828 C C . ARG A 1 374 ? -11.596 12.569 12.933 1.00 88.81 374 ARG A C 1
ATOM 2830 O O . ARG A 1 374 ? -11.499 11.359 12.762 1.00 88.81 374 ARG A O 1
ATOM 2837 N N . LEU A 1 375 ? -10.718 13.460 12.494 1.00 94.94 375 LEU A N 1
ATOM 2838 C CA . LEU A 1 375 ? -9.396 13.106 12.010 1.00 94.94 375 LEU A CA 1
ATOM 2839 C C . LEU A 1 375 ? -8.406 13.184 13.180 1.00 94.94 375 LEU A C 1
ATOM 2841 O O . LEU A 1 375 ? -8.267 14.237 13.804 1.00 94.94 375 LEU A O 1
ATOM 2845 N N . GLU A 1 376 ? -7.722 12.085 13.491 1.00 94.12 376 GLU A N 1
ATOM 2846 C CA . GLU A 1 376 ? -6.689 12.051 14.535 1.00 94.12 376 GLU A CA 1
ATOM 2847 C C . GLU A 1 376 ? -5.400 11.403 14.015 1.00 94.12 376 GLU A C 1
ATOM 2849 O O . GLU A 1 376 ? -5.419 10.415 13.283 1.00 94.12 376 GLU A O 1
ATOM 2854 N N . ASN A 1 377 ? -4.256 11.960 14.414 1.00 93.50 377 ASN A N 1
ATOM 2855 C CA . ASN A 1 377 ? -2.946 11.398 14.115 1.00 93.50 377 ASN A CA 1
ATOM 2856 C C . ASN A 1 377 ? -2.431 10.606 15.323 1.00 93.50 377 ASN A C 1
ATOM 2858 O O . ASN A 1 377 ? -1.905 11.190 16.271 1.00 93.50 377 ASN A O 1
ATOM 2862 N N . ALA A 1 378 ? -2.562 9.280 15.282 1.00 90.94 378 ALA A N 1
ATOM 2863 C CA . ALA A 1 378 ? -1.993 8.378 16.284 1.00 90.94 378 ALA A CA 1
ATOM 2864 C C . ALA A 1 378 ? -0.555 7.937 15.937 1.00 90.94 378 ALA A C 1
ATOM 2866 O O . ALA A 1 378 ? 0.024 7.111 16.643 1.00 90.94 378 ALA A O 1
ATOM 2867 N N . TYR A 1 379 ? 0.044 8.503 14.883 1.00 89.62 379 TYR A N 1
ATOM 2868 C CA . TYR A 1 379 ? 1.397 8.199 14.415 1.00 89.62 379 TYR A CA 1
ATOM 2869 C C . TYR A 1 379 ? 2.272 9.461 14.204 1.00 89.62 379 TYR A C 1
ATOM 2871 O O . TYR A 1 379 ? 2.961 9.589 13.187 1.00 89.62 379 TYR A O 1
ATOM 2879 N N . PRO A 1 380 ? 2.313 10.408 15.168 1.00 86.38 380 PRO A N 1
ATOM 2880 C CA . PRO A 1 380 ? 2.945 11.719 14.976 1.00 86.38 380 PRO A CA 1
ATOM 2881 C C . PRO A 1 380 ? 4.463 11.658 14.777 1.00 86.38 380 PRO A C 1
ATOM 2883 O O . PRO A 1 380 ? 5.041 12.585 14.217 1.00 86.38 380 PRO A O 1
ATOM 2886 N N . ARG A 1 381 ? 5.104 10.554 15.186 1.00 82.00 381 ARG A N 1
ATOM 2887 C CA . ARG A 1 381 ? 6.543 10.328 14.987 1.00 82.00 381 ARG A CA 1
ATOM 2888 C C . ARG A 1 381 ? 6.965 10.215 13.521 1.00 82.00 381 ARG A C 1
ATOM 2890 O O . ARG A 1 381 ? 8.126 10.436 13.198 1.00 82.00 381 ARG A O 1
ATOM 2897 N N . ALA A 1 382 ? 6.037 9.846 12.640 1.00 85.00 382 ALA A N 1
ATOM 2898 C CA . ALA A 1 382 ? 6.312 9.666 11.216 1.00 85.00 382 ALA A CA 1
ATOM 2899 C C . ALA A 1 382 ? 5.358 10.449 10.307 1.00 85.00 382 ALA A C 1
ATOM 2901 O O . ALA A 1 382 ? 5.600 10.549 9.105 1.00 85.00 382 ALA A O 1
ATOM 2902 N N . VAL A 1 383 ? 4.271 11.000 10.844 1.00 90.62 383 VAL A N 1
ATOM 2903 C CA . VAL A 1 383 ? 3.250 11.681 10.048 1.00 90.62 383 VAL A CA 1
ATOM 2904 C C . VAL A 1 383 ? 3.093 13.112 10.537 1.00 90.62 383 VAL A C 1
ATOM 2906 O O . VAL A 1 383 ? 2.756 13.354 11.695 1.00 90.62 383 VAL A O 1
ATOM 2909 N N . SER A 1 384 ? 3.316 14.063 9.635 1.00 92.06 384 SER A N 1
ATOM 2910 C CA . SER A 1 384 ? 2.975 15.478 9.805 1.00 92.06 384 SER A CA 1
ATOM 2911 C C . SER A 1 384 ? 1.617 15.776 9.180 1.00 92.06 384 SER A C 1
ATOM 2913 O O . SER A 1 384 ? 1.095 15.017 8.367 1.00 92.06 384 SER A O 1
ATOM 2915 N N . GLN A 1 385 ? 1.068 16.935 9.531 1.00 93.75 385 GLN A N 1
ATOM 2916 C CA . GLN A 1 385 ? -0.180 17.421 8.962 1.00 93.75 385 GLN A CA 1
ATOM 2917 C C . GLN A 1 385 ? -0.095 17.604 7.433 1.00 93.75 385 GLN A C 1
ATOM 2919 O O . GLN A 1 385 ? -0.967 17.113 6.721 1.00 93.75 385 GLN A O 1
ATOM 2924 N N . SER A 1 386 ? 0.989 18.218 6.947 1.00 93.81 386 SER A N 1
ATOM 2925 C CA . SER A 1 386 ? 1.264 18.459 5.522 1.00 93.81 386 SER A CA 1
ATOM 2926 C C . SER A 1 386 ? 1.890 17.270 4.781 1.00 93.81 386 SER A C 1
ATOM 2928 O O . SER A 1 386 ? 2.028 17.316 3.563 1.00 93.81 386 SER A O 1
ATOM 2930 N N . GLY A 1 387 ? 2.300 16.215 5.495 1.00 94.00 387 GLY A N 1
ATOM 2931 C CA . GLY A 1 387 ? 3.034 15.092 4.909 1.00 94.00 387 GLY A CA 1
ATOM 2932 C C . GLY A 1 387 ? 4.459 15.461 4.505 1.00 94.00 387 GLY A C 1
ATOM 2933 O O . GLY A 1 387 ? 5.099 16.301 5.144 1.00 94.00 387 GLY A O 1
ATOM 2934 N N . ASN A 1 388 ? 4.950 14.812 3.452 1.00 94.06 388 ASN A N 1
ATOM 2935 C CA . ASN A 1 388 ? 6.244 15.070 2.842 1.00 94.06 388 ASN A CA 1
ATOM 2936 C C . ASN A 1 388 ? 6.054 15.906 1.569 1.00 94.06 388 ASN A C 1
ATOM 2938 O O . ASN A 1 388 ? 5.648 15.397 0.523 1.00 94.06 388 ASN A O 1
ATOM 2942 N N . GLU A 1 389 ? 6.345 17.201 1.670 1.00 94.25 389 GLU A N 1
ATOM 2943 C CA . GLU A 1 389 ? 6.149 18.150 0.571 1.00 94.25 389 GLU A CA 1
ATOM 2944 C C . GLU A 1 389 ? 7.078 17.871 -0.622 1.00 94.25 389 GLU A C 1
ATOM 2946 O O . GLU A 1 389 ? 6.669 18.074 -1.762 1.00 94.25 389 GLU A O 1
ATOM 2951 N N . ALA A 1 390 ? 8.295 17.362 -0.387 1.00 93.19 390 ALA A N 1
ATOM 2952 C CA . ALA A 1 390 ? 9.239 17.024 -1.454 1.00 93.19 390 ALA A CA 1
ATOM 2953 C C . ALA A 1 390 ? 8.753 15.817 -2.271 1.00 93.19 390 ALA A C 1
ATOM 2955 O O . ALA A 1 390 ? 8.682 15.883 -3.497 1.00 93.19 390 ALA A O 1
ATOM 2956 N N . ALA A 1 391 ? 8.332 14.748 -1.589 1.00 94.25 391 ALA A N 1
ATOM 2957 C CA . ALA A 1 391 ? 7.768 13.564 -2.231 1.00 94.25 391 ALA A CA 1
ATOM 2958 C C . ALA A 1 391 ? 6.476 13.890 -3.000 1.00 94.25 391 ALA A C 1
ATOM 2960 O O . ALA A 1 391 ? 6.281 13.412 -4.116 1.00 94.25 391 ALA A O 1
ATOM 2961 N N . GLN A 1 392 ? 5.605 14.734 -2.435 1.00 96.56 392 GLN A N 1
ATOM 2962 C CA . GLN A 1 392 ? 4.391 15.191 -3.118 1.00 96.56 392 GLN A CA 1
ATOM 2963 C C . GLN A 1 392 ? 4.699 16.074 -4.330 1.00 96.56 392 GLN A C 1
ATOM 2965 O O . GLN A 1 392 ? 4.018 15.954 -5.346 1.00 96.56 392 GLN A O 1
ATOM 2970 N N . ALA A 1 393 ? 5.709 16.945 -4.248 1.00 96.69 393 ALA A N 1
ATOM 2971 C CA . ALA A 1 393 ? 6.129 17.762 -5.380 1.00 96.69 393 ALA A CA 1
ATOM 2972 C C . ALA A 1 393 ? 6.610 16.882 -6.541 1.00 96.69 393 ALA A C 1
ATOM 2974 O O . ALA A 1 393 ? 6.126 17.059 -7.655 1.00 96.69 393 ALA A O 1
ATOM 2975 N N . ALA A 1 394 ? 7.473 15.895 -6.273 1.00 97.12 394 ALA A N 1
ATOM 2976 C CA . ALA A 1 394 ? 7.910 14.932 -7.284 1.00 97.12 394 ALA A CA 1
ATOM 2977 C C . ALA A 1 394 ? 6.721 14.157 -7.875 1.00 97.12 394 ALA A C 1
ATOM 2979 O O . ALA A 1 394 ? 6.536 14.132 -9.091 1.00 97.12 394 ALA A O 1
ATOM 2980 N N . LEU A 1 395 ? 5.868 13.593 -7.010 1.00 97.62 395 LEU A N 1
ATOM 2981 C CA . LEU A 1 395 ? 4.685 12.835 -7.414 1.00 97.62 395 LEU A CA 1
ATOM 2982 C C . LEU A 1 395 ? 3.796 13.627 -8.378 1.00 97.62 395 LEU A C 1
ATOM 2984 O O . LEU A 1 395 ? 3.448 13.121 -9.441 1.00 97.62 395 LEU A O 1
ATOM 2988 N N . TRP A 1 396 ? 3.426 14.859 -8.020 1.00 97.81 396 TRP A N 1
ATOM 2989 C CA . TRP A 1 396 ? 2.481 15.656 -8.807 1.00 97.81 396 TRP A CA 1
ATOM 2990 C C . TRP A 1 396 ? 3.101 16.369 -10.006 1.00 97.81 396 TRP A C 1
ATOM 2992 O O . TRP A 1 396 ? 2.355 16.780 -10.905 1.00 97.81 396 TRP A O 1
ATOM 3002 N N . GLU A 1 397 ? 4.427 16.500 -10.032 1.00 98.25 397 GLU A N 1
ATOM 3003 C CA . GLU A 1 397 ? 5.167 16.937 -11.211 1.00 98.25 397 GLU A CA 1
ATOM 3004 C C . GLU A 1 397 ? 5.107 15.867 -12.304 1.00 98.25 397 GLU A C 1
ATOM 3006 O O . GLU A 1 397 ? 4.756 16.196 -13.430 1.00 98.25 397 GLU A O 1
ATOM 3011 N N . VAL A 1 398 ? 5.352 14.591 -11.981 1.00 98.62 398 VAL A N 1
ATOM 3012 C CA . VAL A 1 398 ? 5.420 13.509 -12.985 1.00 98.62 398 VAL A CA 1
ATOM 3013 C C . VAL A 1 398 ? 4.063 12.888 -13.294 1.00 98.62 398 VAL A C 1
ATOM 3015 O O . VAL A 1 398 ? 3.774 12.593 -14.454 1.00 98.62 398 VAL A O 1
ATOM 3018 N N . PHE A 1 399 ? 3.220 12.693 -12.281 1.00 98.62 399 PHE A N 1
ATOM 3019 C CA . PHE A 1 399 ? 1.963 11.966 -12.423 1.00 98.62 399 PHE A CA 1
ATOM 3020 C C . PHE A 1 399 ? 0.741 12.885 -12.433 1.00 98.62 399 PHE A C 1
ATOM 3022 O O . PHE A 1 399 ? 0.694 13.949 -11.806 1.00 98.62 399 PHE A O 1
ATOM 3029 N N . GLU A 1 400 ? -0.303 12.422 -13.109 1.00 98.00 400 GLU A N 1
ATOM 3030 C CA . GLU A 1 400 ? -1.663 12.913 -12.951 1.00 98.00 400 GLU A CA 1
ATOM 3031 C C . GLU A 1 400 ? -2.637 11.773 -12.655 1.00 98.00 400 GLU A C 1
ATOM 3033 O O . GLU A 1 400 ? -2.306 10.592 -12.768 1.00 98.00 400 GLU A O 1
ATOM 3038 N N . ARG A 1 401 ? -3.833 12.142 -12.189 1.00 97.38 401 ARG A N 1
ATOM 3039 C CA . ARG A 1 401 ? -4.863 11.177 -11.812 1.00 97.38 401 ARG A CA 1
ATOM 3040 C C . ARG A 1 401 ? -5.758 10.883 -12.998 1.00 97.38 401 ARG A C 1
ATOM 3042 O O . ARG A 1 401 ? -6.240 11.808 -13.648 1.00 97.38 401 ARG A O 1
ATOM 3049 N N . GLU A 1 402 ? -6.048 9.608 -13.188 1.00 95.62 402 GLU A N 1
ATOM 3050 C CA . GLU A 1 402 ? -7.049 9.136 -14.131 1.00 95.62 402 GLU A CA 1
ATOM 3051 C C . GLU A 1 402 ? -8.014 8.177 -13.432 1.00 95.62 402 GLU A C 1
ATOM 3053 O O . GLU A 1 402 ? -7.703 7.561 -12.408 1.00 95.62 402 GLU A O 1
ATOM 3058 N N . SER A 1 403 ? -9.221 8.065 -13.977 1.00 95.62 403 SER A N 1
ATOM 3059 C CA . SER A 1 403 ? -10.129 6.995 -13.583 1.00 95.62 403 SER A CA 1
ATOM 3060 C C . SER A 1 403 ? -9.631 5.667 -14.137 1.00 95.62 403 SER A C 1
ATOM 3062 O O . SER A 1 403 ? -9.107 5.613 -15.245 1.00 95.62 403 SER A O 1
ATOM 3064 N N . GLY A 1 404 ? -9.828 4.581 -13.402 1.00 90.94 404 GLY A N 1
ATOM 3065 C CA . GLY A 1 404 ? -9.511 3.277 -13.956 1.00 90.94 404 GLY A CA 1
ATOM 3066 C C . GLY A 1 404 ? -9.923 2.123 -13.073 1.00 90.94 404 GLY A C 1
ATOM 3067 O O . GLY A 1 404 ? -10.489 2.290 -11.993 1.00 90.94 404 GLY A O 1
ATOM 3068 N N . GLU A 1 405 ? -9.668 0.924 -13.574 1.00 89.56 405 GLU A N 1
ATOM 3069 C CA . GLU A 1 405 ? -10.093 -0.307 -12.926 1.00 89.56 405 GLU A CA 1
ATOM 3070 C C . GLU A 1 405 ? -9.194 -0.672 -11.743 1.00 89.56 405 GLU A C 1
ATOM 3072 O O . GLU A 1 405 ? -7.961 -0.643 -11.836 1.00 89.56 405 GLU A O 1
ATOM 3077 N N . TRP A 1 406 ? -9.829 -1.038 -10.632 1.00 90.62 406 TRP A N 1
ATOM 3078 C CA . TRP A 1 406 ? -9.210 -1.718 -9.504 1.00 90.62 406 TRP A CA 1
ATOM 3079 C C . TRP A 1 406 ? -9.758 -3.137 -9.457 1.00 90.62 406 TRP A C 1
ATOM 3081 O O . TRP A 1 406 ? -10.975 -3.327 -9.362 1.00 90.62 406 TRP A O 1
ATOM 3091 N N . ARG A 1 407 ? -8.861 -4.125 -9.541 1.00 85.31 407 ARG A N 1
ATOM 3092 C CA . ARG A 1 407 ? -9.220 -5.546 -9.602 1.00 85.31 407 ARG A CA 1
ATOM 3093 C C . ARG A 1 407 ? -10.193 -5.888 -8.478 1.00 85.31 407 ARG A C 1
ATOM 3095 O O . ARG A 1 407 ? -9.903 -5.641 -7.314 1.00 85.31 407 ARG A O 1
ATOM 3102 N N . GLY A 1 408 ? -11.347 -6.441 -8.840 1.00 77.81 408 GLY A N 1
ATOM 3103 C CA . GLY A 1 408 ? -12.343 -6.930 -7.889 1.00 77.81 408 GLY A CA 1
ATOM 3104 C C . GLY A 1 408 ? -13.146 -5.867 -7.125 1.00 77.81 408 GLY A C 1
ATOM 3105 O O . GLY A 1 408 ? -14.022 -6.250 -6.365 1.00 77.81 408 GLY A O 1
ATOM 3106 N N . ILE A 1 409 ? -12.906 -4.566 -7.321 1.00 76.62 409 ILE A N 1
ATOM 3107 C CA . ILE A 1 409 ? -13.678 -3.506 -6.648 1.00 76.62 409 ILE A CA 1
ATOM 3108 C C . ILE A 1 409 ? -14.634 -2.859 -7.645 1.00 76.62 409 ILE A C 1
ATOM 3110 O O . ILE A 1 409 ? -15.839 -3.075 -7.580 1.00 76.62 409 ILE A O 1
ATOM 3114 N N . ALA A 1 410 ? -14.100 -2.046 -8.561 1.00 80.06 410 ALA A N 1
ATOM 3115 C CA . ALA A 1 410 ? -14.842 -1.340 -9.602 1.00 80.06 410 ALA A CA 1
ATOM 3116 C C . ALA A 1 410 ? -13.884 -0.491 -10.457 1.00 80.06 410 ALA A C 1
ATOM 3118 O O . ALA A 1 410 ? -12.684 -0.386 -10.199 1.00 80.06 410 ALA A O 1
ATOM 3119 N N . HIS A 1 411 ? -14.457 0.205 -11.437 1.00 88.06 411 HIS A N 1
ATOM 3120 C CA . HIS A 1 411 ? -13.852 1.396 -12.015 1.00 88.06 411 HIS A CA 1
ATOM 3121 C C . HIS A 1 411 ? -13.950 2.566 -11.020 1.00 88.06 411 HIS A C 1
ATOM 3123 O O . HIS A 1 411 ? -15.048 3.048 -10.732 1.00 88.06 411 HIS A O 1
ATOM 3129 N N . VAL A 1 412 ? -12.810 3.016 -10.493 1.00 90.62 412 VAL A N 1
ATOM 3130 C CA . VAL A 1 412 ? -12.729 4.044 -9.447 1.00 90.62 412 VAL A CA 1
ATOM 3131 C C . VAL A 1 412 ? -12.279 5.376 -10.068 1.00 90.62 412 VAL A C 1
ATOM 3133 O O . VAL A 1 412 ? -11.226 5.423 -10.714 1.00 90.62 412 VAL A O 1
ATOM 3136 N N . PRO A 1 413 ? -13.049 6.470 -9.903 1.00 92.12 413 PRO A N 1
ATOM 3137 C CA . PRO A 1 413 ? -12.668 7.781 -10.421 1.00 92.12 413 PRO A CA 1
ATOM 3138 C C . PRO A 1 413 ? -11.379 8.322 -9.793 1.00 92.12 413 PRO A C 1
ATOM 3140 O O . PRO A 1 413 ? -11.207 8.244 -8.579 1.00 92.12 413 PRO A O 1
ATOM 3143 N N . ASP A 1 414 ? -10.510 8.919 -10.612 1.00 93.94 414 ASP A N 1
ATOM 3144 C CA . ASP A 1 414 ? -9.269 9.600 -10.196 1.00 93.94 414 ASP A CA 1
ATOM 3145 C C . ASP A 1 414 ? -8.324 8.759 -9.309 1.00 93.94 414 ASP A C 1
ATOM 3147 O O . ASP A 1 414 ? -7.589 9.310 -8.482 1.00 93.94 414 ASP A O 1
ATOM 3151 N N . ALA A 1 415 ? -8.369 7.432 -9.449 1.00 93.56 415 ALA A N 1
ATOM 3152 C CA . ALA A 1 415 ? -7.716 6.472 -8.559 1.00 93.56 415 ALA A CA 1
ATOM 3153 C C . ALA A 1 415 ? -6.489 5.780 -9.162 1.00 93.56 415 ALA A C 1
ATOM 3155 O O . ALA A 1 415 ? -5.870 4.952 -8.496 1.00 93.56 415 ALA A O 1
ATOM 3156 N N . ASN A 1 416 ? -6.142 6.080 -10.411 1.00 95.81 416 ASN A N 1
ATOM 3157 C CA . ASN A 1 416 ? -4.916 5.613 -11.047 1.00 95.81 416 ASN A CA 1
ATOM 3158 C C . ASN A 1 416 ? -3.955 6.788 -11.229 1.00 95.81 416 ASN A C 1
ATOM 3160 O O . ASN A 1 416 ? -4.393 7.922 -11.422 1.00 95.81 416 ASN A O 1
ATOM 3164 N N . LEU A 1 417 ? -2.655 6.506 -11.180 1.00 97.75 417 LEU A N 1
ATOM 3165 C CA . LEU A 1 417 ? -1.603 7.482 -11.445 1.00 97.75 417 LEU A CA 1
ATOM 3166 C C . LEU A 1 417 ? -0.934 7.145 -12.777 1.00 97.75 417 LEU A C 1
ATOM 3168 O O . LEU A 1 417 ? -0.306 6.094 -12.923 1.00 97.75 417 LEU A O 1
ATOM 3172 N N . VAL A 1 418 ? -1.071 8.051 -13.737 1.00 97.75 418 VAL A N 1
ATOM 3173 C CA . VAL A 1 418 ? -0.496 7.944 -15.084 1.00 97.75 418 VAL A CA 1
ATOM 3174 C C . VAL A 1 418 ? 0.538 9.041 -15.290 1.00 97.75 418 VAL A C 1
ATOM 3176 O O . VAL A 1 418 ? 0.454 10.095 -14.651 1.00 97.75 418 VAL A O 1
ATOM 3179 N N . LEU A 1 419 ? 1.548 8.785 -16.122 1.00 98.50 419 LEU A N 1
ATOM 3180 C CA . LEU A 1 419 ? 2.568 9.788 -16.409 1.00 98.50 419 LEU A CA 1
ATOM 3181 C C . LEU A 1 419 ? 1.916 10.934 -17.184 1.00 98.50 419 LEU A C 1
ATOM 3183 O O . LEU A 1 419 ? 1.104 10.723 -18.083 1.00 98.50 419 LEU A O 1
ATOM 3187 N N . ARG A 1 420 ? 2.271 12.171 -16.842 1.00 98.56 420 ARG A N 1
ATOM 3188 C CA . ARG A 1 420 ? 1.807 13.334 -17.598 1.00 98.56 420 ARG A CA 1
ATOM 3189 C C . ARG A 1 420 ? 2.397 13.321 -19.010 1.00 98.56 420 ARG A C 1
ATOM 3191 O O . ARG A 1 420 ? 3.540 12.897 -19.182 1.00 98.56 420 ARG A O 1
ATOM 3198 N N . PRO A 1 421 ? 1.742 13.973 -19.989 1.00 98.06 421 PRO A N 1
ATOM 3199 C CA . PRO A 1 421 ? 2.257 14.093 -21.355 1.00 98.06 421 PRO A CA 1
ATOM 3200 C C . PRO A 1 421 ? 3.671 14.686 -21.474 1.00 98.06 421 PRO A C 1
ATOM 3202 O O . PRO A 1 421 ? 4.364 14.430 -22.452 1.00 98.06 421 PRO A O 1
ATOM 3205 N N . ALA A 1 422 ? 4.108 15.489 -20.496 1.00 98.06 422 ALA A N 1
ATOM 3206 C CA . ALA A 1 422 ? 5.466 16.037 -20.452 1.00 98.06 422 ALA A CA 1
ATOM 3207 C C . ALA A 1 422 ? 6.552 14.963 -20.253 1.00 98.06 422 ALA A C 1
ATOM 3209 O O . ALA A 1 422 ? 7.695 15.203 -20.621 1.00 98.06 422 ALA A O 1
ATOM 3210 N N . TYR A 1 423 ? 6.179 13.798 -19.719 1.00 98.19 423 TYR A N 1
ATOM 3211 C CA . TYR A 1 423 ? 7.042 12.647 -19.449 1.00 98.19 423 TYR A CA 1
ATOM 3212 C C . TYR A 1 423 ? 6.677 11.439 -20.324 1.00 98.19 423 TYR A C 1
ATOM 3214 O O . TYR A 1 423 ? 7.033 10.311 -19.996 1.00 98.19 423 TYR A O 1
ATOM 3222 N N . ALA A 1 424 ? 5.984 11.659 -21.450 1.00 97.62 424 ALA A N 1
ATOM 3223 C CA . ALA A 1 424 ? 5.580 10.596 -22.377 1.00 97.62 424 ALA A CA 1
ATOM 3224 C C . ALA A 1 424 ? 6.773 9.805 -22.943 1.00 97.62 424 ALA A C 1
ATOM 3226 O O . ALA A 1 424 ? 6.627 8.648 -23.320 1.00 97.62 424 ALA A O 1
ATOM 3227 N N . GLU A 1 425 ? 7.973 10.395 -22.959 1.00 97.62 425 GLU A N 1
ATOM 3228 C CA . GLU A 1 425 ? 9.203 9.688 -23.332 1.00 97.62 425 GLU A CA 1
ATOM 3229 C C . GLU A 1 425 ? 9.610 8.587 -22.346 1.00 97.62 425 GLU A C 1
ATOM 3231 O O . GLU A 1 425 ? 10.471 7.786 -22.685 1.00 97.62 425 GLU A O 1
ATOM 3236 N N . TYR A 1 426 ? 8.995 8.519 -21.165 1.00 98.44 426 TYR A N 1
ATOM 3237 C CA . TYR A 1 426 ? 9.181 7.452 -20.183 1.00 98.44 426 TYR A CA 1
ATOM 3238 C C . TYR A 1 426 ? 7.937 6.570 -20.034 1.00 98.44 426 TYR A C 1
ATOM 3240 O O . TYR A 1 426 ? 7.998 5.581 -19.315 1.00 98.44 426 TYR A O 1
ATOM 3248 N N . ASP A 1 427 ? 6.813 6.883 -20.684 1.00 98.50 427 ASP A N 1
ATOM 3249 C CA . ASP A 1 427 ? 5.594 6.076 -20.579 1.00 98.50 427 ASP A CA 1
ATOM 3250 C C . ASP A 1 427 ? 5.651 4.893 -21.554 1.00 98.50 427 ASP A C 1
ATOM 3252 O O . ASP A 1 427 ? 5.687 5.067 -22.774 1.00 98.50 427 ASP A O 1
ATOM 3256 N N . ALA A 1 428 ? 5.641 3.669 -21.021 1.00 98.38 428 ALA A N 1
ATOM 3257 C CA . ALA A 1 428 ? 5.666 2.461 -21.838 1.00 98.38 428 ALA A CA 1
ATOM 3258 C C . ALA A 1 428 ? 4.475 2.382 -22.813 1.00 98.38 428 ALA A C 1
ATOM 3260 O O . ALA A 1 428 ? 4.652 1.917 -23.938 1.00 98.38 428 ALA A O 1
ATOM 3261 N N . ARG A 1 429 ? 3.289 2.880 -22.425 1.00 97.12 429 ARG A N 1
ATOM 3262 C CA . ARG A 1 429 ? 2.085 2.870 -23.277 1.00 97.12 429 ARG A CA 1
ATOM 3263 C C . ARG A 1 429 ? 2.159 3.865 -24.436 1.00 97.12 429 ARG A C 1
ATOM 3265 O O . ARG A 1 429 ? 1.460 3.688 -25.426 1.00 97.12 429 ARG A O 1
ATOM 3272 N N . GLU A 1 430 ? 3.009 4.886 -24.336 1.00 97.50 430 GLU A N 1
ATOM 3273 C CA . GLU A 1 430 ? 3.257 5.846 -25.421 1.00 97.50 430 GLU A CA 1
ATOM 3274 C C . GLU A 1 430 ? 4.428 5.415 -26.321 1.00 97.50 430 GLU A C 1
ATOM 3276 O O . GLU A 1 430 ? 4.478 5.771 -27.502 1.00 97.50 430 GLU A O 1
ATOM 3281 N N . ARG A 1 431 ? 5.387 4.653 -25.777 1.00 97.38 431 ARG A N 1
ATOM 3282 C CA . ARG A 1 431 ? 6.602 4.219 -26.489 1.00 97.38 431 ARG A CA 1
ATOM 3283 C C . ARG A 1 431 ? 6.437 2.927 -27.280 1.00 97.38 431 ARG A C 1
ATOM 3285 O O . ARG A 1 431 ? 7.084 2.779 -28.319 1.00 97.38 431 ARG A O 1
ATOM 3292 N N . PHE A 1 432 ? 5.631 1.993 -26.784 1.00 97.69 432 PHE A N 1
ATOM 3293 C CA . PHE A 1 432 ? 5.521 0.642 -27.330 1.00 97.69 432 PHE A CA 1
ATOM 3294 C C . PHE A 1 432 ? 4.109 0.355 -27.844 1.00 97.69 432 PHE A C 1
ATOM 3296 O O . PHE A 1 432 ? 3.128 0.937 -27.389 1.00 97.69 432 PHE A O 1
ATOM 3303 N N . ASP A 1 433 ? 4.015 -0.554 -28.814 1.00 95.12 433 ASP A N 1
ATOM 3304 C CA . ASP A 1 433 ? 2.734 -1.062 -29.306 1.00 95.12 433 ASP A CA 1
ATOM 3305 C C . ASP A 1 433 ? 2.272 -2.182 -28.373 1.00 95.12 433 ASP A C 1
ATOM 3307 O O . ASP A 1 433 ? 2.899 -3.242 -28.322 1.00 95.12 433 ASP A O 1
ATOM 3311 N N . ILE A 1 434 ? 1.220 -1.923 -27.599 1.00 95.38 434 ILE A N 1
ATOM 3312 C CA . ILE A 1 434 ? 0.722 -2.834 -26.568 1.00 95.38 434 ILE A CA 1
ATOM 3313 C C . ILE A 1 434 ? -0.694 -3.271 -26.943 1.00 95.38 434 ILE A C 1
ATOM 3315 O O . ILE A 1 434 ? -1.654 -2.520 -26.774 1.00 95.38 434 ILE A O 1
ATOM 3319 N N . ASP A 1 435 ? -0.811 -4.496 -27.451 1.00 91.69 435 ASP A N 1
ATOM 3320 C CA . ASP A 1 435 ? -2.085 -5.127 -27.819 1.00 91.69 435 ASP A CA 1
ATOM 3321 C C . ASP A 1 435 ? -2.086 -6.585 -27.321 1.00 91.69 435 ASP A C 1
ATOM 3323 O O . ASP A 1 435 ? -1.861 -7.516 -28.106 1.00 91.69 435 ASP A O 1
ATOM 3327 N N . PRO A 1 436 ? -2.239 -6.809 -25.998 1.00 87.56 436 PRO A N 1
ATOM 3328 C CA . PRO A 1 436 ? -2.250 -8.150 -25.432 1.00 87.56 436 PRO A CA 1
ATOM 3329 C C . PRO A 1 436 ? -3.420 -8.965 -25.987 1.00 87.56 436 PRO A C 1
ATOM 3331 O O . PRO A 1 436 ? -4.512 -8.451 -26.247 1.00 87.56 436 PRO A O 1
ATOM 3334 N N . ALA A 1 437 ? -3.206 -10.270 -26.155 1.00 76.44 437 ALA A N 1
ATOM 3335 C CA . ALA A 1 437 ? -4.251 -11.161 -26.631 1.00 76.44 437 ALA A CA 1
ATOM 3336 C C . ALA A 1 437 ? -5.432 -11.192 -25.647 1.00 76.44 437 ALA A C 1
ATOM 3338 O O . ALA A 1 437 ? -5.264 -11.304 -24.435 1.00 76.44 437 ALA A O 1
ATOM 3339 N N . VAL A 1 438 ? -6.656 -11.125 -26.180 1.00 74.75 438 VAL A N 1
ATOM 3340 C CA . VAL A 1 438 ? -7.863 -11.301 -25.366 1.00 74.75 438 VAL A CA 1
ATOM 3341 C C . VAL A 1 438 ? -8.092 -12.793 -25.157 1.00 74.75 438 VAL A C 1
ATOM 3343 O O . VAL A 1 438 ? -8.631 -13.478 -26.031 1.00 74.75 438 VAL A O 1
ATOM 3346 N N . GLY A 1 439 ? -7.669 -13.278 -23.998 1.00 70.19 439 GLY A N 1
ATOM 3347 C CA . GLY A 1 439 ? -7.876 -14.650 -23.563 1.00 70.19 439 GLY A CA 1
ATOM 3348 C C . GLY A 1 439 ? -9.233 -14.921 -22.928 1.00 70.19 439 GLY A C 1
ATOM 3349 O O . GLY A 1 439 ? -9.961 -14.011 -22.525 1.00 70.19 439 GLY A O 1
ATOM 3350 N N . SER A 1 440 ? -9.563 -16.206 -22.796 1.00 68.31 440 SER A N 1
ATOM 3351 C CA . SER A 1 440 ? -10.554 -16.655 -21.815 1.00 68.31 440 SER A CA 1
ATOM 3352 C C . SER A 1 440 ? -9.803 -17.000 -20.537 1.00 68.31 440 SER A C 1
ATOM 3354 O O . SER A 1 440 ? -9.039 -17.965 -20.551 1.00 68.31 440 SER A O 1
ATOM 3356 N N . GLY A 1 441 ? -9.987 -16.212 -19.477 1.00 71.75 441 GLY A N 1
ATOM 3357 C CA . GLY A 1 441 ? -9.285 -16.449 -18.217 1.00 71.75 441 GLY A CA 1
ATOM 3358 C C . GLY A 1 441 ? -9.587 -17.809 -17.589 1.00 71.75 441 GLY A C 1
ATOM 3359 O O . GLY A 1 441 ? -10.508 -18.517 -18.007 1.00 71.75 441 GLY A O 1
ATOM 3360 N N . ASP A 1 442 ? -8.791 -18.188 -16.588 1.00 79.31 442 ASP A N 1
ATOM 3361 C CA . ASP A 1 442 ? -9.006 -19.428 -15.838 1.00 79.31 442 ASP A CA 1
ATOM 3362 C C . ASP A 1 442 ? -10.400 -19.409 -15.170 1.00 79.31 442 ASP A C 1
ATOM 3364 O O . ASP A 1 442 ? -10.696 -18.452 -14.446 1.00 79.31 442 ASP A O 1
ATOM 3368 N N . PRO A 1 443 ? -11.253 -20.440 -15.357 1.00 83.06 443 PRO A N 1
ATOM 3369 C CA . PRO A 1 443 ? -12.552 -20.537 -14.689 1.00 83.06 443 PRO A CA 1
ATOM 3370 C C . PRO A 1 443 ? -12.493 -20.364 -13.165 1.00 83.06 443 PRO A C 1
ATOM 3372 O O . PRO A 1 443 ? -13.389 -19.754 -12.591 1.00 83.06 443 PRO A O 1
ATOM 3375 N N . LEU A 1 444 ? -11.423 -20.823 -12.505 1.00 84.38 444 LEU A N 1
ATOM 3376 C CA . LEU A 1 444 ? -11.236 -20.635 -11.063 1.00 84.38 444 LEU A CA 1
ATOM 3377 C C . LEU A 1 444 ? -11.112 -19.153 -10.689 1.00 84.38 444 LEU A C 1
ATOM 3379 O O . LEU A 1 444 ? -11.499 -18.748 -9.594 1.00 84.38 444 LEU A O 1
ATOM 3383 N N . THR A 1 445 ? -10.609 -18.319 -11.601 1.00 83.00 445 THR A N 1
ATOM 3384 C CA . THR A 1 445 ? -10.546 -16.866 -11.398 1.00 83.00 445 THR A CA 1
ATOM 3385 C C . THR A 1 445 ? -11.945 -16.252 -11.352 1.00 83.00 445 THR A C 1
ATOM 3387 O O . THR A 1 445 ? -12.143 -15.276 -10.632 1.00 83.00 445 THR A O 1
ATOM 3390 N N . GLU A 1 446 ? -12.927 -16.835 -12.049 1.00 83.25 446 GLU A N 1
ATOM 3391 C CA . GLU A 1 446 ? -14.334 -16.412 -11.976 1.00 83.25 446 GLU A CA 1
ATOM 3392 C C . GLU A 1 446 ? -14.994 -16.808 -10.644 1.00 83.25 446 GLU A C 1
ATOM 3394 O O . GLU A 1 446 ? -15.921 -16.136 -10.194 1.00 83.25 446 GLU A O 1
ATOM 3399 N N . GLU A 1 447 ? -14.508 -17.871 -9.997 1.00 89.50 447 GLU A N 1
ATOM 3400 C CA . GLU A 1 447 ? -14.966 -18.338 -8.679 1.00 89.50 447 GLU A CA 1
ATOM 3401 C C . GLU A 1 447 ? -14.270 -17.601 -7.516 1.00 89.50 447 GLU A C 1
ATOM 3403 O O . GLU A 1 447 ? -14.701 -17.669 -6.365 1.00 89.50 447 GLU A O 1
ATOM 3408 N N . CYS A 1 448 ? -13.191 -16.865 -7.794 1.00 91.75 448 CYS A N 1
ATOM 3409 C CA . CYS A 1 448 ? -12.413 -16.166 -6.780 1.00 91.75 448 CYS A CA 1
ATOM 3410 C C . CYS A 1 448 ? -13.122 -14.906 -6.249 1.00 91.75 448 CYS A C 1
ATOM 3412 O O . CYS A 1 448 ? -13.269 -13.910 -6.955 1.00 91.75 448 CYS A O 1
ATOM 3414 N N . VAL A 1 449 ? -13.411 -14.873 -4.944 1.00 92.75 449 VAL A N 1
ATOM 3415 C CA . VAL A 1 449 ? -14.030 -13.717 -4.258 1.00 92.75 449 VAL A CA 1
ATOM 3416 C C . VAL A 1 449 ? -13.022 -12.689 -3.710 1.00 92.75 449 VAL A C 1
ATOM 3418 O O . VAL A 1 449 ? -13.322 -11.922 -2.801 1.00 92.75 449 VAL A O 1
ATOM 3421 N N . CYS A 1 450 ? -11.798 -12.623 -4.254 1.00 91.00 450 CYS A N 1
ATOM 3422 C CA . CYS A 1 450 ? -10.771 -11.662 -3.800 1.00 91.00 450 CYS A CA 1
ATOM 3423 C C . CYS A 1 450 ? -11.254 -10.199 -3.875 1.00 91.00 450 CYS A C 1
ATOM 3425 O O . CYS A 1 450 ? -10.858 -9.383 -3.046 1.00 91.00 450 CYS A O 1
ATOM 3427 N N . GLY A 1 451 ? -12.145 -9.874 -4.819 1.00 89.75 451 GLY A N 1
ATOM 3428 C CA . GLY A 1 451 ? -12.788 -8.562 -4.893 1.00 89.75 451 GLY A CA 1
ATOM 3429 C C . GLY A 1 451 ? -13.640 -8.220 -3.672 1.00 89.75 451 GLY A C 1
ATOM 3430 O O . GLY A 1 451 ? -13.419 -7.182 -3.053 1.00 89.75 451 GLY A O 1
ATOM 3431 N N . GLU A 1 452 ? -14.525 -9.139 -3.282 1.00 90.44 452 GLU A N 1
ATOM 3432 C CA . GLU A 1 452 ? -15.390 -9.020 -2.098 1.00 90.44 452 GLU A CA 1
ATOM 3433 C C . GLU A 1 452 ? -14.564 -8.952 -0.803 1.00 90.44 452 GLU A C 1
ATOM 3435 O O . GLU A 1 452 ? -14.895 -8.229 0.134 1.00 90.44 452 GLU A O 1
ATOM 3440 N N . ILE A 1 453 ? -13.428 -9.654 -0.756 1.00 91.94 453 ILE A N 1
ATOM 3441 C CA . ILE A 1 453 ? -12.493 -9.566 0.374 1.00 91.94 453 ILE A CA 1
ATOM 3442 C C . ILE A 1 453 ? -11.857 -8.171 0.451 1.00 91.94 453 ILE A C 1
ATOM 3444 O O . ILE A 1 453 ? -11.775 -7.591 1.530 1.00 91.94 453 ILE A O 1
ATOM 3448 N N . MET A 1 454 ? -11.432 -7.599 -0.680 1.00 89.06 454 MET A N 1
ATOM 3449 C CA . MET A 1 454 ? -10.819 -6.263 -0.716 1.00 89.06 454 MET A CA 1
ATOM 3450 C C . MET A 1 454 ? -11.817 -5.122 -0.491 1.00 89.06 454 MET A C 1
ATOM 3452 O O . MET A 1 454 ? -11.416 -4.068 0.006 1.00 89.06 454 MET A O 1
ATOM 3456 N N . SER A 1 455 ? -13.094 -5.296 -0.843 1.00 86.88 455 SER A N 1
ATOM 3457 C CA . SER A 1 455 ? -14.165 -4.357 -0.477 1.00 86.88 455 SER A CA 1
ATOM 3458 C C . SER A 1 455 ? -14.587 -4.502 0.990 1.00 86.88 455 SER A C 1
ATOM 3460 O O . SER A 1 455 ? -15.210 -3.593 1.533 1.00 86.88 455 SER A O 1
ATOM 3462 N N . GLY A 1 456 ? -14.194 -5.588 1.665 1.00 87.25 456 GLY A N 1
ATOM 3463 C CA . GLY A 1 456 ? -14.574 -5.890 3.046 1.00 87.25 456 GLY A CA 1
ATOM 3464 C C . GLY A 1 456 ? -15.966 -6.517 3.180 1.00 87.25 456 GLY A C 1
ATOM 3465 O O . GLY A 1 456 ? -16.538 -6.508 4.272 1.00 87.25 456 GLY A O 1
ATOM 3466 N N . GLU A 1 457 ? -16.515 -7.036 2.081 1.00 89.12 457 GLU A N 1
ATOM 3467 C CA . GLU A 1 457 ? -17.801 -7.737 2.004 1.00 89.12 457 GLU A CA 1
ATOM 3468 C C . GLU A 1 457 ? -17.689 -9.214 2.407 1.00 89.12 457 GLU A C 1
ATOM 3470 O O . GLU A 1 457 ? -18.661 -9.767 2.919 1.00 89.12 457 GLU A O 1
ATOM 3475 N N . ALA A 1 458 ? -16.510 -9.815 2.228 1.00 91.19 458 ALA A N 1
ATOM 3476 C CA . ALA A 1 458 ? -16.203 -11.196 2.591 1.00 91.19 458 ALA A CA 1
ATOM 3477 C C . ALA A 1 458 ? -14.864 -11.307 3.342 1.00 91.19 458 ALA A C 1
ATOM 3479 O O . ALA A 1 458 ? -14.029 -10.400 3.324 1.00 91.19 458 ALA A O 1
ATOM 3480 N N . GLN A 1 459 ? -14.641 -12.444 3.991 1.00 90.44 459 GLN A N 1
ATOM 3481 C CA . GLN A 1 459 ? -13.376 -12.843 4.599 1.00 90.44 459 GLN A CA 1
ATOM 3482 C C . GLN A 1 459 ? -12.732 -14.002 3.824 1.00 90.44 459 GLN A C 1
ATOM 3484 O O . GLN A 1 459 ? -13.420 -14.742 3.118 1.00 90.44 459 GLN A O 1
ATOM 3489 N N . PRO A 1 460 ? -11.407 -14.209 3.944 1.00 93.50 460 PRO A N 1
ATOM 3490 C CA . PRO A 1 460 ? -10.735 -15.317 3.269 1.00 93.50 460 PRO A CA 1
ATOM 3491 C C . PRO A 1 460 ? -11.306 -16.703 3.589 1.00 93.50 460 PRO A C 1
ATOM 3493 O O . PRO A 1 460 ? -11.335 -17.545 2.702 1.00 93.50 460 PRO A O 1
ATOM 3496 N N . ASP A 1 461 ? -11.784 -16.945 4.810 1.00 91.62 461 ASP A N 1
ATOM 3497 C CA . ASP A 1 461 ? -12.398 -18.217 5.218 1.00 91.62 461 ASP A CA 1
ATOM 3498 C C . ASP A 1 461 ? -13.830 -18.424 4.692 1.00 91.62 461 ASP A C 1
ATOM 3500 O O . ASP A 1 461 ? -14.386 -19.510 4.848 1.00 91.62 461 ASP A O 1
ATOM 3504 N N . GLU A 1 462 ? -14.410 -17.416 4.036 1.00 93.62 462 GLU A N 1
ATOM 3505 C CA . GLU A 1 462 ? -15.684 -17.510 3.311 1.00 93.62 462 GLU A CA 1
ATOM 3506 C C . GLU A 1 462 ? -15.490 -17.861 1.822 1.00 93.62 462 GLU A C 1
ATOM 3508 O O . GLU A 1 462 ? -16.465 -18.094 1.111 1.00 93.62 462 GLU A O 1
ATOM 3513 N N . CYS A 1 463 ? -14.243 -17.915 1.340 1.00 95.38 463 CYS A N 1
ATOM 3514 C CA . CYS A 1 463 ? -13.902 -18.298 -0.029 1.00 95.38 463 CYS A CA 1
ATOM 3515 C C . CYS A 1 463 ? -13.684 -19.813 -0.134 1.00 95.38 463 CYS A C 1
ATOM 3517 O O . CYS A 1 463 ? -12.751 -20.339 0.472 1.00 95.38 463 CYS A O 1
ATOM 3519 N N . ASP A 1 464 ? -14.466 -20.498 -0.973 1.00 95.31 464 ASP A N 1
ATOM 3520 C CA . ASP A 1 464 ? -14.366 -21.956 -1.164 1.00 95.31 464 ASP A CA 1
ATOM 3521 C C . ASP A 1 464 ? -12.984 -22.408 -1.678 1.00 95.31 464 ASP A C 1
ATOM 3523 O O . ASP A 1 464 ? -12.549 -23.517 -1.390 1.00 95.31 464 ASP A O 1
ATOM 3527 N N . LEU A 1 465 ? -12.261 -21.539 -2.394 1.00 96.12 465 LEU A N 1
ATOM 3528 C CA . LEU A 1 465 ? -10.930 -21.851 -2.928 1.00 96.12 465 LEU A CA 1
ATOM 3529 C C . LEU A 1 465 ? -9.808 -21.677 -1.889 1.00 96.12 465 LEU A C 1
ATOM 3531 O O . LEU A 1 465 ? -8.668 -22.081 -2.130 1.00 96.12 465 LEU A O 1
ATOM 3535 N N . PHE A 1 466 ? -10.057 -20.982 -0.776 1.00 96.50 466 PHE A N 1
ATOM 3536 C CA . PHE A 1 466 ? -9.004 -20.531 0.135 1.00 96.50 466 PHE A CA 1
ATOM 3537 C C . PHE A 1 466 ? -8.317 -21.694 0.862 1.00 96.50 466 PHE A C 1
ATOM 3539 O O . PHE A 1 466 ? -8.919 -22.393 1.671 1.00 96.50 466 PHE A O 1
ATOM 3546 N N . GLY A 1 467 ? -7.012 -21.866 0.622 1.00 92.69 467 GLY A N 1
ATOM 3547 C CA . GLY A 1 467 ? -6.217 -22.928 1.247 1.00 92.69 467 GLY A CA 1
ATOM 3548 C C . GLY A 1 467 ? -6.443 -24.321 0.648 1.00 92.69 467 GLY A C 1
ATOM 3549 O O . GLY A 1 467 ? -5.765 -25.263 1.064 1.00 92.69 467 GLY A O 1
ATOM 3550 N N . GLU A 1 468 ? -7.343 -24.440 -0.331 1.00 92.94 468 GLU A N 1
ATOM 3551 C CA . GLU A 1 468 ? -7.588 -25.643 -1.124 1.00 92.94 468 GLU A CA 1
ATOM 3552 C C . GLU A 1 468 ? -6.937 -25.488 -2.507 1.00 92.94 468 GLU A C 1
ATOM 3554 O O . GLU A 1 468 ? -5.732 -25.711 -2.636 1.00 92.94 468 GLU A O 1
ATOM 3559 N N . GLU A 1 469 ? -7.685 -25.071 -3.531 1.00 94.81 469 GLU A N 1
ATOM 3560 C CA . GLU A 1 469 ? -7.154 -24.783 -4.867 1.00 94.81 469 GLU A CA 1
ATOM 3561 C C . GLU A 1 469 ? -6.299 -23.511 -4.889 1.00 94.81 469 GLU A C 1
ATOM 3563 O O . GLU A 1 469 ? -5.281 -23.461 -5.570 1.00 94.81 469 GLU A O 1
ATOM 3568 N N . CYS A 1 470 ? -6.676 -22.481 -4.128 1.00 95.06 470 CYS A N 1
ATOM 3569 C CA . CYS A 1 470 ? -5.936 -21.226 -4.055 1.00 95.06 470 CYS A CA 1
ATOM 3570 C C . CYS A 1 470 ? -4.952 -21.268 -2.884 1.00 95.06 470 CYS A C 1
ATOM 3572 O O . CYS A 1 470 ? -5.321 -21.090 -1.718 1.00 95.06 470 CYS A O 1
ATOM 3574 N N . THR A 1 471 ? -3.673 -21.465 -3.202 1.00 94.12 471 THR A N 1
ATOM 3575 C CA . THR A 1 471 ? -2.579 -21.535 -2.222 1.00 94.12 471 THR A CA 1
ATOM 3576 C C . THR A 1 471 ? -1.447 -20.583 -2.599 1.00 94.12 471 THR A C 1
ATOM 3578 O O . THR A 1 471 ? -1.350 -20.152 -3.743 1.00 94.12 471 THR A O 1
ATOM 3581 N N . PRO A 1 472 ? -0.510 -20.265 -1.692 1.00 90.88 472 PRO A N 1
ATOM 3582 C CA . PRO A 1 472 ? 0.638 -19.436 -2.059 1.00 90.88 472 PRO A CA 1
ATOM 3583 C C . PRO A 1 472 ? 1.544 -20.028 -3.146 1.00 90.88 472 PRO A C 1
ATOM 3585 O O . PRO A 1 472 ? 2.315 -19.310 -3.782 1.00 90.88 472 PRO A O 1
ATOM 3588 N N . THR A 1 473 ? 1.520 -21.352 -3.304 1.00 88.31 473 THR A N 1
ATOM 3589 C CA . THR A 1 473 ? 2.260 -22.059 -4.352 1.00 88.31 473 THR A CA 1
ATOM 3590 C C . THR A 1 473 ? 1.522 -22.086 -5.680 1.00 88.31 473 THR A C 1
ATOM 3592 O O . THR A 1 473 ? 2.196 -22.111 -6.704 1.00 88.31 473 THR A O 1
ATOM 3595 N N . ASP A 1 474 ? 0.191 -22.065 -5.641 1.00 89.25 474 ASP A N 1
ATOM 3596 C CA . ASP A 1 474 ? -0.702 -22.102 -6.800 1.00 89.25 474 ASP A CA 1
ATOM 3597 C C . ASP A 1 474 ? -1.834 -21.075 -6.593 1.00 89.25 474 ASP A C 1
ATOM 3599 O O . ASP A 1 474 ? -2.914 -21.410 -6.095 1.00 89.25 474 ASP A O 1
ATOM 3603 N N . PRO A 1 475 ? -1.542 -19.773 -6.775 1.00 91.12 475 PRO A N 1
ATOM 3604 C CA . PRO A 1 475 ? -2.475 -18.718 -6.412 1.00 91.12 475 PRO A CA 1
ATOM 3605 C C . PRO A 1 475 ? -3.481 -18.453 -7.535 1.00 91.12 475 PRO A C 1
ATOM 3607 O O . PRO A 1 475 ? -3.117 -17.971 -8.601 1.00 91.12 475 PRO A O 1
ATOM 3610 N N . VAL A 1 476 ? -4.769 -18.654 -7.251 1.00 91.38 476 VAL A N 1
ATOM 3611 C CA . VAL A 1 476 ? -5.861 -18.272 -8.167 1.00 91.38 476 VAL A CA 1
ATOM 3612 C C . VAL A 1 476 ? -6.105 -16.757 -8.136 1.00 91.38 476 VAL A C 1
ATOM 3614 O O . VAL A 1 476 ? -6.249 -16.095 -9.160 1.00 91.38 476 VAL A O 1
ATOM 3617 N N . GLY A 1 477 ? -6.155 -16.176 -6.934 1.00 90.19 477 GLY A N 1
ATOM 3618 C CA . GLY A 1 477 ? -6.436 -14.755 -6.729 1.00 90.19 477 GLY A CA 1
ATOM 3619 C C . GLY A 1 477 ? -5.194 -13.956 -6.348 1.00 90.19 477 GLY A C 1
ATOM 3620 O O . GLY A 1 477 ? -4.357 -14.426 -5.576 1.00 90.19 477 GLY A O 1
ATOM 3621 N N . ALA A 1 478 ? -5.120 -12.692 -6.779 1.00 91.06 478 ALA A N 1
ATOM 3622 C CA . ALA A 1 478 ? -4.014 -11.793 -6.423 1.00 91.06 478 ALA A CA 1
ATOM 3623 C C . ALA A 1 478 ? -3.831 -11.623 -4.899 1.00 91.06 478 ALA A C 1
ATOM 3625 O O . ALA A 1 478 ? -2.705 -11.491 -4.418 1.00 91.06 478 ALA A O 1
ATOM 3626 N N . CYS A 1 479 ? -4.922 -11.714 -4.127 1.00 93.38 479 CYS A N 1
ATOM 3627 C CA . CYS A 1 479 ? -4.910 -11.679 -2.663 1.00 93.38 479 CYS A CA 1
ATOM 3628 C C . CYS A 1 479 ? -4.059 -12.794 -2.015 1.00 93.38 479 CYS A C 1
ATOM 3630 O O . CYS A 1 479 ? -3.661 -12.650 -0.859 1.00 93.38 479 CYS A O 1
ATOM 3632 N N . MET A 1 480 ? -3.804 -13.907 -2.716 1.00 94.75 480 MET A N 1
ATOM 3633 C CA . MET A 1 480 ? -2.980 -15.027 -2.235 1.00 94.75 480 MET A CA 1
ATOM 3634 C C . MET A 1 480 ? -1.500 -14.899 -2.638 1.00 94.75 480 MET A C 1
ATOM 3636 O O . MET A 1 480 ? -0.643 -15.598 -2.099 1.00 94.75 480 MET A O 1
ATOM 3640 N N . VAL A 1 481 ? -1.179 -13.983 -3.557 1.00 91.44 481 VAL A N 1
ATOM 3641 C CA . VAL A 1 481 ? 0.179 -13.804 -4.087 1.00 91.44 481 VAL A CA 1
ATOM 3642 C C . VAL A 1 481 ? 0.998 -12.886 -3.186 1.00 91.44 481 VAL A C 1
ATOM 3644 O O . VAL A 1 481 ? 2.045 -13.279 -2.662 1.00 91.44 481 VAL A O 1
ATOM 3647 N N . SER A 1 482 ? 0.525 -11.651 -3.005 1.00 87.69 482 SER A N 1
ATOM 3648 C CA . SER A 1 482 ? 1.300 -10.618 -2.322 1.00 87.69 482 SER A CA 1
ATOM 3649 C C . SER A 1 482 ? 1.423 -10.901 -0.835 1.00 87.69 482 SER A C 1
ATOM 3651 O O . SER A 1 482 ? 0.452 -11.272 -0.184 1.00 87.69 482 SER A O 1
ATOM 3653 N N . SER A 1 483 ? 2.594 -10.612 -0.263 1.00 85.00 483 SER A N 1
ATOM 3654 C CA . SER A 1 483 ? 2.777 -10.591 1.192 1.00 85.00 483 SER A CA 1
ATOM 3655 C C . SER A 1 483 ? 1.823 -9.619 1.894 1.00 85.00 483 SER A C 1
ATOM 3657 O O . SER A 1 483 ? 1.584 -9.754 3.086 1.00 85.00 483 SER A O 1
ATOM 3659 N N . GLU A 1 484 ? 1.307 -8.620 1.179 1.00 87.31 484 GLU A N 1
ATOM 3660 C CA . GLU A 1 484 ? 0.336 -7.648 1.686 1.00 87.31 484 GLU A CA 1
ATOM 3661 C C . GLU A 1 484 ? -1.123 -8.053 1.426 1.00 87.31 484 GLU A C 1
ATOM 3663 O O . GLU A 1 484 ? -2.030 -7.356 1.870 1.00 87.31 484 GLU A O 1
ATOM 3668 N N . GLY A 1 485 ? -1.364 -9.164 0.723 1.00 92.00 485 GLY A N 1
ATOM 3669 C CA . GLY A 1 485 ? -2.703 -9.648 0.406 1.00 92.00 485 GLY A CA 1
ATOM 3670 C C . GLY A 1 485 ? -3.373 -10.340 1.589 1.00 92.00 485 GLY A C 1
ATOM 3671 O O . GLY A 1 485 ? -2.762 -11.162 2.273 1.00 92.00 485 GLY A O 1
ATOM 3672 N N . THR A 1 486 ? -4.654 -10.042 1.817 1.00 93.19 486 THR A N 1
ATOM 3673 C CA . THR A 1 486 ? -5.419 -10.556 2.964 1.00 93.19 486 THR A CA 1
ATOM 3674 C C . THR A 1 486 ? -5.414 -12.081 3.017 1.00 93.19 486 THR A C 1
ATOM 3676 O O . THR A 1 486 ? -5.092 -12.648 4.057 1.00 93.19 486 THR A O 1
ATOM 3679 N N . CYS A 1 487 ? -5.677 -12.763 1.894 1.00 94.94 487 CYS A N 1
ATOM 3680 C CA . CYS A 1 487 ? -5.669 -14.227 1.846 1.00 94.94 487 CYS A CA 1
ATOM 3681 C C . CYS A 1 487 ? -4.279 -14.790 2.163 1.00 94.94 487 CYS A C 1
ATOM 3683 O O . CYS A 1 487 ? -4.149 -15.704 2.972 1.00 94.94 487 CYS A O 1
ATOM 3685 N N . ARG A 1 488 ? -3.217 -14.220 1.587 1.00 94.69 488 ARG A N 1
ATOM 3686 C CA . ARG A 1 488 ? -1.844 -14.648 1.873 1.00 94.69 488 ARG A CA 1
ATOM 3687 C C . ARG A 1 488 ? -1.512 -14.532 3.359 1.00 94.69 488 ARG A C 1
ATOM 3689 O O . ARG A 1 488 ? -0.956 -15.467 3.931 1.00 94.69 488 ARG A O 1
ATOM 3696 N N . ILE A 1 489 ? -1.882 -13.412 3.978 1.00 92.25 489 ILE A N 1
ATOM 3697 C CA . ILE A 1 489 ? -1.644 -13.143 5.400 1.00 92.25 489 ILE A CA 1
ATOM 3698 C C . ILE A 1 489 ? -2.449 -14.110 6.274 1.00 92.25 489 ILE A C 1
ATOM 3700 O O . ILE A 1 489 ? -1.893 -14.710 7.193 1.00 92.25 489 ILE A O 1
ATOM 3704 N N . TRP A 1 490 ? -3.729 -14.319 5.967 1.00 93.31 490 TRP A N 1
ATOM 3705 C CA . TRP A 1 490 ? -4.586 -15.259 6.694 1.00 93.31 490 TRP A CA 1
ATOM 3706 C C . TRP A 1 490 ? -4.094 -16.699 6.578 1.00 93.31 490 TRP A C 1
ATOM 3708 O O . TRP A 1 490 ? -4.110 -17.432 7.562 1.00 93.31 490 TRP A O 1
ATOM 3718 N N . HIS A 1 491 ? -3.605 -17.100 5.406 1.00 93.94 491 HIS A N 1
ATOM 3719 C CA . HIS A 1 491 ? -3.019 -18.420 5.205 1.00 93.94 491 HIS A CA 1
ATOM 3720 C C . HIS A 1 491 ? -1.709 -18.591 5.998 1.00 93.94 491 HIS A C 1
ATOM 3722 O O . HIS A 1 491 ? -1.393 -19.691 6.448 1.00 93.94 491 HIS A O 1
ATOM 3728 N N . GLU A 1 492 ? -0.908 -17.534 6.153 1.00 91.56 492 GLU A N 1
ATOM 3729 C CA . GLU A 1 492 ? 0.377 -17.596 6.863 1.00 91.56 492 GLU A CA 1
ATOM 3730 C C . GLU A 1 492 ? 0.223 -17.570 8.390 1.00 91.56 492 GLU A C 1
ATOM 3732 O O . GLU A 1 492 ? 0.888 -18.340 9.085 1.00 91.56 492 GLU A O 1
ATOM 3737 N N . TYR A 1 493 ? -0.645 -16.700 8.911 1.00 88.25 493 TYR A N 1
ATOM 3738 C CA . TYR A 1 493 ? -0.750 -16.415 10.349 1.00 88.25 493 TYR A CA 1
ATOM 3739 C C . TYR A 1 493 ? -2.036 -16.940 11.005 1.00 88.25 493 TYR A C 1
ATOM 3741 O O . TYR A 1 493 ? -2.117 -16.986 12.232 1.00 88.25 493 TYR A O 1
ATOM 3749 N N . GLY A 1 494 ? -3.024 -17.356 10.211 1.00 80.31 494 GLY A N 1
ATOM 3750 C CA . GLY A 1 494 ? -4.391 -17.596 10.670 1.00 80.31 494 GLY A CA 1
ATOM 3751 C C . GLY A 1 494 ? -5.196 -16.294 10.760 1.00 80.31 494 GLY A C 1
ATOM 3752 O O . GLY A 1 494 ? -4.652 -15.231 11.049 1.00 80.31 494 GLY A O 1
ATOM 3753 N N . GLY A 1 495 ? -6.504 -16.365 10.497 1.00 78.25 495 GLY A N 1
ATOM 3754 C CA . GLY A 1 495 ? -7.396 -15.199 10.554 1.00 78.25 495 GLY A CA 1
ATOM 3755 C C . GLY A 1 495 ? -7.676 -14.727 11.980 1.00 78.25 495 GLY A C 1
ATOM 3756 O O . GLY A 1 495 ? -7.277 -13.634 12.386 1.00 78.25 495 GLY A O 1
ATOM 3757 N N . VAL A 1 496 ? -8.339 -15.588 12.757 1.00 77.88 496 VAL A N 1
ATOM 3758 C CA . VAL A 1 496 ? -8.622 -15.388 14.187 1.00 77.88 496 VAL A CA 1
ATOM 3759 C C . VAL A 1 496 ? -8.114 -16.617 14.948 1.00 77.88 496 VAL A C 1
ATOM 3761 O O . VAL A 1 496 ? -8.877 -17.554 15.184 1.00 77.88 496 VAL A O 1
ATOM 3764 N N . PRO A 1 497 ? -6.808 -16.691 15.260 1.00 74.00 497 PRO A N 1
ATOM 3765 C CA . PRO A 1 497 ? -6.254 -17.858 15.939 1.00 74.00 497 PRO A CA 1
ATOM 3766 C C . PRO A 1 497 ? -6.864 -18.025 17.341 1.00 74.00 497 PRO A C 1
ATOM 3768 O O . PRO A 1 497 ? -7.041 -17.045 18.062 1.00 74.00 497 PRO A O 1
ATOM 3771 N N . ASP A 1 498 ? -7.161 -19.263 17.740 1.00 71.25 498 ASP A N 1
ATOM 3772 C CA . ASP A 1 498 ? -7.537 -19.609 19.120 1.00 71.25 498 ASP A CA 1
ATOM 3773 C C . ASP A 1 498 ? -6.246 -19.689 19.962 1.00 71.25 498 ASP A C 1
ATOM 3775 O O . ASP A 1 498 ? -5.475 -20.644 19.818 1.00 71.25 498 ASP A O 1
ATOM 3779 N N . LEU A 1 499 ? -5.949 -18.625 20.725 1.00 69.06 499 LEU A N 1
ATOM 3780 C CA . LEU A 1 499 ? -4.655 -18.384 21.397 1.00 69.06 499 LEU A CA 1
ATOM 3781 C C . LEU A 1 499 ? -4.595 -18.846 22.858 1.00 69.06 499 LEU A C 1
ATOM 3783 O O . LEU A 1 499 ? -5.540 -18.558 23.628 1.00 69.06 499 LEU A O 1
#

Radius of gyration: 25.17 Å; chains: 1; bounding box: 70×70×71 Å

Sequence (499 aa):
MCLAIPGEIVEIDGDRARAEFWDVQKWVSLDIVGDSVTEGDYILNHAGFAIRKLPEEQVEQTLEIYESFLEGDETTRWRRSARRRLTSVSTTGPRTVGPRPASVRRDRWGPTPVRPGATTPDRTPTTAPGAVVRMGDTLQFRDPEKATRLREKIAAQMDDIGRDIRVMHVCGSHEQAIAKFGLRSILPDGLSVVMGPGCPVCVTSMPAVDEAVHLAEQGHVIATYGDMFRVPGTEQSLADAEADGADVRTVYSASEAAELAAECDEEVVFFATGFETTAAPTASVVLDDPPPNFSVLSAHKYVPPAMRVVAEQPSVEVDGFLAAGHAATITGTELFEPMAEEYDLPIVVGGFEPLDVLVGLSRLLDAVADGEPRLENAYPRAVSQSGNEAAQAALWEVFERESGEWRGIAHVPDANLVLRPAYAEYDARERFDIDPAVGSGDPLTEECVCGEIMSGEAQPDECDLFGEECTPTDPVGACMVSSEGTCRIWHEYGGVPDL

Secondary structure (DSSP, 8-state):
----EEEEEEEEETTEEEEEETTEEEEEE-TT--S---TT-EEEEETTEEEEEEPHHHHHHHHHHHHHHHHTHHHHHHHHHHHHHHHTS---------PPPPP-------PPPP--------------------TTS--GGG-HHHHHHHHHHHHHHHHHH-S-EEEEE--HHHHHHHHHTTGGGGS-TTEEEEE-S--HHHHS-HHHHHHHHHHHHTT-EEEEETTTTT---SS--HHHHHHTT--EEEESSHHHHHHHHHH-SS-EEEEEEESHHHHHHHHHHHHT---TTEEEEEEEB-HHHHHHHHHH-TTT---EEEEEHHHHHHH-SGGGHHHHHHHT--EEEE-SSHHHHHHHHHHHHHHHHHT---EEES-TTT--SS--HHHHHHHHHHEEEEEEEETTTEEEEEEEEEE-GGGGGGBHHHHS----------HHHHH-THHHHHHTSS-GGG-TTBTTTB-SSS-SSHHHHSTTSHHHHHHHH-SS---

pLDDT: mean 81.84, std 21.28, range [23.69, 98.81]

Foldseek 3Di:
DWDFAKWFFAADDPQWTWTHRPPDTDIAGAQQQQDDDDGRWIFGDTLRYRNYTFDPVVLVVLVVVLVCLLVVCVVLVVVVVVVVVVVPPDDDDDDDDDDDDDDDDDDDDDDDDDDDDDDDDDDDDDDDDDDPDDPSPDPPLAPVVSVVSLLVLQVVLCVLLVAAAEEEEQALLQLLQCLQVLVLQSHDPSYHYAYANHDQLQQQALLLQLLLLQCQVVQAAEEEAPLQQQAHHQAGGVVVSVVVPGHYHHDSALVVQLVVVVVDPGQYEYAQTDELLRLLRNLSCLVVPGDLSAAYSFSYWYCPLSVVLLLPDPLQPHQAYAYEQSVQLAAALLSCVCVLVVSVHEYEDFDNRNSRSSSSSSVRSSCSSVSGRDRYYSPVSRHHRRHRPSSVVSNVVFWFFAFQGTPLAGGTGRTGIDGDPVSLSRHPVSVDDGDRDDDRGDVVLVLDNLSCSNSNNDALVVRPCQPPCDACVRHSGSLCRDSSRRSVSCVVRNDNDPD